Protein AF-W4GPP6-F1 (afdb_monomer_lite)

Secondary structure (DSSP, 8-state):
--HHHHHHHHHHHHH--STTHHHHHHHHHHHHHHT--SHHHHHHHHHHHHHS---SS--HHHHHHHHHHHTS-TT--HHHHHHHHHHHHHHHHHS--HHHHHHHHHTTTT-SSHHHHHHHHHHH----TTS--PPPEEEEESSHHHHHHHHTTSTTSEEEEEE---SEEEEEEEE-----SS-------EEEEEETTSPEEPTTSHHHHHHHHHTGGGB-TT-SEEEEEEEEEEES-TTT--EE-GGGGGSSS--EEEEEEEEEEEETTEE-TTSBHHHHHHHHHHHB-PPP-------TTPPPP-------S-EEEPPEEEEE--S---TT----TTGGGG-HHHHHHHHHHHHHHTT--EEEEEETTPBP-TT-EEEEEEEEEGGGS---GGG--TTS--S-EEEEEEEEEE--GGGTTSEEEEEEEEEETTTTEEEEEEEE--S--HHHHHHHHHHHHTTEESS--TTEE----GGG--SEEE-----EEEE-SEEEEESS--TTHHHHTSPPPPPPPP------------------EEEEES-EEEEE-TT--GGGSPPHHHHHHHHHHHHHHHHHHHHHHHHTT--

Sequence (591 aa):
MTIDVVYDQLREMATQAGTGSTQRKQDIAAALLARASTVDEALFLTRLLAHQNLRIGVGSKSVVMALAHSFADADADKPSLQPWVASVAAAYSQRPIFEDLVETLGHVLALPSLDAKAGYIRANAAPKPGTPVQTMLGYPVSTLHQITQRMRKYAGGVAACEYKYDGARLQIHVSKRTVSHMTPTNEGPDLAVFSRNCERIPADHKYFDTISTHVVPYMNAHVESIIVEGEMVAVADDQTQQLLPFQTLQTNGHTAMCLFAFDCLYLNGTSLVHRPFQDRRAALHAAFTPPSTSTTSTLPGQPPRSPRQQLPQRFQFVQSQDVSFSLHEDPDTDENEDLLSNSPAKLLQNVLQAAVDADCEGLMVKALDEPYKPGCRTHTWLKVKRDYLPATPCMASGMFLPDSLDLVPIAAFRGKGRRAHVFGSFLLACYDPTTQLFHTVGKVGSGFTDVDLAAISKRLEDTVVAVKPLEYDASEVKSIQPDVWFEPTEVWEIRAAQLTKSVKYTAGSTYLNAPSPPPPSTTSNTSCSITSRTDAHKSCGLGLRFPRFLAVRRDKAVVQATSDDQLASLYLDSQTNNLSMTIINDDHKRH

Organism: Aphanomyces astaci (NCBI:txid112090)

Structure (mmCIF, N/CA/C/O backbone):
data_AF-W4GPP6-F1
#
_entry.id   AF-W4GPP6-F1
#
loop_
_atom_site.group_PDB
_atom_site.id
_atom_site.type_symbol
_atom_site.label_atom_id
_atom_site.label_alt_id
_atom_site.label_comp_id
_atom_site.label_asym_id
_atom_site.label_entity_id
_atom_site.label_seq_id
_atom_site.pdbx_PDB_ins_code
_atom_site.Cartn_x
_atom_site.Cartn_y
_atom_site.Cartn_z
_atom_site.occupancy
_atom_site.B_iso_or_equiv
_atom_site.auth_seq_id
_atom_site.auth_comp_id
_atom_site.auth_asym_id
_atom_site.auth_atom_id
_atom_site.pdbx_PDB_model_num
ATOM 1 N N . MET A 1 1 ? -19.174 -30.866 -6.407 1.00 86.69 1 MET A N 1
ATOM 2 C CA . MET A 1 1 ? -18.264 -30.722 -5.242 1.00 86.69 1 MET A CA 1
ATOM 3 C C . MET A 1 1 ? -18.871 -29.696 -4.276 1.00 86.69 1 MET A C 1
ATOM 5 O O . MET A 1 1 ? -19.544 -28.802 -4.767 1.00 86.69 1 MET A O 1
ATOM 9 N N . THR A 1 2 ? -18.748 -29.821 -2.945 1.00 91.25 2 THR A N 1
ATOM 10 C CA . THR A 1 2 ? -19.324 -28.824 -2.003 1.00 91.25 2 THR A CA 1
ATOM 11 C C . THR A 1 2 ? -18.299 -27.758 -1.617 1.00 91.25 2 THR A C 1
ATOM 13 O O . THR A 1 2 ? -17.095 -28.006 -1.699 1.00 91.25 2 THR A O 1
ATOM 16 N N . ILE A 1 3 ? -18.768 -26.579 -1.188 1.00 92.12 3 ILE A N 1
ATOM 17 C CA . ILE A 1 3 ? -17.900 -25.469 -0.757 1.00 92.12 3 ILE A CA 1
ATOM 18 C C . ILE A 1 3 ? -17.047 -25.885 0.445 1.00 92.12 3 ILE A C 1
ATOM 20 O O . ILE A 1 3 ? -15.847 -25.637 0.427 1.00 92.12 3 ILE A O 1
ATOM 24 N N . ASP A 1 4 ? -17.633 -26.577 1.423 1.00 93.81 4 ASP A N 1
ATOM 25 C CA . ASP A 1 4 ? -16.925 -27.014 2.634 1.00 93.81 4 ASP A CA 1
ATOM 26 C C . ASP A 1 4 ? -15.749 -27.934 2.298 1.00 93.81 4 ASP A C 1
ATOM 28 O O . ASP A 1 4 ? -14.629 -27.701 2.736 1.00 93.81 4 ASP A O 1
ATOM 32 N N . VAL A 1 5 ? -15.964 -28.912 1.409 1.00 91.38 5 VAL A N 1
ATOM 33 C CA . VAL A 1 5 ? -14.895 -29.820 0.965 1.00 91.38 5 VAL A CA 1
ATOM 34 C C . VAL A 1 5 ? -13.770 -29.051 0.274 1.00 91.38 5 VAL A C 1
ATOM 36 O O . VAL A 1 5 ? -12.600 -29.338 0.514 1.00 91.38 5 VAL A O 1
ATOM 39 N N . VAL A 1 6 ? -14.097 -28.076 -0.581 1.00 93.31 6 VAL A N 1
ATOM 40 C CA . VAL A 1 6 ? -13.081 -27.240 -1.242 1.00 93.31 6 VAL A CA 1
ATOM 41 C C . VAL A 1 6 ? -12.319 -26.415 -0.213 1.00 93.31 6 VAL A C 1
ATOM 43 O O . VAL A 1 6 ? -11.091 -26.386 -0.244 1.00 93.31 6 VAL A O 1
ATOM 46 N N . TYR A 1 7 ? -13.033 -25.752 0.692 1.00 93.12 7 TYR A N 1
ATOM 47 C CA . TYR A 1 7 ? -12.452 -24.896 1.717 1.00 93.12 7 TYR A CA 1
ATOM 48 C C . TYR A 1 7 ? -11.513 -25.679 2.637 1.00 93.12 7 TYR A C 1
ATOM 50 O O . TYR A 1 7 ? -10.360 -25.282 2.810 1.00 93.12 7 TYR A O 1
ATOM 58 N N . ASP A 1 8 ? -11.963 -26.820 3.153 1.00 94.19 8 ASP A N 1
ATOM 59 C CA . ASP A 1 8 ? -11.187 -27.660 4.061 1.00 94.19 8 ASP A CA 1
ATOM 60 C C . ASP A 1 8 ? -9.926 -28.203 3.388 1.00 94.19 8 ASP A C 1
ATOM 62 O O . ASP A 1 8 ? -8.844 -28.127 3.965 1.00 94.19 8 ASP A O 1
ATOM 66 N N . GLN A 1 9 ? -10.023 -28.669 2.138 1.00 94.00 9 GLN A N 1
ATOM 67 C CA . GLN A 1 9 ? -8.864 -29.149 1.379 1.00 94.00 9 GLN A CA 1
ATOM 68 C C . GLN A 1 9 ? -7.866 -28.025 1.066 1.00 94.00 9 GLN A C 1
ATOM 70 O O . GLN A 1 9 ? -6.654 -28.213 1.185 1.00 94.00 9 GLN A O 1
ATOM 75 N N . LEU A 1 10 ? -8.342 -26.828 0.704 1.00 92.75 10 LEU A N 1
ATOM 76 C CA . LEU A 1 10 ? -7.466 -25.672 0.485 1.00 92.75 10 LEU A CA 1
ATOM 77 C C . LEU A 1 10 ? -6.794 -25.216 1.788 1.00 92.75 10 LEU A C 1
ATOM 79 O O . LEU A 1 10 ? -5.617 -24.847 1.773 1.00 92.75 10 LEU A O 1
ATOM 83 N N . ARG A 1 11 ? -7.508 -25.268 2.917 1.00 92.94 11 ARG A N 1
ATOM 84 C CA . ARG A 1 11 ? -6.970 -24.944 4.242 1.00 92.94 11 ARG A CA 1
ATOM 85 C C . ARG A 1 11 ? -5.940 -25.976 4.688 1.00 92.94 11 ARG A C 1
ATOM 87 O O . ARG A 1 11 ? -4.853 -25.593 5.117 1.00 92.94 11 ARG A O 1
ATOM 94 N N . GLU A 1 12 ? -6.234 -27.261 4.519 1.00 94.25 12 GLU A N 1
ATOM 95 C CA . GLU A 1 12 ? -5.292 -28.354 4.756 1.00 94.25 12 GLU A CA 1
ATOM 96 C C . GLU A 1 12 ? -4.012 -28.128 3.944 1.00 94.25 12 GLU A C 1
ATOM 98 O O . GLU A 1 12 ? -2.921 -28.071 4.515 1.00 94.25 12 GLU A O 1
ATOM 103 N N . MET A 1 13 ? -4.143 -27.877 2.637 1.00 93.38 13 MET A N 1
ATOM 104 C CA . MET A 1 13 ? -3.023 -27.569 1.748 1.00 93.38 13 MET A CA 1
ATOM 105 C C . MET A 1 13 ? -2.210 -26.358 2.237 1.00 93.38 13 MET A C 1
ATOM 107 O O . MET A 1 13 ? -0.979 -26.405 2.220 1.00 93.38 13 MET A O 1
ATOM 111 N N . ALA A 1 14 ? -2.864 -25.286 2.694 1.00 91.25 14 ALA A N 1
ATOM 112 C CA . ALA A 1 14 ? -2.191 -24.091 3.207 1.00 91.25 14 ALA A CA 1
ATOM 113 C C . ALA A 1 14 ? -1.381 -24.369 4.486 1.00 91.25 14 ALA A C 1
ATOM 115 O O . ALA A 1 14 ? -0.309 -23.791 4.664 1.00 91.25 14 ALA A O 1
ATOM 116 N N . THR A 1 15 ? -1.850 -25.285 5.340 1.00 93.38 15 THR A N 1
ATOM 117 C CA . THR A 1 15 ? -1.168 -25.668 6.590 1.00 93.38 15 THR A CA 1
ATOM 118 C C . THR A 1 15 ? -0.009 -26.652 6.405 1.00 93.38 15 THR A C 1
ATOM 120 O O . THR A 1 15 ? 0.798 -26.822 7.318 1.00 93.38 15 THR A O 1
ATOM 123 N N . GLN A 1 16 ? 0.134 -27.280 5.231 1.00 94.81 16 GLN A N 1
ATOM 124 C CA . GLN A 1 16 ? 1.245 -28.199 4.971 1.00 94.81 16 GLN A CA 1
ATOM 125 C C . GLN A 1 16 ? 2.602 -27.468 4.998 1.00 94.81 16 GLN A C 1
ATOM 127 O O . GLN A 1 16 ? 2.863 -26.567 4.192 1.00 94.81 16 GLN A O 1
ATOM 132 N N . ALA A 1 17 ? 3.504 -27.921 5.871 1.00 92.00 17 ALA A N 1
ATOM 133 C CA . ALA A 1 17 ? 4.862 -27.396 6.039 1.00 92.00 17 ALA A CA 1
ATOM 134 C C . ALA A 1 17 ? 5.900 -28.524 6.221 1.00 92.00 17 ALA A C 1
ATOM 136 O O . ALA A 1 17 ? 5.549 -29.699 6.357 1.00 92.00 17 ALA A O 1
ATOM 137 N N . GLY A 1 18 ? 7.188 -28.170 6.186 1.00 93.12 18 GLY A N 1
ATOM 138 C CA . GLY A 1 18 ? 8.308 -29.099 6.381 1.00 93.12 18 GLY A CA 1
ATOM 139 C C . GLY A 1 18 ? 8.653 -29.964 5.162 1.00 93.12 18 GLY A C 1
ATOM 140 O O . GLY A 1 18 ? 8.150 -29.759 4.051 1.00 93.12 18 GLY A O 1
ATOM 141 N N . THR A 1 19 ? 9.537 -30.942 5.367 1.00 94.69 19 THR A N 1
ATOM 142 C CA . THR A 1 19 ? 10.020 -31.845 4.312 1.00 94.69 19 THR A CA 1
ATOM 143 C C . THR A 1 19 ? 8.864 -32.625 3.673 1.00 94.69 19 THR A C 1
ATOM 145 O O . THR A 1 19 ? 7.950 -33.111 4.347 1.00 94.69 19 THR A O 1
ATOM 148 N N . GLY A 1 20 ? 8.867 -32.703 2.340 1.00 94.19 20 GLY A N 1
ATOM 149 C CA . GLY A 1 20 ? 7.809 -33.353 1.558 1.00 94.19 20 GLY A CA 1
ATOM 150 C C . GLY A 1 20 ? 6.493 -32.568 1.459 1.00 94.19 20 GLY A C 1
ATOM 151 O O . GLY A 1 20 ? 5.562 -33.046 0.816 1.00 94.19 20 GLY A O 1
ATOM 152 N N . SER A 1 21 ? 6.392 -31.368 2.048 1.00 94.69 21 SER A N 1
ATOM 153 C CA . SER A 1 21 ? 5.167 -30.554 1.974 1.00 94.69 21 SER A CA 1
ATOM 154 C C . SER A 1 21 ? 4.778 -30.187 0.546 1.00 94.69 21 SER A C 1
ATOM 156 O O . SER A 1 21 ? 3.593 -30.165 0.236 1.00 94.69 21 SER A O 1
ATOM 158 N N . THR A 1 22 ? 5.749 -29.964 -0.342 1.00 93.69 22 THR A N 1
ATOM 159 C CA . THR A 1 22 ? 5.485 -29.700 -1.763 1.00 93.69 22 THR A CA 1
ATOM 160 C C . THR A 1 22 ? 4.713 -30.841 -2.419 1.00 93.69 22 THR A C 1
ATOM 162 O O . THR A 1 22 ? 3.703 -30.575 -3.062 1.00 93.69 22 THR A O 1
ATOM 165 N N . GLN A 1 23 ? 5.140 -32.092 -2.213 1.00 96.25 23 GLN A N 1
ATOM 166 C CA . GLN A 1 23 ? 4.459 -33.256 -2.785 1.00 96.25 23 GLN A CA 1
ATOM 167 C C . GLN A 1 23 ? 3.051 -33.392 -2.206 1.00 96.25 23 GLN A C 1
ATOM 169 O O . GLN A 1 23 ? 2.091 -33.453 -2.960 1.00 96.25 23 GLN A O 1
ATOM 174 N N . ARG A 1 24 ? 2.901 -33.290 -0.877 1.00 96.12 24 ARG A N 1
ATOM 175 C CA . ARG A 1 24 ? 1.576 -33.347 -0.233 1.00 96.12 24 ARG A CA 1
ATOM 176 C C . ARG A 1 24 ? 0.622 -32.271 -0.760 1.00 96.12 24 ARG A C 1
ATOM 178 O O . ARG A 1 24 ? -0.545 -32.551 -1.004 1.00 96.12 24 ARG A O 1
ATOM 185 N N . LYS A 1 25 ? 1.108 -31.043 -0.985 1.00 95.19 25 LYS A N 1
ATOM 186 C CA . LYS A 1 25 ? 0.308 -29.965 -1.594 1.00 95.19 25 LYS A CA 1
ATOM 187 C C . LYS A 1 25 ? -0.098 -30.294 -3.030 1.00 95.19 25 LYS A C 1
ATOM 189 O O . LYS A 1 25 ? -1.231 -30.017 -3.408 1.00 95.19 25 LYS A O 1
ATOM 194 N N . GLN A 1 26 ? 0.808 -30.873 -3.820 1.00 94.31 26 GLN A N 1
ATOM 195 C CA . GLN A 1 26 ? 0.513 -31.315 -5.185 1.00 94.31 26 GLN A CA 1
ATOM 196 C C . GLN A 1 26 ? -0.520 -32.445 -5.203 1.00 94.31 26 GLN A C 1
ATOM 198 O O . GLN A 1 26 ? -1.432 -32.397 -6.023 1.00 94.31 26 GLN A O 1
ATOM 203 N N . ASP A 1 27 ? -0.430 -33.394 -4.272 1.00 95.75 27 ASP A N 1
ATOM 204 C CA . ASP A 1 27 ? -1.372 -34.508 -4.155 1.00 95.75 27 ASP A CA 1
ATOM 205 C C . ASP A 1 27 ? -2.779 -34.006 -3.791 1.00 95.75 27 ASP A C 1
ATOM 207 O O . ASP A 1 27 ? -3.751 -34.376 -4.450 1.00 95.75 27 ASP A O 1
ATOM 211 N N . ILE A 1 28 ? -2.893 -33.091 -2.814 1.00 95.00 28 ILE A N 1
ATOM 212 C CA . ILE A 1 28 ? -4.169 -32.444 -2.452 1.00 95.00 28 ILE A CA 1
ATOM 213 C C . ILE A 1 28 ? -4.740 -31.671 -3.650 1.00 95.00 28 ILE A C 1
ATOM 215 O O . ILE A 1 28 ? -5.918 -31.808 -3.981 1.00 95.00 28 ILE A O 1
ATOM 219 N N . ALA A 1 29 ? -3.911 -30.881 -4.340 1.00 93.50 29 ALA A N 1
ATOM 220 C CA . ALA A 1 29 ? -4.327 -30.120 -5.515 1.00 93.50 29 ALA A CA 1
ATOM 221 C C . ALA A 1 29 ? -4.819 -31.029 -6.657 1.00 93.50 29 ALA A C 1
ATOM 223 O O . ALA A 1 29 ? -5.859 -30.756 -7.257 1.00 93.50 29 ALA A O 1
ATOM 224 N N . ALA A 1 30 ? -4.103 -32.122 -6.938 1.00 94.06 30 ALA A N 1
ATOM 225 C CA . ALA A 1 30 ? -4.477 -33.100 -7.953 1.00 94.06 30 ALA A CA 1
ATOM 226 C C . ALA A 1 30 ? -5.781 -33.821 -7.587 1.00 94.06 30 ALA A C 1
ATOM 228 O O . ALA A 1 30 ? -6.664 -33.950 -8.435 1.00 94.06 30 ALA A O 1
ATOM 229 N N . ALA A 1 31 ? -5.940 -34.222 -6.322 1.00 93.38 31 ALA A N 1
ATOM 230 C CA . ALA A 1 31 ? -7.168 -34.832 -5.825 1.00 93.38 31 ALA A CA 1
ATOM 231 C C . ALA A 1 31 ? -8.365 -33.878 -5.943 1.00 93.38 31 ALA A C 1
ATOM 233 O O . ALA A 1 31 ? -9.447 -34.293 -6.356 1.00 93.38 31 ALA A O 1
ATOM 234 N N . LEU A 1 32 ? -8.178 -32.593 -5.635 1.00 93.06 32 LEU A N 1
ATOM 235 C CA . LEU A 1 32 ? -9.231 -31.587 -5.750 1.00 93.06 32 LEU A CA 1
ATOM 236 C C . LEU A 1 32 ? -9.645 -31.362 -7.213 1.00 93.06 32 LEU A C 1
ATOM 238 O O . LEU A 1 32 ? -10.837 -31.327 -7.513 1.00 93.06 32 LEU A O 1
ATOM 242 N N . LEU A 1 33 ? -8.679 -31.280 -8.134 1.00 93.12 33 LEU A N 1
ATOM 243 C CA . LEU A 1 33 ? -8.944 -31.155 -9.572 1.00 93.12 33 LEU A CA 1
ATOM 244 C C . LEU A 1 33 ? -9.621 -32.403 -10.152 1.00 93.12 33 LEU A C 1
ATOM 246 O O . LEU A 1 33 ? -10.547 -32.269 -10.945 1.00 93.12 33 LEU A O 1
ATOM 250 N N . ALA A 1 34 ? -9.225 -33.604 -9.723 1.00 93.62 34 ALA A N 1
ATOM 251 C CA . ALA A 1 34 ? -9.852 -34.857 -10.151 1.00 93.62 34 ALA A CA 1
ATOM 252 C C . ALA A 1 34 ? -11.323 -34.978 -9.708 1.00 93.62 34 ALA A C 1
ATOM 254 O O . ALA A 1 34 ? -12.089 -35.732 -10.303 1.00 93.62 34 ALA A O 1
ATOM 255 N N . ARG A 1 35 ? -11.727 -34.232 -8.671 1.00 93.81 35 ARG A N 1
ATOM 256 C CA . ARG A 1 35 ? -13.111 -34.168 -8.172 1.00 93.81 35 ARG A CA 1
ATOM 257 C C . ARG A 1 35 ? -13.968 -33.118 -8.879 1.00 93.81 35 ARG A C 1
ATOM 259 O O . ARG A 1 35 ? -15.170 -33.064 -8.607 1.00 93.81 35 ARG A O 1
ATOM 266 N N . ALA A 1 36 ? -13.384 -32.284 -9.740 1.00 94.06 36 ALA A N 1
ATOM 267 C CA . ALA A 1 36 ? -14.144 -31.334 -10.537 1.00 94.06 36 ALA A CA 1
ATOM 268 C C . ALA A 1 36 ? -15.041 -32.092 -11.527 1.00 94.06 36 ALA A C 1
ATOM 270 O O . ALA A 1 36 ? -14.575 -32.897 -12.329 1.00 94.06 36 ALA A O 1
ATOM 271 N N . SER A 1 37 ? -16.340 -31.826 -11.457 1.00 93.38 37 SER A N 1
ATOM 272 C CA . SER A 1 37 ? -17.367 -32.439 -12.304 1.00 93.38 37 SER A CA 1
ATOM 273 C C . SER A 1 37 ? -17.672 -31.620 -13.558 1.00 93.38 37 SER A C 1
ATOM 275 O O . SER A 1 37 ? -18.267 -32.130 -14.505 1.00 93.38 37 SER A O 1
ATOM 277 N N . THR A 1 38 ? -17.249 -30.354 -13.585 1.00 94.06 38 THR A N 1
ATOM 278 C CA . THR A 1 38 ? -17.447 -29.440 -14.713 1.00 94.06 38 THR A CA 1
ATOM 279 C C . THR A 1 38 ? -16.145 -28.757 -15.119 1.00 94.06 38 THR A C 1
ATOM 281 O O . THR A 1 38 ? -15.218 -28.600 -14.318 1.00 94.06 38 THR A O 1
ATOM 284 N N . VAL A 1 39 ? -16.098 -28.298 -16.373 1.00 93.19 39 VAL A N 1
ATOM 285 C CA . VAL A 1 39 ? -14.988 -27.485 -16.891 1.00 93.19 39 VAL A CA 1
ATOM 286 C C . VAL A 1 39 ? -14.826 -26.205 -16.070 1.00 93.19 39 VAL A C 1
ATOM 288 O O . VAL A 1 39 ? -13.699 -25.806 -15.790 1.00 93.19 39 VAL A O 1
ATOM 291 N N . ASP A 1 40 ? -15.929 -25.600 -15.626 1.00 92.00 40 ASP A N 1
ATOM 292 C CA . ASP A 1 40 ? -15.901 -24.377 -14.825 1.00 92.00 40 ASP A CA 1
ATOM 293 C C . ASP A 1 40 ? -15.320 -24.614 -13.426 1.00 92.00 40 ASP A C 1
ATOM 295 O O . ASP A 1 40 ? -14.447 -23.857 -12.997 1.00 92.00 40 ASP A O 1
ATOM 299 N N . GLU A 1 41 ? -15.724 -25.685 -12.730 1.00 93.00 41 GLU A N 1
ATOM 300 C CA . GLU A 1 41 ? -15.118 -26.069 -11.445 1.00 93.00 41 GLU A CA 1
ATOM 301 C C . GLU A 1 41 ? -13.604 -26.263 -11.604 1.00 93.00 41 GLU A C 1
ATOM 303 O O . GLU A 1 41 ? -12.821 -25.663 -10.863 1.00 93.00 41 GLU A O 1
ATOM 308 N N . ALA A 1 42 ? -13.181 -27.037 -12.610 1.00 92.12 42 ALA A N 1
ATOM 309 C CA . ALA A 1 42 ? -11.767 -27.270 -12.883 1.00 92.12 42 ALA A CA 1
ATOM 310 C C . ALA A 1 42 ? -11.030 -25.960 -13.211 1.00 92.12 42 ALA A C 1
ATOM 312 O O . ALA A 1 42 ? -9.928 -25.723 -12.711 1.00 92.12 42 ALA A O 1
ATOM 313 N N . LEU A 1 43 ? -11.640 -25.068 -13.997 1.00 91.31 43 LEU A N 1
ATOM 314 C CA . LEU A 1 43 ? -11.070 -23.777 -14.375 1.00 91.31 43 LEU A CA 1
ATOM 315 C C . LEU A 1 43 ? -10.864 -22.868 -13.157 1.00 91.31 43 LEU A C 1
ATOM 317 O O . LEU A 1 43 ? -9.788 -22.286 -13.005 1.00 91.31 43 LEU A O 1
ATOM 321 N N . PHE A 1 44 ? -11.865 -22.731 -12.285 1.00 91.38 44 PHE A N 1
ATOM 322 C CA . PHE A 1 44 ? -11.767 -21.875 -11.100 1.00 91.38 44 PHE A CA 1
ATOM 323 C C . PHE A 1 44 ? -10.816 -22.443 -10.047 1.00 91.38 44 PHE A C 1
ATOM 325 O O . PHE A 1 44 ? -10.012 -21.684 -9.502 1.00 91.38 44 PHE A O 1
ATOM 332 N N . LEU A 1 45 ? -10.821 -23.761 -9.829 1.00 91.62 45 LEU A N 1
ATOM 333 C CA . LEU A 1 45 ? -9.818 -24.428 -8.999 1.00 91.62 45 LEU A CA 1
ATOM 334 C C . LEU A 1 45 ? -8.404 -24.200 -9.545 1.00 91.62 45 LEU A C 1
ATOM 336 O O . LEU A 1 45 ? -7.519 -23.774 -8.806 1.00 91.62 45 LEU A O 1
ATOM 340 N N . THR A 1 46 ? -8.197 -24.377 -10.852 1.00 89.94 46 THR A N 1
ATOM 341 C CA . THR A 1 46 ? -6.901 -24.100 -11.495 1.00 89.94 46 THR A CA 1
ATOM 342 C C . THR A 1 46 ? -6.473 -22.646 -11.283 1.00 89.94 46 THR A C 1
ATOM 344 O O . THR A 1 46 ? -5.313 -22.376 -10.973 1.00 89.94 46 THR A O 1
ATOM 347 N N . ARG A 1 47 ? -7.397 -21.682 -11.394 1.00 88.81 47 ARG A N 1
ATOM 348 C CA . ARG A 1 47 ? -7.103 -20.259 -11.146 1.00 88.81 47 ARG A CA 1
ATOM 349 C C . ARG A 1 47 ? -6.726 -19.974 -9.690 1.00 88.81 47 ARG A C 1
ATOM 351 O O . ARG A 1 47 ? -5.806 -19.184 -9.467 1.00 88.81 47 ARG A O 1
ATOM 358 N N . LEU A 1 48 ? -7.396 -20.603 -8.722 1.00 87.69 48 LEU A N 1
ATOM 359 C CA . LEU A 1 48 ? -7.050 -20.498 -7.299 1.00 87.69 48 LEU A CA 1
ATOM 360 C C . LEU A 1 48 ? -5.647 -21.047 -7.034 1.00 87.69 48 LEU A C 1
ATOM 362 O O . LEU A 1 48 ? -4.817 -20.349 -6.455 1.00 87.69 48 LEU A O 1
ATOM 366 N N . LEU A 1 49 ? -5.373 -22.260 -7.517 1.00 87.31 49 LEU A N 1
ATOM 367 C CA . LEU A 1 49 ? -4.142 -22.996 -7.236 1.00 87.31 49 LEU A CA 1
ATOM 368 C C . LEU A 1 49 ? -2.920 -22.417 -7.967 1.00 87.31 49 LEU A C 1
ATOM 370 O O . LEU A 1 49 ? -1.869 -22.230 -7.358 1.00 87.31 49 LEU A O 1
ATOM 374 N N . ALA A 1 50 ? -3.041 -22.111 -9.263 1.00 78.50 50 ALA A N 1
ATOM 375 C CA . ALA A 1 50 ? -1.897 -21.768 -10.115 1.00 78.50 50 ALA A CA 1
ATOM 376 C C . ALA A 1 50 ? -1.680 -20.260 -10.313 1.00 78.50 50 ALA A C 1
ATOM 378 O O . ALA A 1 50 ? -0.564 -19.822 -10.598 1.00 78.50 50 ALA A O 1
ATOM 379 N N . HIS A 1 51 ? -2.733 -19.445 -10.217 1.00 67.06 51 HIS A N 1
ATOM 380 C CA . HIS A 1 51 ? -2.648 -18.012 -10.515 1.00 67.06 51 HIS A CA 1
ATOM 381 C C . HIS A 1 51 ? -2.830 -17.111 -9.300 1.00 67.06 51 HIS A C 1
ATOM 383 O O . HIS A 1 51 ? -2.600 -15.908 -9.437 1.00 67.06 51 HIS A O 1
ATOM 389 N N . GLN A 1 52 ? -3.263 -17.664 -8.158 1.00 68.75 52 GLN A N 1
ATOM 390 C CA . GLN A 1 52 ? -3.603 -16.910 -6.944 1.00 68.75 52 GLN A CA 1
ATOM 391 C C . GLN A 1 52 ? -4.574 -15.743 -7.225 1.00 68.75 52 GLN A C 1
ATOM 393 O O . GLN A 1 52 ? -4.609 -14.739 -6.517 1.00 68.75 52 GLN A O 1
ATOM 398 N N . ASN A 1 53 ? -5.344 -15.843 -8.314 1.00 72.19 53 ASN A N 1
ATOM 399 C CA . ASN A 1 53 ? -6.266 -14.815 -8.772 1.00 72.19 53 ASN A CA 1
ATOM 400 C C . ASN A 1 53 ? -7.371 -15.455 -9.616 1.00 72.19 53 ASN A C 1
ATOM 402 O O . ASN A 1 53 ? -7.119 -16.011 -10.687 1.00 72.19 53 ASN A O 1
ATOM 406 N N . LEU A 1 54 ? -8.608 -15.308 -9.149 1.00 83.62 54 LEU A N 1
ATOM 407 C CA . LEU A 1 54 ? -9.814 -15.847 -9.779 1.00 83.62 54 LEU A CA 1
ATOM 408 C C . LEU A 1 54 ? -10.190 -15.160 -11.101 1.00 83.62 54 LEU A C 1
ATOM 410 O O . LEU A 1 54 ? -10.898 -15.746 -11.923 1.00 83.62 54 LEU A O 1
ATOM 414 N N . ARG A 1 55 ? -9.712 -13.928 -11.327 1.00 79.94 55 ARG A N 1
ATOM 415 C CA . ARG A 1 55 ? -9.988 -13.104 -12.520 1.00 79.94 55 ARG A CA 1
ATOM 416 C C . ARG A 1 55 ? -11.481 -12.907 -12.816 1.00 79.94 55 ARG A C 1
ATOM 418 O O . ARG A 1 55 ? -11.869 -12.796 -13.971 1.00 79.94 55 ARG A O 1
ATOM 425 N N . ILE A 1 56 ? -12.304 -12.830 -11.773 1.00 86.25 56 ILE A N 1
ATOM 426 C CA . ILE A 1 56 ? -13.764 -12.649 -11.872 1.00 86.25 56 ILE A CA 1
ATOM 427 C C . ILE A 1 56 ? -14.207 -11.178 -11.862 1.00 86.25 56 ILE A C 1
ATOM 429 O O . ILE A 1 56 ? -15.394 -10.894 -11.908 1.00 86.25 56 ILE A O 1
ATOM 433 N N . GLY A 1 57 ? -13.271 -10.226 -11.769 1.00 82.75 57 GLY A N 1
ATOM 434 C CA . GLY A 1 57 ? -13.593 -8.790 -11.716 1.00 82.75 57 GLY A CA 1
ATOM 435 C C . GLY A 1 57 ? -14.227 -8.321 -10.399 1.00 82.75 57 GLY A C 1
ATOM 436 O O . GLY A 1 57 ? -14.571 -7.151 -10.273 1.00 82.75 57 GLY A O 1
ATOM 437 N N . VAL A 1 58 ? -14.337 -9.211 -9.411 1.00 85.50 58 VAL A N 1
ATOM 438 C CA . VAL A 1 58 ? -14.877 -8.960 -8.070 1.00 85.50 58 VAL A CA 1
ATOM 439 C C . VAL A 1 58 ? -13.716 -8.891 -7.079 1.00 85.50 58 VAL A C 1
ATOM 441 O O . VAL A 1 58 ? -12.811 -9.725 -7.118 1.00 85.50 58 VAL A O 1
ATOM 444 N N . GLY A 1 59 ? -13.732 -7.892 -6.198 1.00 87.31 59 GLY A N 1
ATOM 445 C CA . GLY A 1 59 ? -12.802 -7.778 -5.069 1.00 87.31 59 GLY A CA 1
ATOM 446 C C . GLY A 1 59 ? -13.548 -7.628 -3.746 1.00 87.31 59 GLY A C 1
ATOM 447 O O . GLY A 1 59 ? -14.777 -7.603 -3.731 1.00 87.31 59 GLY A O 1
ATOM 448 N N . SER A 1 60 ? -12.825 -7.457 -2.635 1.00 89.38 60 SER A N 1
ATOM 449 C CA . SER A 1 60 ? -13.436 -7.395 -1.296 1.00 89.38 60 SER A CA 1
ATOM 450 C C . SER A 1 60 ? -14.540 -6.343 -1.187 1.00 89.38 60 SER A C 1
ATOM 452 O O . SER A 1 60 ? -15.587 -6.617 -0.620 1.00 89.38 60 SER A O 1
ATOM 454 N N . LYS A 1 61 ? -14.366 -5.167 -1.810 1.00 89.88 61 LYS A N 1
ATOM 455 C CA . LYS A 1 61 ? -15.406 -4.123 -1.836 1.00 89.88 61 LYS A CA 1
ATOM 456 C C . LYS A 1 61 ? -16.698 -4.609 -2.488 1.00 89.88 61 LYS A C 1
ATOM 458 O O . LYS A 1 61 ? -17.767 -4.363 -1.954 1.00 89.88 61 LYS A O 1
ATOM 463 N N . SER A 1 62 ? -16.609 -5.322 -3.608 1.00 94.00 62 SER A N 1
ATOM 464 C CA . SER A 1 62 ? -17.779 -5.886 -4.287 1.00 94.00 62 SER A CA 1
ATOM 465 C C . SER A 1 62 ? -18.506 -6.904 -3.404 1.00 94.00 62 SER A C 1
ATOM 467 O O . SER A 1 62 ? -19.730 -6.892 -3.360 1.00 94.00 62 SER A O 1
ATOM 469 N N . VAL A 1 63 ? -17.760 -7.734 -2.662 1.00 95.19 63 VAL A N 1
ATOM 470 C CA . VAL A 1 63 ? -18.330 -8.701 -1.707 1.00 95.19 63 VAL A CA 1
ATOM 471 C C . VAL A 1 63 ? -19.033 -7.985 -0.553 1.00 95.19 63 VAL A C 1
ATOM 473 O O . VAL A 1 63 ? -20.167 -8.317 -0.236 1.00 95.19 63 VAL A O 1
ATOM 476 N N . VAL A 1 64 ? -18.409 -6.958 0.029 1.00 96.44 64 VAL A N 1
ATOM 477 C CA . VAL A 1 64 ? -19.009 -6.148 1.105 1.00 96.44 64 VAL A CA 1
ATOM 478 C C . VAL A 1 64 ? -20.295 -5.465 0.640 1.00 96.44 64 VAL A C 1
ATOM 480 O O . VAL A 1 64 ? -21.284 -5.466 1.364 1.00 96.44 64 VAL A O 1
ATOM 483 N N . MET A 1 65 ? -20.310 -4.925 -0.581 1.00 94.56 65 MET A N 1
ATOM 484 C CA . MET A 1 65 ? -21.518 -4.338 -1.167 1.00 94.56 65 MET A CA 1
ATOM 485 C C . MET A 1 65 ? -22.611 -5.394 -1.358 1.00 94.56 65 MET A C 1
ATOM 487 O O . MET A 1 65 ? -23.753 -5.155 -0.983 1.00 94.56 65 MET A O 1
ATOM 491 N N . ALA A 1 66 ? -22.270 -6.569 -1.897 1.00 94.56 66 ALA A N 1
ATOM 492 C CA . ALA A 1 66 ? -23.222 -7.663 -2.075 1.00 94.56 66 ALA A CA 1
ATOM 493 C C . ALA A 1 66 ? -23.818 -8.132 -0.737 1.00 94.56 66 ALA A C 1
ATOM 495 O O . ALA A 1 66 ? -25.030 -8.308 -0.651 1.00 94.56 66 ALA A O 1
ATOM 496 N N . LEU A 1 67 ? -22.994 -8.246 0.311 1.00 95.12 67 LEU A N 1
ATOM 497 C CA . LEU A 1 67 ? -23.454 -8.526 1.673 1.00 95.12 67 LEU A CA 1
ATOM 498 C C . LEU A 1 67 ? -24.367 -7.411 2.193 1.00 95.12 67 LEU A C 1
ATOM 500 O O . LEU A 1 67 ? -25.441 -7.689 2.704 1.00 95.12 67 LEU A O 1
ATOM 504 N N . ALA A 1 68 ? -24.013 -6.137 2.021 1.00 95.00 68 ALA A N 1
ATOM 505 C CA . ALA A 1 68 ? -24.896 -5.047 2.434 1.00 95.00 68 ALA A CA 1
ATOM 506 C C . ALA A 1 68 ? -26.278 -5.151 1.761 1.00 95.00 68 ALA A C 1
ATOM 508 O O . ALA A 1 68 ? -27.303 -5.012 2.426 1.00 95.00 68 ALA A O 1
ATOM 509 N N . HIS A 1 69 ? -26.314 -5.452 0.461 1.00 93.25 69 HIS A N 1
ATOM 510 C CA . HIS A 1 69 ? -27.561 -5.640 -0.278 1.00 93.25 69 HIS A CA 1
ATOM 511 C C . HIS A 1 69 ? -28.348 -6.879 0.167 1.00 93.25 69 HIS A C 1
ATOM 513 O O . HIS A 1 69 ? -29.568 -6.798 0.251 1.00 93.25 69 HIS A O 1
ATOM 519 N N . SER A 1 70 ? -27.695 -7.999 0.497 1.00 93.19 70 SER A N 1
ATOM 520 C CA . SER A 1 70 ? -28.399 -9.223 0.914 1.00 93.19 70 SER A CA 1
ATOM 521 C C . SER A 1 70 ? -29.063 -9.119 2.291 1.00 93.19 70 SER A C 1
ATOM 523 O O . SER A 1 70 ? -29.918 -9.937 2.611 1.00 93.19 70 SER A O 1
ATOM 525 N N . PHE A 1 71 ? -28.669 -8.136 3.108 1.00 92.12 71 PHE A N 1
ATOM 526 C CA . PHE A 1 71 ? -29.255 -7.851 4.427 1.00 92.12 71 PHE A CA 1
ATOM 527 C C . PHE A 1 71 ? -30.188 -6.620 4.422 1.00 92.12 71 PHE A C 1
ATOM 529 O O . PHE A 1 71 ? -30.704 -6.219 5.474 1.00 92.12 71 PHE A O 1
ATOM 536 N N . ALA A 1 72 ? -30.409 -6.017 3.250 1.00 90.19 72 ALA A N 1
ATOM 537 C CA . ALA A 1 72 ? -31.396 -4.965 3.043 1.00 90.19 72 ALA A CA 1
ATOM 538 C C . ALA A 1 72 ? -32.744 -5.548 2.586 1.00 90.19 72 ALA A C 1
ATOM 540 O O . ALA A 1 72 ? -32.803 -6.663 2.069 1.00 90.19 72 ALA A O 1
ATOM 541 N N . ASP A 1 73 ? -33.823 -4.784 2.759 1.00 82.88 73 ASP A N 1
ATOM 542 C CA . ASP A 1 73 ? -35.139 -5.173 2.245 1.00 82.88 73 ASP A CA 1
ATOM 543 C C . ASP A 1 73 ? -35.141 -5.080 0.710 1.00 82.88 73 ASP A C 1
ATOM 545 O O . ASP A 1 73 ? -34.584 -4.135 0.144 1.00 82.88 73 ASP A O 1
ATOM 549 N N . ALA A 1 74 ? -35.756 -6.053 0.028 1.00 79.44 74 ALA A N 1
ATOM 550 C CA . ALA A 1 74 ? -35.704 -6.163 -1.436 1.00 79.44 74 ALA A CA 1
ATOM 551 C C . ALA A 1 74 ? -36.257 -4.919 -2.160 1.00 79.44 74 ALA A C 1
ATOM 553 O O . ALA A 1 74 ? -35.753 -4.553 -3.221 1.00 79.44 74 ALA A O 1
ATOM 554 N N . ASP A 1 75 ? -37.237 -4.251 -1.547 1.00 81.50 75 ASP A N 1
ATOM 555 C CA . ASP A 1 75 ? -37.922 -3.076 -2.095 1.00 81.50 75 ASP A CA 1
ATOM 556 C C . ASP A 1 75 ? -37.352 -1.742 -1.573 1.00 81.50 75 ASP A C 1
ATOM 558 O O . ASP A 1 75 ? -37.937 -0.682 -1.805 1.00 81.50 75 ASP A O 1
ATOM 562 N N . ALA A 1 76 ? -36.221 -1.765 -0.854 1.00 82.81 76 ALA A N 1
ATOM 563 C CA . ALA A 1 76 ? -35.614 -0.551 -0.319 1.00 82.81 76 ALA A CA 1
ATOM 564 C C . ALA A 1 76 ? -35.188 0.411 -1.440 1.00 82.81 76 ALA A C 1
ATOM 566 O O . ALA A 1 76 ? -34.434 0.065 -2.356 1.00 82.81 76 ALA A O 1
ATOM 567 N N . ASP A 1 77 ? -35.628 1.663 -1.339 1.00 86.50 77 ASP A N 1
ATOM 568 C CA . ASP A 1 77 ? -35.268 2.711 -2.281 1.00 86.50 77 ASP A CA 1
ATOM 569 C C . ASP A 1 77 ? -33.801 3.153 -2.118 1.00 86.50 77 ASP A C 1
ATOM 571 O O . ASP A 1 77 ? -33.172 3.034 -1.061 1.00 86.50 77 ASP A O 1
ATOM 575 N N . LYS A 1 78 ? -33.219 3.686 -3.201 1.00 86.56 78 LYS A N 1
ATOM 576 C CA . LYS A 1 78 ? -31.799 4.083 -3.228 1.00 86.56 78 LYS A CA 1
ATOM 577 C C . LYS A 1 78 ? -31.415 5.064 -2.103 1.00 86.56 78 LYS A C 1
ATOM 579 O O . LYS A 1 78 ? -30.354 4.846 -1.516 1.00 86.56 78 LYS A O 1
ATOM 584 N N . PRO A 1 79 ? -32.198 6.118 -1.794 1.00 88.94 79 PRO A N 1
ATOM 585 C CA . PRO A 1 79 ? -31.890 7.035 -0.694 1.00 88.94 79 PRO A CA 1
ATOM 586 C C . PRO A 1 79 ? -31.757 6.350 0.671 1.00 88.94 79 PRO A C 1
ATOM 588 O O . PRO A 1 79 ? -30.779 6.605 1.370 1.00 88.94 79 PRO A O 1
ATOM 591 N N . SER A 1 80 ? -32.675 5.445 1.024 1.00 84.88 80 SER A N 1
ATOM 592 C CA . SER A 1 80 ? -32.653 4.729 2.310 1.00 84.88 80 SER A CA 1
ATOM 593 C C . SER A 1 80 ? -31.541 3.681 2.383 1.00 84.88 80 SER A C 1
ATOM 595 O O . SER A 1 80 ? -31.011 3.387 3.456 1.00 84.88 80 SER A O 1
ATOM 597 N N . LEU A 1 81 ? -31.143 3.136 1.232 1.00 91.31 81 LEU A N 1
ATOM 598 C CA . LEU A 1 81 ? -30.108 2.111 1.128 1.00 91.31 81 LEU A CA 1
ATOM 599 C C . LEU A 1 81 ? -28.684 2.663 1.293 1.00 91.31 81 LEU A C 1
ATOM 601 O O . LEU A 1 81 ? -27.813 1.971 1.819 1.00 91.31 81 LEU A O 1
ATOM 605 N N . GLN A 1 82 ? -28.429 3.902 0.864 1.00 92.56 82 GLN A N 1
ATOM 606 C CA . GLN A 1 82 ? -27.089 4.505 0.896 1.00 92.56 82 GLN A CA 1
ATOM 607 C C . GLN A 1 82 ? -26.480 4.576 2.313 1.00 92.56 82 GLN A C 1
ATOM 609 O O . GLN A 1 82 ? -25.355 4.094 2.481 1.00 92.56 82 GLN A O 1
ATOM 614 N N . PRO A 1 83 ? -27.173 5.091 3.353 1.00 93.75 83 PRO A N 1
ATOM 615 C CA . PRO A 1 83 ? -26.639 5.112 4.718 1.00 93.75 83 PRO A CA 1
ATOM 616 C C . PRO A 1 83 ? -26.345 3.718 5.282 1.00 93.75 83 PRO A C 1
ATOM 618 O O . PRO A 1 83 ? -25.348 3.531 5.987 1.00 93.75 83 PRO A O 1
ATOM 621 N N . TRP A 1 84 ? -27.191 2.735 4.960 1.00 94.81 84 TRP A N 1
ATOM 622 C CA . TRP A 1 84 ? -27.000 1.340 5.355 1.00 94.81 84 TRP A CA 1
ATOM 623 C C . TRP A 1 84 ? -25.732 0.758 4.731 1.00 94.81 84 TRP A C 1
ATOM 625 O O . TRP A 1 84 ? -24.821 0.335 5.443 1.00 94.81 84 TRP A O 1
ATOM 635 N N . VAL A 1 85 ? -25.630 0.826 3.405 1.00 95.62 85 VAL A N 1
ATOM 636 C CA . VAL A 1 85 ? -24.476 0.337 2.644 1.00 95.62 85 VAL A CA 1
ATOM 637 C C . VAL A 1 85 ? -23.180 1.006 3.102 1.00 95.62 85 VAL A C 1
ATOM 639 O O . VAL A 1 85 ? -22.173 0.326 3.304 1.00 95.62 85 VAL A O 1
ATOM 642 N N . ALA A 1 86 ? -23.203 2.321 3.331 1.00 94.88 86 ALA A N 1
ATOM 643 C CA . ALA A 1 86 ? -22.057 3.053 3.857 1.00 94.88 86 ALA A CA 1
ATOM 644 C C . ALA A 1 86 ? -21.648 2.565 5.257 1.00 94.88 86 ALA A C 1
ATOM 646 O O . ALA A 1 86 ? -20.456 2.469 5.542 1.00 94.88 86 ALA A O 1
ATOM 647 N N . SER A 1 87 ? -22.613 2.214 6.113 1.00 95.62 87 SER A N 1
ATOM 648 C CA . SER A 1 87 ? -22.345 1.701 7.462 1.00 95.62 87 SER A CA 1
ATOM 649 C C . SER A 1 87 ? -21.723 0.301 7.426 1.00 95.62 87 SER A C 1
ATOM 651 O O . SER A 1 87 ? -20.750 0.055 8.135 1.00 95.62 87 SER A O 1
ATOM 653 N N . VAL A 1 88 ? -22.202 -0.590 6.550 1.00 97.00 88 VAL A N 1
ATOM 654 C CA . VAL A 1 88 ? -21.606 -1.926 6.339 1.00 97.00 88 VAL A CA 1
ATOM 655 C C . VAL A 1 88 ? -20.192 -1.816 5.759 1.00 97.00 88 VAL A C 1
ATOM 657 O O . VAL A 1 88 ? -19.270 -2.486 6.225 1.00 97.00 88 VAL A O 1
ATOM 660 N N . ALA A 1 89 ? -19.985 -0.928 4.782 1.00 96.56 89 ALA A N 1
ATOM 661 C CA . ALA A 1 89 ? -18.659 -0.663 4.233 1.00 96.56 89 ALA A CA 1
ATOM 662 C C . ALA A 1 89 ? -17.698 -0.110 5.298 1.00 96.56 89 ALA A C 1
ATOM 664 O O . ALA A 1 89 ? -16.561 -0.568 5.396 1.00 96.56 89 ALA A O 1
ATOM 665 N N . ALA A 1 90 ? -18.161 0.828 6.130 1.00 95.69 90 ALA A N 1
ATOM 666 C CA . ALA A 1 90 ? -17.378 1.386 7.227 1.00 95.69 90 ALA A CA 1
ATOM 667 C C . ALA A 1 90 ? -17.043 0.341 8.302 1.00 95.69 90 ALA A C 1
ATOM 669 O O . ALA A 1 90 ? -15.938 0.370 8.840 1.00 95.69 90 ALA A O 1
ATOM 670 N N . ALA A 1 91 ? -17.955 -0.586 8.599 1.00 96.25 91 ALA A N 1
ATOM 671 C CA . ALA A 1 91 ? -17.706 -1.697 9.514 1.00 96.25 91 ALA A CA 1
ATOM 672 C C . ALA A 1 91 ? -16.569 -2.590 9.017 1.00 96.25 91 ALA A C 1
ATOM 674 O O . ALA A 1 91 ? -15.582 -2.779 9.723 1.00 96.25 91 ALA A O 1
ATOM 675 N N . TYR A 1 92 ? -16.646 -3.044 7.762 1.00 97.50 92 TYR A N 1
ATOM 676 C CA . TYR A 1 92 ? -15.579 -3.850 7.172 1.00 97.50 92 TYR A CA 1
ATOM 677 C C . TYR A 1 92 ? -14.253 -3.090 7.092 1.00 97.50 92 TYR A C 1
ATOM 679 O O . TYR A 1 92 ? -13.191 -3.647 7.337 1.00 97.50 92 TYR A O 1
ATOM 687 N N . SER A 1 93 ? -14.269 -1.797 6.766 1.00 96.75 93 SER A N 1
ATOM 688 C CA . SER A 1 93 ? -13.027 -1.025 6.721 1.00 96.75 93 SER A CA 1
ATOM 689 C C . SER A 1 93 ? -12.398 -0.811 8.107 1.00 96.75 93 SER A C 1
ATOM 691 O O . SER A 1 93 ? -11.181 -0.642 8.192 1.00 96.75 93 SER A O 1
ATOM 693 N N . GLN A 1 94 ? -13.187 -0.859 9.185 1.00 96.88 94 GLN A N 1
ATOM 694 C CA . GLN A 1 94 ? -12.703 -0.819 10.571 1.00 96.88 94 GLN A CA 1
ATOM 695 C C . GLN A 1 94 ? -12.265 -2.191 11.098 1.00 96.88 94 GLN A C 1
ATOM 697 O O . GLN A 1 94 ? -11.352 -2.249 11.917 1.00 96.88 94 GLN A O 1
ATOM 702 N N . ARG A 1 95 ? -12.878 -3.277 10.612 1.00 95.75 95 ARG A N 1
ATOM 703 C CA . ARG A 1 95 ? -12.534 -4.671 10.922 1.00 95.75 95 ARG A CA 1
ATOM 704 C C . ARG A 1 95 ? -12.631 -5.519 9.641 1.00 95.75 95 ARG A C 1
ATOM 706 O O . ARG A 1 95 ? -13.689 -6.080 9.359 1.00 95.75 95 ARG A O 1
ATOM 713 N N . PRO A 1 96 ? -11.563 -5.613 8.824 1.00 95.44 96 PRO A N 1
ATOM 714 C CA . PRO A 1 96 ? -11.587 -6.223 7.495 1.00 95.44 96 PRO A CA 1
ATOM 715 C C . PRO A 1 96 ? -11.496 -7.753 7.563 1.00 95.44 96 PRO A C 1
ATOM 717 O O . PRO A 1 96 ? -10.688 -8.372 6.873 1.00 95.44 96 PRO A O 1
ATOM 720 N N . ILE A 1 97 ? -12.340 -8.354 8.399 1.00 93.56 97 ILE A N 1
ATOM 721 C CA . ILE A 1 97 ? -12.511 -9.793 8.589 1.00 93.56 97 ILE A CA 1
ATOM 722 C C . ILE A 1 97 ? -13.947 -10.117 8.168 1.00 93.56 97 ILE A C 1
ATOM 724 O O . ILE A 1 97 ? -14.896 -9.528 8.683 1.00 93.56 97 ILE A O 1
ATOM 728 N N . PHE A 1 98 ? -14.121 -11.007 7.190 1.00 94.94 98 PHE A N 1
ATOM 729 C CA . PHE A 1 98 ? -15.458 -11.313 6.671 1.00 94.94 98 PHE A CA 1
ATOM 730 C C . PHE A 1 98 ? -16.308 -12.060 7.696 1.00 94.94 98 PHE A C 1
ATOM 732 O O . PHE A 1 98 ? -17.503 -11.804 7.780 1.00 94.94 98 PHE A O 1
ATOM 739 N N . GLU A 1 99 ? -15.694 -12.926 8.494 1.00 93.38 99 GLU A N 1
ATOM 740 C CA . GLU A 1 99 ? -16.335 -13.658 9.582 1.00 93.38 99 GLU A CA 1
ATOM 741 C C . GLU A 1 99 ? -16.922 -12.690 10.620 1.00 93.38 99 GLU A C 1
ATOM 743 O O . GLU A 1 99 ? -18.101 -12.796 10.945 1.00 93.38 99 GLU A O 1
ATOM 748 N N . ASP A 1 100 ? -16.147 -11.683 11.042 1.00 93.75 100 ASP A N 1
ATOM 749 C CA . ASP A 1 100 ? -16.605 -10.621 11.952 1.00 93.75 100 ASP A CA 1
ATOM 750 C C . ASP A 1 100 ? -17.760 -9.808 11.348 1.00 93.75 100 ASP A C 1
ATOM 752 O O . ASP A 1 100 ? -18.753 -9.520 12.022 1.00 93.75 100 ASP A O 1
ATOM 756 N N . LEU A 1 101 ? -17.665 -9.464 10.059 1.00 95.44 101 LEU A N 1
ATOM 757 C CA . LEU A 1 101 ? -18.724 -8.732 9.370 1.00 95.44 101 LEU A CA 1
ATOM 758 C C . LEU A 1 101 ? -20.019 -9.551 9.303 1.00 95.44 101 LEU A C 1
ATOM 760 O O . LEU A 1 101 ? -21.087 -9.015 9.585 1.00 95.44 101 LEU A O 1
ATOM 764 N N . VAL A 1 102 ? -19.936 -10.830 8.927 1.00 95.00 102 VAL A N 1
ATOM 765 C CA . VAL A 1 102 ? -21.094 -11.728 8.811 1.00 95.00 102 VAL A CA 1
ATOM 766 C C . VAL A 1 102 ? -21.740 -11.962 10.176 1.00 95.00 102 VAL A C 1
ATOM 768 O O . VAL A 1 102 ? -22.964 -11.887 10.275 1.00 95.00 102 VAL A O 1
ATOM 771 N N . GLU A 1 103 ? -20.944 -12.167 11.228 1.00 93.81 103 GLU A N 1
ATOM 772 C CA . GLU A 1 103 ? -21.438 -12.266 12.605 1.00 93.81 103 GLU A CA 1
ATOM 773 C C . GLU A 1 103 ? -22.183 -10.985 13.009 1.00 93.81 103 GLU A C 1
ATOM 775 O O . GLU A 1 103 ? -23.345 -11.033 13.415 1.00 93.81 103 GLU A O 1
ATOM 780 N N . THR A 1 104 ? -21.570 -9.819 12.782 1.00 93.56 104 THR A N 1
ATOM 781 C CA . THR A 1 104 ? -22.178 -8.516 13.092 1.00 93.56 104 THR A CA 1
ATOM 782 C C . THR A 1 104 ? -23.483 -8.292 12.310 1.00 93.56 104 THR A C 1
ATOM 784 O O . THR A 1 104 ? -24.464 -7.799 12.871 1.00 93.56 104 THR A O 1
ATOM 787 N N . LEU A 1 105 ? -23.525 -8.674 11.027 1.00 94.69 105 LEU A N 1
ATOM 788 C CA . LEU A 1 105 ? -24.716 -8.579 10.177 1.00 94.69 105 LEU A CA 1
ATOM 789 C C . LEU A 1 105 ? -25.838 -9.531 10.622 1.00 94.69 105 LEU A C 1
ATOM 791 O O . LEU A 1 105 ? -27.013 -9.182 10.514 1.00 94.69 105 LEU A O 1
ATOM 795 N N . GLY A 1 106 ? -25.506 -10.700 11.173 1.00 94.19 106 GLY A N 1
ATOM 796 C CA . GLY A 1 106 ? -26.494 -11.639 11.712 1.00 94.19 106 GLY A CA 1
ATOM 797 C C . GLY A 1 106 ? -27.371 -11.016 12.804 1.00 94.19 106 GLY A C 1
ATOM 798 O O . GLY A 1 106 ? -28.577 -11.258 12.847 1.00 94.19 106 GLY A O 1
ATOM 799 N N . HIS A 1 107 ? -26.802 -10.133 13.627 1.00 93.44 107 HIS A N 1
ATOM 800 C CA . HIS A 1 107 ? -27.530 -9.446 14.698 1.00 93.44 107 HIS A CA 1
ATOM 801 C C . HIS A 1 107 ? -28.515 -8.377 14.209 1.00 93.44 107 HIS A C 1
ATOM 803 O O . HIS A 1 107 ? -29.422 -8.001 14.951 1.00 93.44 107 HIS A O 1
ATOM 809 N N . VAL A 1 108 ? -28.376 -7.887 12.971 1.00 93.50 108 VAL A N 1
ATOM 810 C CA . VAL A 1 108 ? -29.253 -6.826 12.452 1.00 93.50 108 VAL A CA 1
ATOM 811 C C . VAL A 1 108 ? -30.531 -7.353 11.798 1.00 93.50 108 VAL A C 1
ATOM 813 O O . VAL A 1 108 ? -31.415 -6.563 11.471 1.00 93.50 108 VAL A O 1
ATOM 816 N N . LEU A 1 109 ? -30.653 -8.673 11.611 1.00 88.94 109 LEU A N 1
ATOM 817 C CA . LEU A 1 109 ? -31.801 -9.302 10.945 1.00 88.94 109 LEU A CA 1
ATOM 818 C C . LEU A 1 109 ? -33.129 -9.031 11.663 1.00 88.94 109 LEU A C 1
ATOM 820 O O . LEU A 1 109 ? -34.155 -8.884 11.009 1.00 88.94 109 LEU A O 1
ATOM 824 N N . ALA A 1 110 ? -33.101 -8.934 12.994 1.00 89.06 110 ALA A N 1
ATOM 825 C CA . ALA A 1 110 ? -34.284 -8.682 13.814 1.00 89.06 110 ALA A CA 1
ATOM 826 C C . ALA A 1 110 ? -34.644 -7.188 13.946 1.00 89.06 110 ALA A C 1
ATOM 828 O O . ALA A 1 110 ? -35.634 -6.854 14.595 1.00 89.06 110 ALA A O 1
ATOM 829 N N . LEU A 1 111 ? -33.839 -6.276 13.385 1.00 92.62 111 LEU A N 1
ATOM 830 C CA . LEU A 1 111 ? -34.051 -4.837 13.539 1.00 92.62 111 LEU A CA 1
ATOM 831 C C . LEU A 1 111 ? -35.060 -4.301 12.508 1.00 92.62 111 LEU A C 1
ATOM 833 O O . LEU A 1 111 ? -35.009 -4.691 11.340 1.00 92.62 111 LEU A O 1
ATOM 837 N N . PRO A 1 112 ? -35.942 -3.366 12.910 1.00 90.06 112 PRO A N 1
ATOM 838 C CA . PRO A 1 112 ? -37.154 -3.030 12.158 1.00 90.06 112 PRO A CA 1
ATOM 839 C C . PRO A 1 112 ? -36.937 -2.122 10.940 1.00 90.06 112 PRO A C 1
ATOM 841 O O . PRO A 1 112 ? -37.856 -1.957 10.144 1.00 90.06 112 PRO A O 1
ATOM 844 N N . SER A 1 113 ? -35.775 -1.478 10.800 1.00 91.94 113 SER A N 1
ATOM 845 C CA . SER A 1 113 ? -35.508 -0.536 9.706 1.00 91.94 113 SER A CA 1
ATOM 846 C C . SER A 1 113 ? -34.027 -0.479 9.344 1.00 91.94 113 SER A C 1
ATOM 848 O O . SER A 1 113 ? -33.166 -0.735 10.187 1.00 91.94 113 SER A O 1
ATOM 850 N N . LEU A 1 114 ? -33.711 -0.077 8.108 1.00 92.81 114 LEU A N 1
ATOM 851 C CA . LEU A 1 114 ? -32.325 0.127 7.663 1.00 92.81 114 LEU A CA 1
ATOM 852 C C . LEU A 1 114 ? -31.555 1.136 8.525 1.00 92.81 114 LEU A C 1
ATOM 854 O O . LEU A 1 114 ? -30.356 0.961 8.729 1.00 92.81 114 LEU A O 1
ATOM 858 N N . ASP A 1 115 ? -32.227 2.156 9.064 1.00 92.75 115 ASP A N 1
ATOM 859 C CA . ASP A 1 115 ? -31.592 3.118 9.968 1.00 92.75 115 ASP A CA 1
ATOM 860 C C . ASP A 1 115 ? -31.232 2.480 11.318 1.00 92.75 115 ASP A C 1
ATOM 862 O O . ASP A 1 115 ? -30.103 2.632 11.789 1.00 92.75 115 ASP A O 1
ATOM 866 N N . ALA A 1 116 ? -32.127 1.662 11.888 1.00 93.94 116 ALA A N 1
ATOM 867 C CA . ALA A 1 116 ? -31.835 0.893 13.096 1.00 93.94 116 ALA A CA 1
ATOM 868 C C . ALA A 1 116 ? -30.679 -0.095 12.864 1.00 93.94 116 ALA A C 1
ATOM 870 O O . ALA A 1 116 ? -29.761 -0.178 13.685 1.00 93.94 116 ALA A O 1
ATOM 871 N N . LYS A 1 117 ? -30.673 -0.789 11.714 1.00 95.00 117 LYS A N 1
ATOM 872 C CA . LYS A 1 117 ? -29.564 -1.665 11.303 1.00 95.00 117 LYS A CA 1
ATOM 873 C C . LYS A 1 117 ? -28.254 -0.879 11.200 1.00 95.00 117 LYS A C 1
ATOM 875 O O . LYS A 1 117 ? -27.247 -1.280 11.780 1.00 95.00 117 LYS A O 1
ATOM 880 N N . ALA A 1 118 ? -28.257 0.268 10.520 1.00 94.50 118 ALA A N 1
ATOM 881 C CA . ALA A 1 118 ? -27.083 1.126 10.371 1.00 94.50 118 ALA A CA 1
ATOM 882 C C . ALA A 1 118 ? -26.565 1.644 11.724 1.00 94.50 118 ALA A C 1
ATOM 884 O O . ALA A 1 118 ? -25.358 1.629 11.968 1.00 94.50 118 ALA A O 1
ATOM 885 N N . GLY A 1 119 ? -27.465 2.061 12.620 1.00 94.44 119 GLY A N 1
ATOM 886 C CA . GLY A 1 119 ? -27.142 2.470 13.985 1.00 94.44 119 GLY A CA 1
ATOM 887 C C . GLY A 1 119 ? -26.458 1.359 14.781 1.00 94.44 119 GLY A C 1
ATOM 888 O O . GLY A 1 119 ? -25.410 1.599 15.380 1.00 94.44 119 GLY A O 1
ATOM 889 N N . TYR A 1 120 ? -26.988 0.133 14.713 1.00 95.31 120 TYR A N 1
ATOM 890 C CA . TYR A 1 120 ? -26.381 -1.032 15.357 1.00 95.31 120 TYR A CA 1
ATOM 891 C C . TYR A 1 120 ? -24.974 -1.316 14.823 1.00 95.31 120 TYR A C 1
ATOM 893 O O . TYR A 1 120 ? -24.044 -1.480 15.613 1.00 95.31 120 TYR A O 1
ATOM 901 N N . ILE A 1 121 ? -24.794 -1.330 13.498 1.00 94.81 121 ILE A N 1
ATOM 902 C CA . ILE A 1 121 ? -23.479 -1.551 12.882 1.00 94.81 121 ILE A CA 1
ATOM 903 C C . ILE A 1 121 ? -22.476 -0.489 13.345 1.00 94.81 121 ILE A C 1
ATOM 905 O O . ILE A 1 121 ? -21.378 -0.832 13.776 1.00 94.81 121 ILE A O 1
ATOM 909 N N . ARG A 1 122 ? -22.855 0.796 13.326 1.00 91.94 122 ARG A N 1
ATOM 910 C CA . ARG A 1 122 ? -21.979 1.889 13.782 1.00 91.94 122 ARG A CA 1
ATOM 911 C C . ARG A 1 122 ? -21.566 1.743 15.248 1.00 91.94 122 ARG A C 1
ATOM 913 O O . ARG A 1 122 ? -20.431 2.068 15.580 1.00 91.94 122 ARG A O 1
ATOM 920 N N . ALA A 1 123 ? -22.455 1.245 16.105 1.00 91.81 123 ALA A N 1
ATOM 921 C CA . ALA A 1 123 ? -22.171 1.049 17.525 1.00 91.81 123 ALA A CA 1
ATOM 922 C C . ALA A 1 123 ? -21.297 -0.186 17.811 1.00 91.81 123 ALA A C 1
ATOM 924 O O . ALA A 1 123 ? -20.541 -0.182 18.778 1.00 91.81 123 ALA A O 1
ATOM 925 N N . ASN A 1 124 ? -21.380 -1.229 16.977 1.00 92.88 124 ASN A N 1
ATOM 926 C CA . ASN A 1 124 ? -20.774 -2.535 17.262 1.00 92.88 124 ASN A CA 1
ATOM 927 C C . ASN A 1 124 ? -19.588 -2.898 16.358 1.00 92.88 124 ASN A C 1
ATOM 929 O O . ASN A 1 124 ? -18.943 -3.914 16.609 1.00 92.88 124 ASN A O 1
ATOM 933 N N . ALA A 1 125 ? -19.273 -2.086 15.342 1.00 92.81 125 ALA A N 1
ATOM 934 C CA . ALA A 1 125 ? -18.182 -2.321 14.389 1.00 92.81 125 ALA A CA 1
ATOM 935 C C . ALA A 1 125 ? -16.971 -1.384 14.548 1.00 92.81 125 ALA A C 1
ATOM 937 O O . ALA A 1 125 ? -16.234 -1.130 13.594 1.00 92.81 125 ALA A O 1
ATOM 938 N N . ALA A 1 126 ? -16.769 -0.851 15.753 1.00 92.94 126 ALA A N 1
ATOM 939 C CA . ALA A 1 126 ? -15.603 -0.037 16.077 1.00 92.94 126 ALA A CA 1
ATOM 940 C C . ALA A 1 126 ? -14.291 -0.860 16.035 1.00 92.94 126 ALA A C 1
ATOM 942 O O . ALA A 1 126 ? -14.328 -2.086 16.205 1.00 92.94 126 ALA A O 1
ATOM 943 N N . PRO A 1 127 ? -13.123 -0.209 15.852 1.00 95.69 127 PRO A N 1
ATOM 944 C CA . PRO A 1 127 ? -11.824 -0.869 15.900 1.00 95.69 127 PRO A CA 1
ATOM 945 C C . PRO A 1 127 ? -11.601 -1.596 17.223 1.00 95.69 127 PRO A C 1
ATOM 947 O O . PRO A 1 127 ? -12.006 -1.119 18.283 1.00 95.69 127 PRO A O 1
ATOM 950 N N . LYS A 1 128 ? -10.893 -2.724 17.157 1.00 92.12 128 LYS A N 1
ATOM 951 C CA . LYS A 1 128 ? -10.559 -3.553 18.316 1.00 92.12 128 LYS A CA 1
ATOM 952 C C . LYS A 1 128 ? -9.091 -3.989 18.238 1.00 92.12 128 LYS A C 1
ATOM 954 O O . LYS A 1 128 ? -8.678 -4.498 17.193 1.00 92.12 128 LYS A O 1
ATOM 959 N N . PRO A 1 129 ? -8.285 -3.825 19.306 1.00 94.38 129 PRO A N 1
ATOM 960 C CA . PRO A 1 129 ? -6.931 -4.373 19.364 1.00 94.38 129 PRO A CA 1
ATOM 961 C C . PRO A 1 129 ? -6.895 -5.854 18.954 1.00 94.38 129 PRO A C 1
ATOM 963 O O . PRO A 1 129 ? -7.777 -6.628 19.319 1.00 94.38 129 PRO A O 1
ATOM 966 N N . GLY A 1 130 ? -5.902 -6.234 18.147 1.00 92.44 130 GLY A N 1
ATOM 967 C CA . GLY A 1 130 ? -5.794 -7.576 17.561 1.00 92.44 130 GLY A CA 1
ATOM 968 C C . GLY A 1 130 ? -6.528 -7.776 16.226 1.00 92.44 130 GLY A C 1
ATOM 969 O O . GLY A 1 130 ? -6.261 -8.765 15.550 1.00 92.44 130 GLY A O 1
ATOM 970 N N . THR A 1 131 ? -7.393 -6.847 15.804 1.00 94.44 131 THR A N 1
ATOM 971 C CA . THR A 1 131 ? -7.995 -6.819 14.457 1.00 94.44 131 THR A CA 1
ATOM 972 C C . THR A 1 131 ? -7.520 -5.572 13.713 1.00 94.44 131 THR A C 1
ATOM 974 O O . THR A 1 131 ? -7.726 -4.477 14.236 1.00 94.44 131 THR A O 1
ATOM 977 N N . PRO A 1 132 ? -6.893 -5.688 12.527 1.00 96.81 132 PRO A N 1
ATOM 978 C CA . PRO A 1 132 ? -6.368 -4.525 11.821 1.00 96.81 132 PRO A CA 1
ATOM 979 C C . PRO A 1 132 ? -7.492 -3.588 11.363 1.00 96.81 132 PRO A C 1
ATOM 981 O O . PRO A 1 132 ? -8.608 -4.017 11.115 1.00 96.81 132 PRO A O 1
ATOM 984 N N . VAL A 1 133 ? -7.180 -2.313 11.179 1.00 98.25 133 VAL A N 1
ATOM 985 C CA . VAL A 1 133 ? -8.019 -1.294 10.538 1.00 98.25 133 VAL A CA 1
ATOM 986 C C . VAL A 1 133 ? -7.448 -1.024 9.149 1.00 98.25 133 VAL A C 1
ATOM 988 O O . VAL A 1 133 ? -6.230 -0.885 8.996 1.00 98.25 133 VAL A O 1
ATOM 991 N N . GLN A 1 134 ? -8.289 -0.914 8.117 1.00 97.62 134 GLN A N 1
ATOM 992 C CA . GLN A 1 134 ? -7.794 -0.597 6.776 1.00 97.62 134 GLN A CA 1
ATOM 993 C C . GLN A 1 134 ? -7.119 0.777 6.749 1.00 97.62 134 GLN A C 1
ATOM 995 O O . GLN A 1 134 ? -7.718 1.790 7.107 1.00 97.62 134 GLN A O 1
ATOM 1000 N N . THR A 1 135 ? -5.892 0.827 6.237 1.00 96.75 135 THR A N 1
ATOM 1001 C CA . THR A 1 135 ? -5.113 2.069 6.191 1.00 96.75 135 THR A CA 1
ATOM 1002 C C . THR A 1 135 ? -5.773 3.163 5.338 1.00 96.75 135 THR A C 1
ATOM 1004 O O . THR A 1 135 ? -6.221 2.928 4.211 1.00 96.75 135 THR A O 1
ATOM 1007 N N . MET A 1 136 ? -5.808 4.391 5.855 1.00 97.00 136 MET A N 1
ATOM 1008 C CA . MET A 1 136 ? -6.197 5.592 5.111 1.00 97.00 136 MET A CA 1
ATOM 1009 C C . MET A 1 136 ? -5.074 6.014 4.156 1.00 97.00 136 MET A C 1
ATOM 1011 O O . MET A 1 136 ? -3.882 5.958 4.484 1.00 97.00 136 MET A O 1
ATOM 1015 N N . LEU A 1 137 ? -5.442 6.433 2.944 1.00 94.25 137 LEU A N 1
ATOM 1016 C CA . LEU A 1 137 ? -4.510 6.724 1.856 1.00 94.25 137 LEU A CA 1
ATOM 1017 C C . LEU A 1 137 ? -4.517 8.210 1.478 1.00 94.25 137 LEU A C 1
ATOM 1019 O O . LEU A 1 137 ? -5.565 8.791 1.203 1.00 94.25 137 LEU A O 1
ATOM 1023 N N . GLY A 1 138 ? -3.323 8.788 1.327 1.00 92.69 138 GLY A N 1
ATOM 1024 C CA . GLY A 1 138 ? -3.167 10.154 0.825 1.00 92.69 138 GLY A CA 1
ATOM 1025 C C . GLY A 1 138 ? -3.372 10.278 -0.691 1.00 92.69 138 GLY A C 1
ATOM 1026 O O . GLY A 1 138 ? -2.883 9.445 -1.473 1.00 92.69 138 GLY A O 1
ATOM 1027 N N . TYR A 1 139 ? -4.068 11.334 -1.117 1.00 91.44 139 TYR A N 1
ATOM 1028 C CA . TYR A 1 139 ? -4.210 11.705 -2.523 1.00 91.44 139 TYR A CA 1
ATOM 1029 C C . TYR A 1 139 ? -2.910 12.356 -3.042 1.00 91.44 139 TYR A C 1
ATOM 1031 O O . TYR A 1 139 ? -2.405 13.283 -2.410 1.00 91.44 139 TYR A O 1
ATOM 1039 N N . PRO A 1 140 ? -2.341 11.900 -4.176 1.00 88.25 140 PRO A N 1
ATOM 1040 C CA . PRO A 1 140 ? -1.130 12.501 -4.739 1.00 88.25 140 PRO A CA 1
ATOM 1041 C C . PRO A 1 140 ? -1.399 13.907 -5.285 1.00 88.25 140 PRO A C 1
ATOM 1043 O O . PRO A 1 140 ? -2.345 14.102 -6.046 1.00 88.25 140 PRO A O 1
ATOM 1046 N N . VAL A 1 141 ? -0.562 14.872 -4.924 1.00 83.50 141 VAL A N 1
ATOM 1047 C CA . VAL A 1 141 ? -0.590 16.233 -5.480 1.00 83.50 141 VAL A CA 1
ATOM 1048 C C . VAL A 1 141 ? 0.713 16.531 -6.188 1.00 83.50 141 VAL A C 1
ATOM 1050 O O . VAL A 1 141 ? 1.770 16.093 -5.739 1.00 83.50 141 VAL A O 1
ATOM 1053 N N . SER A 1 142 ? 0.608 17.256 -7.301 1.00 72.44 142 SER A N 1
ATOM 1054 C CA . SER A 1 142 ? 1.750 17.525 -8.170 1.00 72.44 142 SER A CA 1
ATOM 1055 C C . SER A 1 142 ? 2.292 18.949 -8.066 1.00 72.44 142 SER A C 1
ATOM 1057 O O . SER A 1 142 ? 3.308 19.247 -8.669 1.00 72.44 142 SER A O 1
ATOM 1059 N N . THR A 1 143 ? 1.615 19.847 -7.349 1.00 73.94 143 THR A N 1
ATOM 1060 C CA . THR A 1 143 ? 2.071 21.229 -7.153 1.00 73.94 143 THR A CA 1
ATOM 1061 C C . THR A 1 143 ? 1.703 21.716 -5.757 1.00 73.94 143 THR A C 1
ATOM 1063 O O . THR A 1 143 ? 0.689 21.291 -5.193 1.00 73.94 143 THR A O 1
ATOM 1066 N N . LEU A 1 144 ? 2.492 22.646 -5.210 1.00 79.81 144 LEU A N 1
ATOM 1067 C CA . LEU A 1 144 ? 2.186 23.261 -3.915 1.00 79.81 144 LEU A CA 1
ATOM 1068 C C . LEU A 1 144 ? 0.868 24.043 -3.940 1.00 79.81 144 LEU A C 1
ATOM 1070 O O . LEU A 1 144 ? 0.089 23.979 -2.993 1.00 79.81 144 LEU A O 1
ATOM 1074 N N . HIS A 1 145 ? 0.551 24.686 -5.065 1.00 79.69 145 HIS A N 1
ATOM 1075 C CA . HIS A 1 145 ? -0.706 25.413 -5.246 1.00 79.69 145 HIS A CA 1
ATOM 1076 C C . HIS A 1 145 ? -1.950 24.526 -5.033 1.00 79.69 145 HIS A C 1
ATOM 1078 O O . HIS A 1 145 ? -2.922 24.952 -4.408 1.00 79.69 145 HIS A O 1
ATOM 1084 N N . GLN A 1 146 ? -1.914 23.263 -5.482 1.00 83.00 146 GLN A N 1
ATOM 1085 C CA . GLN A 1 146 ? -3.019 22.319 -5.260 1.00 83.00 146 GLN A CA 1
ATOM 1086 C C . GLN A 1 146 ? -3.249 22.014 -3.774 1.00 83.00 146 GLN A C 1
ATOM 1088 O O . GLN A 1 146 ? -4.373 21.681 -3.395 1.00 83.00 146 GLN A O 1
ATOM 1093 N N . ILE A 1 147 ? -2.209 22.089 -2.940 1.00 87.06 147 ILE A N 1
ATOM 1094 C CA . ILE A 1 147 ? -2.318 21.864 -1.494 1.00 87.06 147 ILE A CA 1
ATOM 1095 C C . ILE A 1 147 ? -3.065 23.032 -0.874 1.00 87.06 147 ILE A C 1
ATOM 1097 O O . ILE A 1 147 ? -4.105 22.811 -0.258 1.00 87.06 147 ILE A O 1
ATOM 1101 N N . THR A 1 148 ? -2.609 24.259 -1.133 1.00 83.94 148 THR A N 1
ATOM 1102 C CA . THR A 1 148 ? -3.251 25.489 -0.657 1.00 83.94 148 THR A CA 1
ATOM 1103 C C . THR A 1 148 ? -4.726 25.540 -1.053 1.00 83.94 148 THR A C 1
ATOM 1105 O O . THR A 1 148 ? -5.595 25.713 -0.200 1.00 83.94 148 THR A O 1
ATOM 1108 N N . GLN A 1 149 ? -5.043 25.292 -2.329 1.00 83.69 149 GLN A N 1
ATOM 1109 C CA . GLN A 1 149 ? -6.423 25.312 -2.829 1.00 83.69 149 GLN A CA 1
ATOM 1110 C C . GLN A 1 149 ? -7.322 24.261 -2.156 1.00 83.69 149 GLN A C 1
ATOM 1112 O O . GLN A 1 149 ? -8.529 24.464 -2.017 1.00 83.69 149 GLN A O 1
ATOM 1117 N N . ARG A 1 150 ? -6.764 23.106 -1.778 1.00 87.81 150 ARG A N 1
ATOM 1118 C CA . ARG A 1 150 ? -7.524 22.033 -1.126 1.00 87.81 150 ARG A CA 1
ATOM 1119 C C . ARG A 1 150 ? -7.681 22.270 0.364 1.00 87.81 150 ARG A C 1
ATOM 1121 O O . ARG A 1 150 ? -8.786 22.096 0.860 1.00 87.81 150 ARG A O 1
ATOM 1128 N N . MET A 1 151 ? -6.614 22.667 1.050 1.00 89.62 151 MET A N 1
ATOM 1129 C CA . MET A 1 151 ? -6.631 22.865 2.499 1.00 89.62 151 MET A CA 1
ATOM 1130 C C . MET A 1 151 ? -7.516 24.047 2.905 1.00 89.62 151 MET A C 1
ATOM 1132 O O . MET A 1 151 ? -8.215 23.951 3.906 1.00 89.62 151 MET A O 1
ATOM 1136 N N . ARG A 1 152 ? -7.629 25.075 2.049 1.00 86.38 152 ARG A N 1
ATOM 1137 C CA . ARG A 1 152 ? -8.600 26.181 2.184 1.00 86.38 152 ARG A CA 1
ATOM 1138 C C . ARG A 1 152 ? -10.068 25.747 2.288 1.00 86.38 152 ARG A C 1
ATOM 1140 O O . ARG A 1 152 ? -10.893 26.537 2.728 1.00 86.38 152 ARG A O 1
ATOM 1147 N N . LYS A 1 153 ? -10.419 24.534 1.845 1.00 85.44 153 LYS A N 1
ATOM 1148 C CA . LYS A 1 153 ? -11.810 24.046 1.834 1.00 85.44 153 LYS A CA 1
ATOM 1149 C C . LYS A 1 153 ? -12.253 23.420 3.157 1.00 85.44 153 LYS A C 1
ATOM 1151 O O . LYS A 1 153 ? -13.449 23.201 3.318 1.00 85.44 153 LYS A O 1
ATOM 1156 N N . TYR A 1 154 ? -11.320 23.090 4.049 1.00 85.38 154 TYR A N 1
ATOM 1157 C CA . TYR A 1 154 ? -11.621 22.451 5.333 1.00 85.38 154 TYR A CA 1
ATOM 1158 C C . TYR A 1 154 ? -11.742 23.491 6.446 1.00 85.38 154 TYR A C 1
ATOM 1160 O O . TYR A 1 154 ? -11.207 24.600 6.334 1.00 85.38 154 TYR A O 1
ATOM 1168 N N . ALA A 1 155 ? -12.482 23.159 7.504 1.00 69.44 155 ALA A N 1
ATOM 1169 C CA . ALA A 1 155 ? -12.765 24.109 8.564 1.00 69.44 155 ALA A CA 1
ATOM 1170 C C . ALA A 1 155 ? -11.467 24.450 9.315 1.00 69.44 155 ALA A C 1
ATOM 1172 O O . ALA A 1 155 ? -10.659 23.595 9.664 1.00 69.44 155 ALA A O 1
ATOM 1173 N N . GLY A 1 156 ? -11.226 25.745 9.511 1.00 68.56 156 GLY A N 1
ATOM 1174 C CA . GLY A 1 156 ? -9.989 26.259 10.104 1.00 68.56 156 GLY A CA 1
ATOM 1175 C C . GLY A 1 156 ? -8.842 26.454 9.112 1.00 68.56 156 GLY A C 1
ATOM 1176 O O . GLY A 1 156 ? -7.938 27.226 9.407 1.00 68.56 156 GLY A O 1
ATOM 1177 N N . GLY A 1 157 ? -8.874 25.831 7.928 1.00 82.81 157 GLY A N 1
ATOM 1178 C CA . GLY A 1 157 ? -7.832 26.005 6.914 1.00 82.81 157 GLY A CA 1
ATOM 1179 C C . GLY A 1 157 ? -6.426 25.656 7.410 1.00 82.81 157 GLY A C 1
ATOM 1180 O O . GLY A 1 157 ? -5.464 26.158 6.847 1.00 82.81 157 GLY A O 1
ATOM 1181 N N . VAL A 1 158 ? -6.288 24.838 8.459 1.00 90.25 158 VAL A N 1
ATOM 1182 C CA . VAL A 1 158 ? -4.994 24.429 9.026 1.00 90.25 158 VAL A CA 1
ATOM 1183 C C . VAL A 1 158 ? -4.737 22.963 8.704 1.00 90.25 158 VAL A C 1
ATOM 1185 O O . VAL A 1 158 ? -5.622 22.115 8.845 1.00 90.25 158 VAL A O 1
ATOM 1188 N N . ALA A 1 159 ? -3.510 22.648 8.295 1.00 94.69 159 ALA A N 1
ATOM 1189 C CA . ALA A 1 159 ? -3.080 21.274 8.086 1.00 94.69 159 ALA A CA 1
ATOM 1190 C C . ALA A 1 159 ? -1.746 20.989 8.776 1.00 94.69 159 ALA A C 1
ATOM 1192 O O . ALA A 1 159 ? -0.835 21.816 8.747 1.00 94.69 159 ALA A O 1
ATOM 1193 N N . ALA A 1 160 ? -1.615 19.784 9.324 1.00 96.19 160 ALA A N 1
ATOM 1194 C CA . ALA A 1 160 ? -0.328 19.245 9.734 1.00 96.19 160 ALA A CA 1
ATOM 1195 C C . ALA A 1 160 ? 0.466 18.841 8.491 1.00 96.19 160 ALA A C 1
ATOM 1197 O O . ALA A 1 160 ? 0.005 18.020 7.693 1.00 96.19 160 ALA A O 1
ATOM 1198 N N . CYS A 1 161 ? 1.651 19.415 8.326 1.00 96.62 161 CYS A N 1
ATOM 1199 C CA . CYS A 1 161 ? 2.622 19.026 7.316 1.00 96.62 161 CYS A CA 1
ATOM 1200 C C . CYS A 1 161 ? 3.668 18.131 7.980 1.00 96.62 161 CYS A C 1
ATOM 1202 O O . CYS A 1 161 ? 4.588 18.615 8.637 1.00 96.62 161 CYS A O 1
ATOM 1204 N N . GLU A 1 162 ? 3.493 16.823 7.831 1.00 97.69 162 GLU A N 1
ATOM 1205 C CA . GLU A 1 162 ? 4.369 15.805 8.402 1.00 97.69 162 GLU A CA 1
ATOM 1206 C C . GLU A 1 162 ? 5.388 15.302 7.390 1.00 97.69 162 GLU A C 1
ATOM 1208 O O . GLU A 1 162 ? 5.090 15.169 6.198 1.00 97.69 162 GLU A O 1
ATOM 1213 N N . TYR A 1 163 ? 6.567 14.936 7.879 1.00 96.94 163 TYR A N 1
ATOM 1214 C CA . TYR A 1 163 ? 7.591 14.303 7.061 1.00 96.94 163 TYR A CA 1
ATOM 1215 C C . TYR A 1 163 ? 7.080 12.967 6.525 1.00 96.94 163 TYR A C 1
ATOM 1217 O O . TYR A 1 163 ? 6.550 12.123 7.252 1.00 96.94 163 TYR A O 1
ATOM 1225 N N . LYS A 1 164 ? 7.235 12.764 5.217 1.00 95.88 164 LYS A N 1
ATOM 1226 C CA . LYS A 1 164 ? 6.873 11.515 4.559 1.00 95.88 164 LYS A CA 1
ATOM 1227 C C . LYS A 1 164 ? 8.086 10.588 4.494 1.00 95.88 164 LYS A C 1
ATOM 1229 O O . LYS A 1 164 ? 8.796 10.563 3.492 1.00 95.88 164 LYS A O 1
ATOM 1234 N N . TYR A 1 165 ? 8.262 9.782 5.527 1.00 95.44 165 TYR A N 1
ATOM 1235 C CA . TYR A 1 165 ? 9.311 8.766 5.606 1.00 95.44 165 TYR A CA 1
ATOM 1236 C C . TYR A 1 165 ? 9.187 7.680 4.501 1.00 95.44 165 TYR A C 1
ATOM 1238 O O . TYR A 1 165 ? 8.072 7.357 4.068 1.00 95.44 165 TYR A O 1
ATOM 1246 N N . ASP A 1 166 ? 10.324 7.136 4.030 1.00 91.56 166 ASP A N 1
ATOM 1247 C CA . ASP A 1 166 ? 10.419 6.000 3.079 1.00 91.56 166 ASP A CA 1
ATOM 1248 C C . ASP A 1 166 ? 10.646 4.690 3.848 1.00 91.56 166 ASP A C 1
ATOM 1250 O O . ASP A 1 166 ? 11.777 4.237 4.031 1.00 91.56 166 ASP A O 1
ATOM 1254 N N . GLY A 1 167 ? 9.569 4.082 4.342 1.00 94.62 167 GLY A N 1
ATOM 1255 C CA . GLY A 1 167 ? 9.661 2.911 5.205 1.00 94.62 167 GLY A CA 1
ATOM 1256 C C . GLY A 1 167 ? 8.582 1.862 4.960 1.00 94.62 167 GLY A C 1
ATOM 1257 O O . GLY A 1 167 ? 7.988 1.745 3.884 1.00 94.62 167 GLY A O 1
ATOM 1258 N N . ALA A 1 168 ? 8.379 1.028 5.976 1.00 96.44 168 ALA A N 1
ATOM 1259 C CA . ALA A 1 168 ? 7.271 0.095 6.050 1.00 96.44 168 ALA A CA 1
ATOM 1260 C C . ALA A 1 168 ? 6.206 0.646 7.004 1.00 96.44 168 ALA A C 1
ATOM 1262 O O . ALA A 1 168 ? 6.422 0.705 8.213 1.00 96.44 168 ALA A O 1
ATOM 1263 N N . ARG A 1 169 ? 5.031 1.000 6.477 1.00 97.94 169 ARG A N 1
ATOM 1264 C CA . ARG A 1 169 ? 3.870 1.345 7.309 1.00 97.94 169 ARG A CA 1
ATOM 1265 C C . ARG A 1 169 ? 3.421 0.146 8.139 1.00 97.94 169 ARG A C 1
ATOM 1267 O O . ARG A 1 169 ? 3.059 -0.895 7.576 1.00 97.94 169 ARG A O 1
ATOM 1274 N N . LEU A 1 170 ? 3.387 0.336 9.453 1.00 98.50 170 LEU A N 1
ATOM 1275 C CA . LEU A 1 170 ? 2.950 -0.641 10.440 1.00 98.50 170 LEU A CA 1
ATOM 1276 C C . LEU A 1 170 ? 1.772 -0.098 11.248 1.00 98.50 170 LEU A C 1
ATOM 1278 O O . LEU A 1 170 ? 1.718 1.084 11.591 1.00 98.50 170 LEU A O 1
ATOM 1282 N N . GLN A 1 171 ? 0.848 -0.990 11.583 1.00 98.44 171 GLN A N 1
ATOM 1283 C CA . GLN A 1 171 ? -0.216 -0.745 12.545 1.00 98.44 171 GLN A CA 1
ATOM 1284 C C . GLN A 1 171 ? 0.031 -1.616 13.775 1.00 98.44 171 GLN A C 1
ATOM 1286 O O . GLN A 1 171 ? 0.150 -2.837 13.665 1.00 98.44 171 GLN A O 1
ATOM 1291 N N . ILE A 1 172 ? 0.168 -0.984 14.935 1.00 98.38 172 ILE A N 1
ATOM 1292 C CA . ILE A 1 172 ? 0.612 -1.607 16.181 1.00 98.38 172 ILE A CA 1
ATOM 1293 C C . ILE A 1 172 ? -0.561 -1.616 17.150 1.00 98.38 172 ILE A C 1
ATOM 1295 O O . ILE A 1 172 ? -1.136 -0.573 17.460 1.00 98.38 172 ILE A O 1
ATOM 1299 N N . HIS A 1 173 ? -0.909 -2.808 17.618 1.00 98.06 173 HIS A N 1
ATOM 1300 C CA . HIS A 1 173 ? -2.002 -3.051 18.543 1.00 98.06 173 HIS A CA 1
ATOM 1301 C C . HIS A 1 173 ? -1.397 -3.568 19.833 1.00 98.06 173 HIS A C 1
ATOM 1303 O O . HIS A 1 173 ? -0.698 -4.581 19.822 1.00 98.06 173 HIS A O 1
ATOM 1309 N N . VAL A 1 174 ? -1.694 -2.890 20.933 1.00 95.94 174 VAL A N 1
ATOM 1310 C CA . VAL A 1 174 ? -1.285 -3.330 22.264 1.00 95.94 174 VAL A CA 1
ATOM 1311 C C . VAL A 1 174 ? -2.534 -3.461 23.116 1.00 95.94 174 VAL A C 1
ATOM 1313 O O . VAL A 1 174 ? -3.384 -2.572 23.101 1.00 95.94 174 VAL A O 1
ATOM 1316 N N . SER A 1 175 ? -2.649 -4.552 23.866 1.00 93.25 175 SER A N 1
ATOM 1317 C CA . SER A 1 175 ? -3.633 -4.692 24.937 1.00 93.25 175 SER A CA 1
ATOM 1318 C C . SER A 1 175 ? -2.970 -5.312 26.158 1.00 93.25 175 SER A C 1
ATOM 1320 O O . SER A 1 175 ? -2.379 -6.388 26.084 1.00 93.25 175 SER A O 1
ATOM 1322 N N . LYS A 1 176 ? -3.085 -4.670 27.318 1.00 85.00 176 LYS A N 1
ATOM 1323 C CA . LYS A 1 176 ? -2.774 -5.313 28.594 1.00 85.00 176 LYS A CA 1
ATOM 1324 C C . LYS A 1 176 ? -3.840 -6.381 28.826 1.00 85.00 176 LYS A C 1
ATOM 1326 O O . LYS A 1 176 ? -5.031 -6.088 28.739 1.00 85.00 176 LYS A O 1
ATOM 1331 N N . ARG A 1 177 ? -3.440 -7.631 29.071 1.00 63.94 177 ARG A N 1
ATOM 1332 C CA . ARG A 1 177 ? -4.394 -8.673 29.465 1.00 63.94 177 ARG A CA 1
ATOM 1333 C C . ARG A 1 177 ? -4.963 -8.299 30.832 1.00 63.94 177 ARG A C 1
ATOM 1335 O O . ARG A 1 177 ? -4.244 -8.317 31.826 1.00 63.94 177 ARG A O 1
ATOM 1342 N N . THR A 1 178 ? -6.246 -7.963 30.895 1.00 45.78 178 THR A N 1
ATOM 1343 C CA . THR A 1 178 ? -6.975 -7.936 32.163 1.00 45.78 178 THR A CA 1
ATOM 1344 C C . THR A 1 178 ? -7.125 -9.383 32.617 1.00 45.78 178 THR A C 1
ATOM 1346 O O . THR A 1 178 ? -7.657 -10.214 31.880 1.00 45.78 178 THR A O 1
ATOM 1349 N N . VAL A 1 179 ? -6.615 -9.699 33.808 1.00 40.12 179 VAL A N 1
ATOM 1350 C CA . VAL A 1 179 ? -6.757 -11.013 34.445 1.00 40.12 179 VAL A CA 1
ATOM 1351 C C . VAL A 1 179 ? -8.250 -11.307 34.610 1.00 40.12 179 VAL A C 1
ATOM 1353 O O . VAL A 1 179 ? -8.873 -10.884 35.576 1.00 40.12 179 VAL A O 1
ATOM 1356 N N . SER A 1 180 ? -8.841 -12.013 33.651 1.00 37.25 180 SER A N 1
ATOM 1357 C CA . SER A 1 180 ? -10.170 -12.603 33.776 1.00 37.25 180 SER A CA 1
ATOM 1358 C C . SER A 1 180 ? -9.988 -14.117 33.781 1.00 37.25 180 SER A C 1
ATOM 1360 O O . SER A 1 180 ? -9.661 -14.727 32.773 1.00 37.25 180 SER A O 1
ATOM 1362 N N . HIS A 1 181 ? -10.076 -14.679 34.989 1.00 34.69 181 HIS A N 1
ATOM 1363 C CA . HIS A 1 181 ? -10.197 -16.102 35.320 1.00 34.69 181 HIS A CA 1
ATOM 1364 C C . HIS A 1 181 ? -9.476 -17.115 34.411 1.00 34.69 181 HIS A C 1
ATOM 1366 O O . HIS A 1 181 ? -10.111 -17.781 33.606 1.00 34.69 181 HIS A O 1
ATOM 1372 N N . MET A 1 182 ? -8.170 -17.302 34.635 1.00 36.03 182 MET A N 1
ATOM 1373 C CA . MET A 1 182 ? -7.492 -18.596 34.866 1.00 36.03 182 MET A CA 1
ATOM 1374 C C . MET A 1 182 ? -5.978 -18.420 34.673 1.00 36.03 182 MET A C 1
ATOM 1376 O O . MET A 1 182 ? -5.516 -18.060 33.599 1.00 36.03 182 MET A O 1
ATOM 1380 N N . THR A 1 183 ? -5.231 -18.708 35.744 1.00 33.06 183 THR A N 1
ATOM 1381 C CA . THR A 1 183 ? -3.758 -18.766 35.872 1.00 33.06 183 THR A CA 1
ATOM 1382 C C . THR A 1 183 ? -2.949 -17.494 35.537 1.00 33.06 183 THR A C 1
ATOM 1384 O O . THR A 1 183 ? -2.990 -17.004 34.413 1.00 33.06 183 THR A O 1
ATOM 1387 N N . PRO A 1 184 ? -2.138 -16.970 36.480 1.00 34.94 184 PRO A N 1
ATOM 1388 C CA . PRO A 1 184 ? -1.168 -15.926 36.178 1.00 34.94 184 PRO A CA 1
ATOM 1389 C C . PRO A 1 184 ? -0.004 -16.538 35.389 1.00 34.94 184 PRO A C 1
ATOM 1391 O O . PRO A 1 184 ? 0.811 -17.273 35.943 1.00 34.94 184 PRO A O 1
ATOM 1394 N N . THR A 1 185 ? 0.085 -16.248 34.095 1.00 38.25 185 THR A N 1
ATOM 1395 C CA . THR A 1 185 ? 1.322 -16.442 33.327 1.00 38.25 185 THR A CA 1
ATOM 1396 C C . THR A 1 185 ? 2.086 -15.120 33.285 1.00 38.25 185 THR A C 1
ATOM 1398 O O . THR A 1 185 ? 1.498 -14.080 32.993 1.00 38.25 185 THR A O 1
ATOM 1401 N N . ASN A 1 186 ? 3.388 -15.169 33.577 1.00 38.97 186 ASN A N 1
ATOM 1402 C CA . ASN A 1 186 ? 4.353 -14.059 33.560 1.00 38.97 186 ASN A CA 1
ATOM 1403 C C . ASN A 1 186 ? 4.615 -13.491 32.146 1.00 38.97 186 ASN A C 1
ATOM 1405 O O . ASN A 1 186 ? 5.764 -13.410 31.720 1.00 38.97 186 ASN A O 1
ATOM 1409 N N . GLU A 1 187 ? 3.588 -13.118 31.389 1.00 48.47 187 GLU A N 1
ATOM 1410 C CA . GLU A 1 187 ? 3.764 -12.639 30.015 1.00 48.47 187 GLU A CA 1
ATOM 1411 C C . GLU A 1 187 ? 3.250 -11.207 29.862 1.00 48.47 187 GLU A C 1
ATOM 1413 O O . GLU A 1 187 ? 2.220 -10.839 30.424 1.00 48.47 187 GLU A O 1
ATOM 1418 N N . GLY A 1 188 ? 4.038 -10.387 29.160 1.00 55.91 188 GLY A N 1
ATOM 1419 C CA . GLY A 1 188 ? 3.824 -8.954 28.959 1.00 55.91 188 GLY A CA 1
ATOM 1420 C C . GLY A 1 188 ? 2.553 -8.599 28.164 1.00 55.91 188 GLY A C 1
ATOM 1421 O O . GLY A 1 188 ? 1.626 -9.400 28.054 1.00 55.91 188 GLY A O 1
ATOM 1422 N N . PRO A 1 189 ? 2.454 -7.368 27.630 1.00 64.88 189 PRO A N 1
ATOM 1423 C CA . PRO A 1 189 ? 1.272 -6.949 26.878 1.00 64.88 189 PRO A CA 1
ATOM 1424 C C . PRO A 1 189 ? 1.054 -7.808 25.620 1.00 64.88 189 PRO A C 1
ATOM 1426 O O . PRO A 1 189 ? 2.015 -8.207 24.964 1.00 64.88 189 PRO A O 1
ATOM 1429 N N . ASP A 1 190 ? -0.211 -8.046 25.259 1.00 87.75 190 ASP A N 1
ATOM 1430 C CA . ASP A 1 190 ? -0.571 -8.698 23.997 1.00 87.75 190 ASP A CA 1
ATOM 1431 C C . ASP A 1 190 ? -0.302 -7.724 22.844 1.00 87.75 190 ASP A C 1
ATOM 1433 O O . ASP A 1 190 ? -0.946 -6.673 22.742 1.00 87.75 190 ASP A O 1
ATOM 1437 N N . LEU A 1 191 ? 0.701 -8.049 22.026 1.00 94.62 191 LEU A N 1
ATOM 1438 C CA . LEU A 1 191 ? 1.186 -7.241 20.912 1.00 94.62 191 LEU A CA 1
ATOM 1439 C C . LEU A 1 191 ? 0.819 -7.912 19.587 1.00 94.62 191 LEU A C 1
ATOM 1441 O O . LEU A 1 191 ? 1.194 -9.053 19.313 1.00 94.62 191 LEU A O 1
ATOM 1445 N N . ALA A 1 192 ? 0.153 -7.164 18.713 1.00 96.50 192 ALA A N 1
ATOM 1446 C CA . ALA A 1 192 ? -0.027 -7.537 17.318 1.00 96.50 192 ALA A CA 1
ATOM 1447 C C . ALA A 1 192 ? 0.436 -6.396 16.411 1.00 96.50 192 ALA A C 1
ATOM 1449 O O . ALA A 1 192 ? 0.096 -5.234 16.624 1.00 96.50 192 ALA A O 1
ATOM 1450 N N . VAL A 1 193 ? 1.209 -6.738 15.384 1.00 98.12 193 VAL A N 1
ATOM 1451 C CA . VAL A 1 193 ? 1.706 -5.786 14.390 1.00 98.12 193 VAL A CA 1
ATOM 1452 C C . VAL A 1 193 ? 1.169 -6.207 13.030 1.00 98.12 193 VAL A C 1
ATOM 1454 O O . VAL A 1 193 ? 1.236 -7.383 12.673 1.00 98.12 193 VAL A O 1
ATOM 1457 N N . PHE A 1 194 ? 0.637 -5.257 12.270 1.00 98.38 194 PHE A N 1
ATOM 1458 C CA . PHE A 1 194 ? 0.099 -5.490 10.935 1.00 98.38 194 PHE A CA 1
ATOM 1459 C C . PHE A 1 194 ? 0.805 -4.617 9.907 1.00 98.38 194 PHE A C 1
ATOM 1461 O O . PHE A 1 194 ? 1.145 -3.465 10.173 1.00 98.38 194 PHE A O 1
ATOM 1468 N N . SER A 1 195 ? 1.012 -5.167 8.714 1.00 97.56 195 SER A N 1
ATOM 1469 C CA . SER A 1 195 ? 1.491 -4.415 7.563 1.00 97.56 195 SER A CA 1
ATOM 1470 C C . SER A 1 195 ? 0.398 -3.491 7.024 1.00 97.56 195 SER A C 1
ATOM 1472 O O . SER A 1 195 ? -0.791 -3.624 7.328 1.00 97.56 195 SER A O 1
ATOM 1474 N N . ARG A 1 196 ? 0.786 -2.600 6.111 1.00 95.88 196 ARG A N 1
ATOM 1475 C CA . ARG A 1 196 ? -0.129 -1.762 5.324 1.00 95.88 196 ARG A CA 1
ATOM 1476 C C . ARG A 1 196 ? -1.328 -2.503 4.712 1.00 95.88 196 ARG A C 1
ATOM 1478 O O . ARG A 1 196 ? -2.387 -1.898 4.544 1.00 95.88 196 ARG A O 1
ATOM 1485 N N . ASN A 1 197 ? -1.148 -3.767 4.330 1.00 93.25 197 ASN A N 1
ATOM 1486 C CA . ASN A 1 197 ? -2.174 -4.576 3.670 1.00 93.25 197 ASN A CA 1
ATOM 1487 C C . ASN A 1 197 ? -2.995 -5.413 4.664 1.00 93.25 197 ASN A C 1
ATOM 1489 O O . ASN A 1 197 ? -3.655 -6.361 4.250 1.00 93.25 197 ASN A O 1
ATOM 1493 N N . CYS A 1 198 ? -2.955 -5.067 5.956 1.00 95.12 198 CYS A N 1
ATOM 1494 C CA . CYS A 1 198 ? -3.613 -5.798 7.041 1.00 95.12 198 CYS A CA 1
ATOM 1495 C C . CYS A 1 198 ? -3.067 -7.226 7.243 1.00 95.12 198 CYS A C 1
ATOM 1497 O O . CYS A 1 198 ? -3.721 -8.053 7.873 1.00 95.12 198 CYS A O 1
ATOM 1499 N N . GLU A 1 199 ? -1.862 -7.522 6.745 1.00 94.12 199 GLU A N 1
ATOM 1500 C CA . GLU A 1 199 ? -1.202 -8.810 6.978 1.00 94.12 199 GLU A CA 1
ATOM 1501 C C . GLU A 1 199 ? -0.530 -8.796 8.349 1.00 94.12 199 GLU A C 1
ATOM 1503 O O . GLU A 1 199 ? 0.191 -7.854 8.680 1.00 94.12 199 GLU A O 1
ATOM 1508 N N . ARG A 1 200 ? -0.749 -9.841 9.149 1.00 95.25 200 ARG A N 1
ATOM 1509 C CA . ARG A 1 200 ? -0.127 -9.955 10.469 1.00 95.25 200 ARG A CA 1
ATOM 1510 C C . ARG A 1 200 ? 1.369 -10.229 10.324 1.00 95.25 200 ARG A C 1
ATOM 1512 O O . ARG A 1 200 ? 1.764 -11.178 9.653 1.00 95.25 200 ARG A O 1
ATOM 1519 N N . ILE A 1 201 ? 2.182 -9.416 10.988 1.00 95.06 201 ILE A N 1
ATOM 1520 C CA . ILE A 1 201 ? 3.626 -9.604 11.093 1.00 95.06 201 ILE A CA 1
ATOM 1521 C C . ILE A 1 201 ? 3.902 -10.679 12.162 1.00 95.06 201 ILE A C 1
ATOM 1523 O O . ILE A 1 201 ? 3.429 -10.527 13.294 1.00 95.06 201 ILE A O 1
ATOM 1527 N N . PRO A 1 202 ? 4.627 -11.764 11.828 1.00 92.88 202 PRO A N 1
ATOM 1528 C CA . PRO A 1 202 ? 4.995 -12.814 12.779 1.00 92.88 202 PRO A CA 1
ATOM 1529 C C . PRO A 1 202 ? 5.859 -12.315 13.946 1.00 92.88 202 PRO A C 1
ATOM 1531 O O . PRO A 1 202 ? 6.588 -11.334 13.806 1.00 92.88 202 PRO A O 1
ATOM 1534 N N . ALA A 1 203 ? 5.805 -13.011 15.086 1.00 90.25 203 ALA A N 1
ATOM 1535 C CA . ALA A 1 203 ? 6.543 -12.631 16.296 1.00 90.25 203 ALA A CA 1
ATOM 1536 C C . ALA A 1 203 ? 8.073 -12.759 16.155 1.00 90.25 203 ALA A C 1
ATOM 1538 O O . ALA A 1 203 ? 8.816 -12.039 16.811 1.00 90.25 203 ALA A O 1
ATOM 1539 N N . ASP A 1 204 ? 8.541 -13.643 15.274 1.00 89.31 204 ASP A N 1
ATOM 1540 C CA . ASP A 1 204 ? 9.951 -13.842 14.918 1.00 89.31 204 ASP A CA 1
ATOM 1541 C C . ASP A 1 204 ? 10.451 -12.849 13.852 1.00 89.31 204 ASP A C 1
ATOM 1543 O O . ASP A 1 204 ? 11.623 -12.860 13.472 1.00 89.31 204 ASP A O 1
ATOM 1547 N N . HIS A 1 205 ? 9.584 -11.963 13.355 1.00 92.50 205 HIS A N 1
ATOM 1548 C CA . HIS A 1 205 ? 9.963 -10.958 12.373 1.00 92.50 205 HIS A CA 1
ATOM 1549 C C . HIS A 1 205 ? 10.685 -9.772 13.035 1.00 92.50 205 HIS A C 1
ATOM 1551 O O . HIS A 1 205 ? 10.220 -9.226 14.033 1.00 92.50 205 HIS A O 1
ATOM 1557 N N . LYS A 1 206 ? 11.753 -9.262 12.404 1.00 92.62 206 LYS A N 1
ATOM 1558 C CA . LYS A 1 206 ? 12.568 -8.137 12.919 1.00 92.62 206 LYS A CA 1
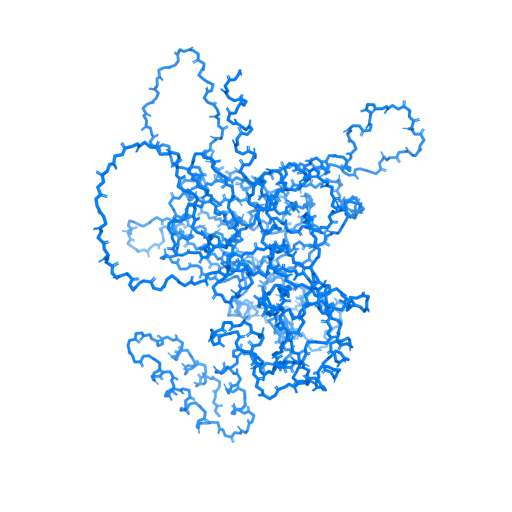ATOM 1559 C C . LYS A 1 206 ? 11.780 -6.872 13.290 1.00 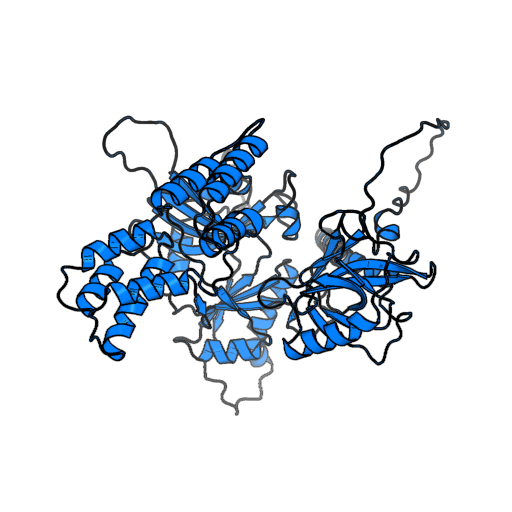92.62 206 LYS A C 1
ATOM 1561 O O . LYS A 1 206 ? 12.161 -6.143 14.201 1.00 92.62 206 LYS A O 1
ATOM 1566 N N . TYR A 1 207 ? 10.679 -6.600 12.584 1.00 94.81 207 TYR A N 1
ATOM 1567 C CA . TYR A 1 207 ? 9.784 -5.489 12.932 1.00 94.81 207 TYR A CA 1
ATOM 1568 C C . TYR A 1 207 ? 9.097 -5.729 14.269 1.00 94.81 207 TYR A C 1
ATOM 1570 O O . TYR A 1 207 ? 9.045 -4.814 15.078 1.00 94.81 207 TYR A O 1
ATOM 1578 N N . PHE A 1 208 ? 8.588 -6.941 14.502 1.00 94.88 208 PHE A N 1
ATOM 1579 C CA . PHE A 1 208 ? 7.926 -7.277 15.754 1.00 94.88 208 PHE A CA 1
ATOM 1580 C C . PHE A 1 208 ? 8.895 -7.120 16.925 1.00 94.88 208 PHE A C 1
ATOM 1582 O O . PHE A 1 208 ? 8.578 -6.390 17.857 1.00 94.88 208 PHE A O 1
ATOM 1589 N N . ASP A 1 209 ? 10.096 -7.695 16.806 1.00 91.88 209 ASP A N 1
ATOM 1590 C CA . ASP A 1 209 ? 11.167 -7.573 17.803 1.00 91.88 209 ASP A CA 1
ATOM 1591 C C . ASP A 1 209 ? 11.525 -6.106 18.105 1.00 91.88 209 ASP A C 1
ATOM 1593 O O . ASP A 1 209 ? 11.583 -5.685 19.261 1.00 91.88 209 ASP A O 1
ATOM 1597 N N . THR A 1 210 ? 11.667 -5.275 17.067 1.00 92.81 210 THR A N 1
ATOM 1598 C CA . THR A 1 210 ? 11.961 -3.844 17.252 1.00 92.81 210 THR A CA 1
ATOM 1599 C C . THR A 1 210 ? 10.835 -3.126 17.995 1.00 92.81 210 THR A C 1
ATOM 1601 O O . THR A 1 210 ? 11.099 -2.332 18.897 1.00 92.81 210 THR A O 1
ATOM 1604 N N . ILE A 1 211 ? 9.573 -3.413 17.658 1.00 95.12 211 ILE A N 1
ATOM 1605 C CA . ILE A 1 211 ? 8.415 -2.822 18.338 1.00 95.12 211 ILE A CA 1
ATOM 1606 C C . ILE A 1 211 ? 8.343 -3.276 19.799 1.00 95.12 211 ILE A C 1
ATOM 1608 O O . ILE A 1 211 ? 8.205 -2.433 20.690 1.00 95.12 211 ILE A O 1
ATOM 1612 N N . SER A 1 212 ? 8.453 -4.580 20.066 1.00 93.62 212 SER A N 1
ATOM 1613 C CA . SER A 1 212 ? 8.371 -5.119 21.426 1.00 93.62 212 SER A CA 1
ATOM 1614 C C . SER A 1 212 ? 9.485 -4.591 22.321 1.00 93.62 212 SER A C 1
ATOM 1616 O O . SER A 1 212 ? 9.235 -4.262 23.479 1.00 93.62 212 SER A O 1
ATOM 1618 N N . THR A 1 213 ? 10.697 -4.471 21.781 1.00 91.44 213 THR A N 1
ATOM 1619 C CA . THR A 1 213 ? 11.899 -4.145 22.555 1.00 91.44 213 THR A CA 1
ATOM 1620 C C . THR A 1 213 ? 12.129 -2.640 22.677 1.00 91.44 213 THR A C 1
ATOM 1622 O O . THR A 1 213 ? 12.642 -2.185 23.698 1.00 91.44 213 THR A O 1
ATOM 1625 N N . HIS A 1 214 ? 11.741 -1.847 21.673 1.00 91.50 214 HIS A N 1
ATOM 1626 C CA . HIS A 1 214 ? 12.110 -0.429 21.606 1.00 91.50 214 HIS A CA 1
ATOM 1627 C C . HIS A 1 214 ? 10.948 0.556 21.464 1.00 91.50 214 HIS A C 1
ATOM 1629 O O . HIS A 1 214 ? 11.190 1.755 21.535 1.00 91.50 214 HIS A O 1
ATOM 1635 N N . VAL A 1 215 ? 9.704 0.104 21.284 1.00 92.81 215 VAL A N 1
ATOM 1636 C CA . VAL A 1 215 ? 8.535 1.003 21.200 1.00 92.81 215 VAL A CA 1
ATOM 1637 C C . VAL A 1 215 ? 7.619 0.813 22.401 1.00 92.81 215 VAL A C 1
ATOM 1639 O O . VAL A 1 215 ? 7.333 1.768 23.122 1.00 92.81 215 VAL A O 1
ATOM 1642 N N . VAL A 1 216 ? 7.201 -0.428 22.663 1.00 93.06 216 VAL A N 1
ATOM 1643 C CA . VAL A 1 216 ? 6.295 -0.767 23.775 1.00 93.06 216 VAL A CA 1
ATOM 1644 C C . VAL A 1 216 ? 6.787 -0.252 25.141 1.00 93.06 216 VAL A C 1
ATOM 1646 O O . VAL A 1 216 ? 5.947 0.242 25.895 1.00 93.06 216 VAL A O 1
ATOM 1649 N N . PRO A 1 217 ? 8.096 -0.264 25.480 1.00 91.81 217 PRO A N 1
ATOM 1650 C CA . PRO A 1 217 ? 8.572 0.263 26.765 1.00 91.81 217 PRO A CA 1
ATOM 1651 C C . PRO A 1 217 ? 8.350 1.767 26.987 1.00 91.81 217 PRO A C 1
ATOM 1653 O O . PRO A 1 217 ? 8.355 2.208 28.134 1.00 91.81 217 PRO A O 1
ATOM 1656 N N . TYR A 1 218 ? 8.151 2.556 25.925 1.00 91.44 218 TYR A N 1
ATOM 1657 C CA . TYR A 1 218 ? 7.870 3.997 26.017 1.00 91.44 218 TYR A CA 1
ATOM 1658 C C . TYR A 1 218 ? 6.377 4.319 26.152 1.00 91.44 218 TYR A C 1
ATOM 1660 O O . TYR A 1 218 ? 5.997 5.488 26.248 1.00 91.44 218 TYR A O 1
ATOM 1668 N N . MET A 1 219 ? 5.517 3.300 26.136 1.00 93.06 219 MET A N 1
ATOM 1669 C CA . MET A 1 219 ? 4.085 3.466 26.340 1.00 93.06 219 MET A CA 1
ATOM 1670 C C . MET A 1 219 ? 3.794 3.824 27.802 1.00 93.06 219 MET A C 1
ATOM 1672 O O . MET A 1 219 ? 4.270 3.176 28.737 1.00 93.06 219 MET A O 1
ATOM 1676 N N . ASN A 1 220 ? 2.977 4.853 28.007 1.00 93.44 220 ASN A N 1
ATOM 1677 C CA . ASN A 1 220 ? 2.668 5.369 29.332 1.00 93.44 220 ASN A CA 1
ATOM 1678 C C . ASN A 1 220 ? 1.806 4.389 30.147 1.00 93.44 220 ASN A C 1
ATOM 1680 O O . ASN A 1 220 ? 0.983 3.638 29.623 1.00 93.44 220 ASN A O 1
ATOM 1684 N N . ALA A 1 221 ? 1.962 4.421 31.474 1.00 91.44 221 ALA A N 1
ATOM 1685 C CA . ALA A 1 221 ? 1.338 3.451 32.378 1.00 91.44 221 ALA A CA 1
ATOM 1686 C C . ALA A 1 221 ? -0.202 3.417 32.305 1.00 91.44 221 ALA A C 1
ATOM 1688 O O . ALA A 1 221 ? -0.784 2.349 32.491 1.00 91.44 221 ALA A O 1
ATOM 1689 N N . HIS A 1 222 ? -0.848 4.546 31.996 1.00 92.94 222 HIS A N 1
ATOM 1690 C CA . HIS A 1 222 ? -2.308 4.663 31.879 1.00 92.94 222 HIS A CA 1
ATOM 1691 C C . HIS A 1 222 ? -2.884 4.023 30.605 1.00 92.94 222 HIS A C 1
ATOM 1693 O O . HIS A 1 222 ? -4.100 3.922 30.468 1.00 92.94 222 HIS A O 1
ATOM 1699 N N . VAL A 1 223 ? -2.043 3.628 29.646 1.00 95.00 223 VAL A N 1
ATOM 1700 C CA . VAL A 1 223 ? -2.501 2.983 28.414 1.00 95.00 223 VAL A CA 1
ATOM 1701 C C . VAL A 1 223 ? -2.773 1.512 28.704 1.00 95.00 223 VAL A C 1
ATOM 1703 O O . VAL A 1 223 ? -1.865 0.756 29.050 1.00 95.00 223 VAL A O 1
ATOM 1706 N N . GLU A 1 224 ? -4.029 1.105 28.595 1.00 94.25 224 GLU A N 1
ATOM 1707 C CA . GLU A 1 224 ? -4.478 -0.279 28.742 1.00 94.25 224 GLU A CA 1
ATOM 1708 C C . GLU A 1 224 ? -4.586 -0.967 27.390 1.00 94.25 224 GLU A C 1
ATOM 1710 O O . GLU A 1 224 ? -4.196 -2.123 27.250 1.00 94.25 224 GLU A O 1
ATOM 1715 N N . SER A 1 225 ? -5.093 -0.258 26.385 1.00 96.31 225 SER A N 1
ATOM 1716 C CA . SER A 1 225 ? -5.215 -0.780 25.031 1.00 96.31 225 SER A CA 1
ATOM 1717 C C . SER A 1 225 ? -5.123 0.331 23.992 1.00 96.31 225 SER A C 1
ATOM 1719 O O . SER A 1 225 ? -5.640 1.424 24.207 1.00 96.31 225 SER A O 1
ATOM 1721 N N . ILE A 1 226 ? -4.459 0.075 22.865 1.00 98.06 226 ILE A N 1
ATOM 1722 C CA . ILE A 1 226 ? -4.209 1.096 21.842 1.00 98.06 226 ILE A CA 1
ATOM 1723 C C . ILE A 1 226 ? -4.070 0.492 20.441 1.00 98.06 226 ILE A C 1
ATOM 1725 O O . ILE A 1 226 ? -3.627 -0.649 20.291 1.00 98.06 226 ILE A O 1
ATOM 1729 N N . ILE A 1 227 ? -4.434 1.273 19.421 1.00 98.62 227 ILE A N 1
ATOM 1730 C CA . ILE A 1 227 ? -4.104 1.021 18.013 1.00 98.62 227 ILE A CA 1
ATOM 1731 C C . ILE A 1 227 ? -3.419 2.270 17.463 1.00 98.62 227 ILE A C 1
ATOM 1733 O O . ILE A 1 227 ? -4.058 3.318 17.347 1.00 98.62 227 ILE A O 1
ATOM 1737 N N . VAL A 1 228 ? -2.143 2.158 17.101 1.00 98.31 228 VAL A N 1
ATOM 1738 C CA . VAL A 1 228 ? -1.364 3.260 16.515 1.00 98.31 228 VAL A CA 1
ATOM 1739 C C . VAL A 1 228 ? -0.821 2.902 15.146 1.00 98.31 228 VAL A C 1
ATOM 1741 O O . VAL A 1 228 ? -0.577 1.736 14.842 1.00 98.31 228 VAL A O 1
ATOM 1744 N N . GLU A 1 229 ? -0.611 3.921 14.323 1.00 98.56 229 GLU A N 1
ATOM 1745 C CA . GLU A 1 229 ? 0.081 3.784 13.048 1.00 98.56 229 GLU A CA 1
ATOM 1746 C C . GLU A 1 229 ? 1.425 4.505 13.071 1.00 98.56 229 GLU A C 1
ATOM 1748 O O . GLU A 1 229 ? 1.560 5.597 13.630 1.00 98.56 229 GLU A O 1
ATOM 1753 N N . GLY A 1 230 ? 2.413 3.895 12.421 1.00 98.31 230 GLY A N 1
ATOM 1754 C CA . GLY A 1 230 ? 3.734 4.476 12.241 1.00 98.31 230 GLY A CA 1
ATOM 1755 C C . GLY A 1 230 ? 4.446 3.941 11.008 1.00 98.31 230 GLY A C 1
ATOM 1756 O O . GLY A 1 230 ? 4.023 2.957 10.397 1.00 98.31 230 GLY A O 1
ATOM 1757 N N . GLU A 1 231 ? 5.534 4.606 10.644 1.00 98.38 231 GLU A N 1
ATOM 1758 C CA . GLU A 1 231 ? 6.432 4.182 9.577 1.00 98.38 231 GLU A CA 1
ATOM 1759 C C . GLU A 1 231 ? 7.711 3.614 10.199 1.00 98.38 231 GLU A C 1
ATOM 1761 O O . GLU A 1 231 ? 8.406 4.304 10.941 1.00 98.38 231 GLU A O 1
ATOM 1766 N N . MET A 1 232 ? 8.014 2.346 9.925 1.00 97.75 232 MET A N 1
ATOM 1767 C CA . MET A 1 232 ? 9.282 1.730 10.310 1.00 97.75 232 MET A CA 1
ATOM 1768 C C . MET A 1 232 ? 10.331 2.047 9.249 1.00 97.75 232 MET A C 1
ATOM 1770 O O . MET A 1 232 ? 10.144 1.682 8.089 1.00 97.75 232 MET A O 1
ATOM 1774 N N . VAL A 1 233 ? 11.427 2.692 9.635 1.00 96.06 233 VAL A N 1
ATOM 1775 C CA . VAL A 1 233 ? 12.470 3.182 8.722 1.00 96.06 233 VAL A CA 1
ATOM 1776 C C . VAL A 1 233 ? 13.814 2.590 9.123 1.00 96.06 233 VAL A C 1
ATOM 1778 O O . VAL A 1 233 ? 14.094 2.430 10.310 1.00 96.06 233 VAL A O 1
ATOM 1781 N N . ALA A 1 234 ? 14.639 2.227 8.141 1.00 93.56 234 ALA A N 1
ATOM 1782 C CA . ALA A 1 234 ? 16.002 1.782 8.408 1.00 93.56 234 ALA A CA 1
ATOM 1783 C C . ALA A 1 234 ? 16.865 2.992 8.776 1.00 93.56 234 ALA A C 1
ATOM 1785 O O . ALA A 1 234 ? 16.738 4.039 8.149 1.00 93.56 234 ALA A O 1
ATOM 1786 N N . VAL A 1 235 ? 17.753 2.838 9.752 1.00 91.56 235 VAL A N 1
ATOM 1787 C CA . VAL A 1 235 ? 18.701 3.881 10.160 1.00 91.56 235 VAL A CA 1
ATOM 1788 C C . VAL A 1 235 ? 20.126 3.337 10.153 1.00 91.56 235 VAL A C 1
ATOM 1790 O O . VAL A 1 235 ? 20.327 2.135 10.342 1.00 91.56 235 VAL A O 1
ATOM 1793 N N . ALA A 1 236 ? 21.104 4.206 9.894 1.00 86.12 236 ALA A N 1
ATOM 1794 C CA . ALA A 1 236 ? 22.517 3.829 9.824 1.00 86.12 236 ALA A CA 1
ATOM 1795 C C . ALA A 1 236 ? 23.021 3.252 11.152 1.00 86.12 236 ALA A C 1
ATOM 1797 O O . ALA A 1 236 ? 23.584 2.158 11.188 1.00 86.12 236 ALA A O 1
ATOM 1798 N N . ASP A 1 237 ? 22.759 3.962 12.245 1.00 81.00 237 ASP A N 1
ATOM 1799 C CA . ASP A 1 237 ? 23.132 3.562 13.593 1.00 81.00 237 ASP A CA 1
ATOM 1800 C C . ASP A 1 237 ? 22.301 4.325 14.640 1.00 81.00 237 ASP A C 1
ATOM 1802 O O . ASP A 1 237 ? 21.536 5.241 14.323 1.00 81.00 237 ASP A O 1
ATOM 1806 N N . ASP A 1 238 ? 22.443 3.927 15.907 1.00 77.19 238 ASP A N 1
ATOM 1807 C CA . ASP A 1 238 ? 21.670 4.500 17.008 1.00 77.19 238 ASP A CA 1
ATOM 1808 C C . ASP A 1 238 ? 22.098 5.940 17.384 1.00 77.19 238 ASP A C 1
ATOM 1810 O O . ASP A 1 238 ? 21.353 6.607 18.101 1.00 77.19 238 ASP A O 1
ATOM 1814 N N . GLN A 1 239 ? 23.254 6.427 16.910 1.00 72.75 239 GLN A N 1
ATOM 1815 C CA . GLN A 1 239 ? 23.823 7.745 17.230 1.00 72.75 239 GLN A CA 1
ATOM 1816 C C . GLN A 1 239 ? 23.494 8.805 16.172 1.00 72.75 239 GLN A C 1
ATOM 1818 O O . GLN A 1 239 ? 23.047 9.897 16.516 1.00 72.75 239 GLN A O 1
ATOM 1823 N N . THR A 1 240 ? 23.731 8.499 14.897 1.00 76.19 240 THR A N 1
ATOM 1824 C CA . THR A 1 240 ? 23.512 9.406 13.765 1.00 76.19 240 THR A CA 1
ATOM 1825 C C . THR A 1 240 ? 22.047 9.442 13.350 1.00 76.19 240 THR A C 1
ATOM 1827 O O . THR A 1 240 ? 21.592 10.473 12.862 1.00 76.19 240 THR A O 1
ATOM 1830 N N . GLN A 1 241 ? 21.311 8.335 13.546 1.00 80.94 241 GLN A N 1
ATOM 1831 C CA . GLN A 1 241 ? 19.915 8.161 13.117 1.00 80.94 241 GLN A CA 1
ATOM 1832 C C . GLN A 1 241 ? 19.679 8.546 11.643 1.00 80.94 241 GLN A C 1
ATOM 1834 O O . GLN A 1 241 ? 18.553 8.863 11.258 1.00 80.94 241 GLN A O 1
ATOM 1839 N N . GLN A 1 242 ? 20.724 8.507 10.804 1.00 86.56 242 GLN A N 1
ATOM 1840 C CA . GLN A 1 242 ? 20.601 8.834 9.387 1.00 86.56 242 GLN A CA 1
ATOM 1841 C C . GLN A 1 242 ? 19.646 7.840 8.725 1.00 86.56 242 GLN A C 1
ATOM 1843 O O . GLN A 1 242 ? 19.835 6.625 8.852 1.00 86.56 242 GLN A O 1
ATOM 1848 N N . LEU A 1 243 ? 18.623 8.351 8.036 1.00 89.88 243 LEU A N 1
ATOM 1849 C CA . LEU A 1 243 ? 17.624 7.515 7.382 1.00 89.88 243 LEU A CA 1
ATOM 1850 C C . LEU A 1 243 ? 18.251 6.782 6.196 1.00 89.88 243 LEU A C 1
ATOM 1852 O O . LEU A 1 243 ? 18.987 7.353 5.396 1.00 89.88 243 LEU A O 1
ATOM 1856 N N . LEU A 1 244 ? 17.942 5.496 6.075 1.00 86.94 244 LEU A N 1
ATOM 1857 C CA . LEU A 1 244 ? 18.382 4.660 4.969 1.00 86.94 244 LEU A CA 1
ATOM 1858 C C . LEU A 1 244 ? 17.204 4.329 4.044 1.00 86.94 244 LEU A C 1
ATOM 1860 O O . LEU A 1 244 ? 16.071 4.194 4.516 1.00 86.94 244 LEU A O 1
ATOM 1864 N N . PRO A 1 245 ? 17.458 4.088 2.743 1.00 84.00 245 PRO A N 1
ATOM 1865 C CA . PRO A 1 245 ? 16.408 3.741 1.793 1.00 84.00 245 PRO A CA 1
ATOM 1866 C C . PRO A 1 245 ? 15.600 2.512 2.218 1.00 84.00 245 PRO A C 1
ATOM 1868 O O . PRO A 1 245 ? 16.148 1.550 2.766 1.00 84.00 245 PRO A O 1
ATOM 1871 N N . PHE A 1 246 ? 14.317 2.473 1.846 1.00 85.94 246 PHE A N 1
ATOM 1872 C CA . PHE A 1 246 ? 13.406 1.361 2.156 1.00 85.94 246 PHE A CA 1
ATOM 1873 C C . PHE A 1 246 ? 13.966 -0.031 1.810 1.00 85.94 246 PHE A C 1
ATOM 1875 O O . PHE A 1 246 ? 13.684 -1.013 2.494 1.00 85.94 246 PHE A O 1
ATOM 1882 N N . GLN A 1 247 ? 14.782 -0.143 0.759 1.00 79.44 247 GLN A N 1
ATOM 1883 C CA . GLN A 1 247 ? 15.387 -1.416 0.351 1.00 79.44 247 GLN A CA 1
ATOM 1884 C C . GLN A 1 247 ? 16.251 -2.051 1.442 1.00 79.44 247 GLN A C 1
ATOM 1886 O O . GLN A 1 247 ? 16.304 -3.277 1.539 1.00 79.44 247 GLN A O 1
ATOM 1891 N N . THR A 1 248 ? 16.866 -1.245 2.306 1.00 86.62 248 THR A N 1
ATOM 1892 C CA . THR A 1 248 ? 17.646 -1.732 3.447 1.00 86.62 248 THR A CA 1
ATOM 1893 C C . THR A 1 248 ? 16.768 -2.563 4.387 1.00 86.62 248 THR A C 1
ATOM 1895 O O . THR A 1 248 ? 17.183 -3.629 4.848 1.00 86.62 248 THR A O 1
ATOM 1898 N N . LEU A 1 249 ? 15.496 -2.176 4.565 1.00 88.62 249 LEU A N 1
ATOM 1899 C CA . LEU A 1 249 ? 14.515 -2.944 5.337 1.00 88.62 249 LEU A CA 1
ATOM 1900 C C . LEU A 1 249 ? 14.161 -4.292 4.701 1.00 88.62 249 LEU A C 1
ATOM 1902 O O . LEU A 1 249 ? 13.644 -5.158 5.401 1.00 88.62 249 LEU A O 1
ATOM 1906 N N . GLN A 1 250 ? 14.433 -4.506 3.414 1.00 83.88 250 GLN A N 1
ATOM 1907 C CA . GLN A 1 250 ? 14.163 -5.776 2.731 1.00 83.88 250 GLN A CA 1
ATOM 1908 C C . GLN A 1 250 ? 15.319 -6.775 2.856 1.00 83.88 250 GLN A C 1
ATOM 1910 O O . GLN A 1 250 ? 15.176 -7.933 2.467 1.00 83.88 250 GLN A O 1
ATOM 1915 N N . THR A 1 251 ? 16.464 -6.347 3.391 1.00 81.75 251 THR A N 1
ATOM 1916 C CA . THR A 1 251 ? 17.613 -7.228 3.610 1.00 81.75 251 THR A CA 1
ATOM 1917 C C . THR A 1 251 ? 17.442 -8.058 4.887 1.00 81.75 251 THR A C 1
ATOM 1919 O O . THR A 1 251 ? 16.803 -7.625 5.849 1.00 81.75 251 THR A O 1
ATOM 1922 N N . ASN A 1 252 ? 18.029 -9.256 4.914 1.00 68.81 252 ASN A N 1
ATOM 1923 C CA . ASN A 1 252 ? 18.022 -10.141 6.089 1.00 68.81 252 ASN A CA 1
ATOM 1924 C C . ASN A 1 252 ? 19.144 -9.814 7.095 1.00 68.81 252 ASN A C 1
ATOM 1926 O O . ASN A 1 252 ? 19.382 -10.590 8.014 1.00 68.81 252 ASN A O 1
ATOM 1930 N N . GLY A 1 253 ? 19.869 -8.707 6.901 1.00 72.38 253 GLY A N 1
ATOM 1931 C CA . GLY A 1 253 ? 20.926 -8.278 7.813 1.00 72.38 253 GLY A CA 1
ATOM 1932 C C . GLY A 1 253 ? 20.379 -7.640 9.090 1.00 72.38 253 GLY A C 1
ATOM 1933 O O . GLY A 1 253 ? 19.208 -7.258 9.167 1.00 72.38 253 GLY A O 1
ATOM 1934 N N . HIS A 1 254 ? 21.256 -7.481 10.083 1.00 73.25 254 HIS A N 1
ATOM 1935 C CA . HIS A 1 254 ? 20.989 -6.637 11.244 1.00 73.25 254 HIS A CA 1
ATOM 1936 C C . HIS A 1 254 ? 20.983 -5.168 10.807 1.00 73.25 254 HIS A C 1
ATOM 1938 O O . HIS A 1 254 ? 22.012 -4.501 10.785 1.00 73.25 254 HIS A O 1
ATOM 1944 N N . THR A 1 255 ? 19.812 -4.682 10.411 1.00 82.75 255 THR A N 1
ATOM 1945 C CA . THR A 1 255 ? 19.561 -3.271 10.111 1.00 82.75 255 THR A CA 1
ATOM 1946 C C . THR A 1 255 ? 18.941 -2.628 11.343 1.00 82.75 255 THR A C 1
ATOM 1948 O O . THR A 1 255 ? 17.907 -3.105 11.814 1.00 82.75 255 THR A O 1
ATOM 1951 N N . ALA A 1 256 ? 19.554 -1.565 11.868 1.00 90.31 256 ALA A N 1
ATOM 1952 C CA . ALA A 1 256 ? 18.916 -0.747 12.893 1.00 90.31 256 ALA A CA 1
ATOM 1953 C C . ALA A 1 256 ? 17.676 -0.069 12.294 1.00 90.31 256 ALA A C 1
ATOM 1955 O O . ALA A 1 256 ? 17.667 0.318 11.125 1.00 90.31 256 ALA A O 1
ATOM 1956 N N . MET A 1 257 ? 16.597 0.021 13.068 1.00 93.38 257 MET A N 1
ATOM 1957 C CA . MET A 1 257 ? 15.333 0.571 12.587 1.00 93.38 257 MET A CA 1
ATOM 1958 C C . MET A 1 257 ? 14.703 1.461 13.650 1.00 93.38 257 MET A C 1
ATOM 1960 O O . MET A 1 257 ? 14.811 1.178 14.843 1.00 93.38 257 MET A O 1
ATOM 1964 N N . CYS A 1 258 ? 14.029 2.512 13.198 1.00 95.25 258 CYS A N 1
ATOM 1965 C CA . CYS A 1 258 ? 13.296 3.447 14.035 1.00 95.25 258 CYS A CA 1
ATOM 1966 C C . CYS A 1 258 ? 11.839 3.519 13.569 1.00 95.25 258 CYS A C 1
ATOM 1968 O O . CYS A 1 258 ? 11.564 3.594 12.368 1.00 95.25 258 CYS A O 1
ATOM 1970 N N . LEU A 1 259 ? 10.901 3.477 14.517 1.00 97.38 259 LEU A N 1
ATOM 1971 C CA . LEU A 1 259 ? 9.490 3.721 14.241 1.00 97.38 259 LEU A CA 1
ATOM 1972 C C . LEU A 1 259 ? 9.172 5.210 14.410 1.00 97.38 259 LEU A C 1
ATOM 1974 O O . LEU A 1 259 ? 9.326 5.750 15.504 1.00 97.38 259 LEU A O 1
ATOM 1978 N N . PHE A 1 260 ? 8.606 5.816 13.368 1.00 97.69 260 PHE A N 1
ATOM 1979 C CA . PHE A 1 260 ? 8.030 7.159 13.401 1.00 97.69 260 PHE A CA 1
ATOM 1980 C C . PHE A 1 260 ? 6.498 7.077 13.450 1.00 97.69 260 PHE A C 1
ATOM 1982 O O . PHE A 1 260 ? 5.848 6.819 12.435 1.00 97.69 260 PHE A O 1
ATOM 1989 N N . ALA A 1 261 ? 5.900 7.248 14.632 1.00 98.19 261 ALA A N 1
ATOM 1990 C CA . ALA A 1 261 ? 4.447 7.161 14.817 1.00 98.19 261 ALA A CA 1
ATOM 1991 C C . ALA A 1 261 ? 3.721 8.452 14.404 1.00 98.19 261 ALA A C 1
ATOM 1993 O O . ALA A 1 261 ? 4.202 9.549 14.687 1.00 98.19 261 ALA A O 1
ATOM 1994 N N . PHE A 1 262 ? 2.554 8.317 13.760 1.00 98.12 262 PHE A N 1
ATOM 1995 C CA . PHE A 1 262 ? 1.840 9.443 13.135 1.00 98.12 262 PHE A CA 1
ATOM 1996 C C . PHE A 1 262 ? 0.315 9.478 13.318 1.00 98.12 262 PHE A C 1
ATOM 1998 O O . PHE A 1 262 ? -0.314 10.451 12.899 1.00 98.12 262 PHE A O 1
ATOM 2005 N N . ASP A 1 263 ? -0.323 8.436 13.858 1.00 98.50 263 ASP A N 1
ATOM 2006 C CA . ASP A 1 263 ? -1.764 8.466 14.161 1.00 98.50 263 ASP A CA 1
ATOM 2007 C C . ASP A 1 263 ? -2.132 7.482 15.288 1.00 98.50 263 ASP A C 1
ATOM 2009 O O . ASP A 1 263 ? -1.432 6.492 15.519 1.00 98.50 263 ASP A O 1
ATOM 2013 N N . CYS A 1 264 ? -3.253 7.737 15.965 1.00 98.56 264 CYS A N 1
ATOM 2014 C CA . CYS A 1 264 ? -3.845 6.868 16.983 1.00 98.56 264 CYS A CA 1
ATOM 2015 C C . CYS A 1 264 ? -5.332 6.658 16.672 1.00 98.56 264 CYS A C 1
ATOM 2017 O O . CYS A 1 264 ? -6.123 7.600 16.639 1.00 98.56 264 CYS A O 1
ATOM 2019 N N . LEU A 1 265 ? -5.722 5.408 16.425 1.00 98.56 265 LEU A N 1
ATOM 2020 C CA . LEU A 1 265 ? -7.059 5.051 15.937 1.00 98.56 265 LEU A CA 1
ATOM 2021 C C . LEU A 1 265 ? -7.993 4.574 17.052 1.00 98.56 265 LEU A C 1
ATOM 2023 O O . LEU A 1 265 ? -9.213 4.570 16.882 1.00 98.56 265 LEU A O 1
ATOM 2027 N N . TYR A 1 266 ? -7.430 4.161 18.183 1.00 98.44 266 TYR A N 1
ATOM 2028 C CA . TYR A 1 266 ? -8.157 3.621 19.323 1.00 98.44 266 TYR A CA 1
ATOM 2029 C C . TYR A 1 266 ? -7.301 3.752 20.579 1.00 98.44 266 TYR A C 1
ATOM 2031 O O . TYR A 1 266 ? -6.106 3.462 20.524 1.00 98.44 266 TYR A O 1
ATOM 2039 N N . LEU A 1 267 ? -7.914 4.129 21.701 1.00 97.81 267 LEU A N 1
ATOM 2040 C CA . LEU A 1 267 ? -7.258 4.230 23.003 1.00 97.81 267 LEU A CA 1
ATOM 2041 C C . LEU A 1 267 ? -8.243 3.865 24.123 1.00 97.81 267 LEU A C 1
ATOM 2043 O O . LEU A 1 267 ? -9.326 4.438 24.201 1.00 97.81 267 LEU A O 1
ATOM 2047 N N . ASN A 1 268 ? -7.857 2.932 24.996 1.00 95.62 268 ASN A N 1
ATOM 2048 C CA . ASN A 1 268 ? -8.549 2.561 26.236 1.00 95.62 268 ASN A CA 1
ATOM 2049 C C . ASN A 1 268 ? -10.072 2.392 26.079 1.00 95.62 268 ASN A C 1
ATOM 2051 O O . ASN A 1 268 ? -10.858 3.105 26.698 1.00 95.62 268 ASN A O 1
ATOM 2055 N N . GLY A 1 269 ? -10.508 1.482 25.206 1.00 93.62 269 GLY A N 1
ATOM 2056 C CA . GLY A 1 269 ? -11.942 1.240 24.977 1.00 93.62 269 GLY A CA 1
ATOM 2057 C C . GLY A 1 269 ? -12.601 2.192 23.977 1.00 93.62 269 GLY A C 1
ATOM 2058 O O . GLY A 1 269 ? -13.708 1.921 23.520 1.00 93.62 269 GLY A O 1
ATOM 2059 N N . THR A 1 270 ? -11.940 3.292 23.609 1.00 95.62 270 THR A N 1
ATOM 2060 C CA . THR A 1 270 ? -12.542 4.360 22.804 1.00 95.62 270 THR A CA 1
ATOM 2061 C C . THR A 1 270 ? -11.995 4.363 21.381 1.00 95.62 270 THR A C 1
ATOM 2063 O O . THR A 1 270 ? -10.796 4.534 21.159 1.00 95.62 270 THR A O 1
ATOM 2066 N N . SER A 1 271 ? -12.890 4.239 20.397 1.00 97.31 271 SER A N 1
ATOM 2067 C CA . SER A 1 271 ? -12.561 4.478 18.988 1.00 97.31 271 SER A CA 1
ATOM 2068 C C . SER A 1 271 ? -12.303 5.961 18.735 1.00 97.31 271 SER A C 1
ATOM 2070 O O . SER A 1 271 ? -13.115 6.818 19.091 1.00 97.31 271 SER A O 1
ATOM 2072 N N . LEU A 1 272 ? -11.190 6.257 18.069 1.00 98.12 272 LEU A N 1
ATOM 2073 C CA . LEU A 1 272 ? -10.807 7.608 17.668 1.00 98.12 272 LEU A CA 1
ATOM 2074 C C . LEU A 1 272 ? -10.982 7.846 16.163 1.00 98.12 272 LEU A C 1
ATOM 2076 O O . LEU A 1 272 ? -10.803 8.968 15.709 1.00 98.12 272 LEU A O 1
ATOM 2080 N N . VAL A 1 273 ? -11.383 6.838 15.380 1.00 96.94 273 VAL A N 1
ATOM 2081 C CA . VAL A 1 273 ? -11.515 6.932 13.909 1.00 96.94 273 VAL A CA 1
ATOM 2082 C C . VAL A 1 273 ? -12.412 8.097 13.472 1.00 96.94 273 VAL A C 1
ATOM 2084 O O . VAL A 1 273 ? -12.098 8.794 12.511 1.00 96.94 273 VAL A O 1
ATOM 2087 N N . HIS A 1 274 ? -13.496 8.356 14.205 1.00 95.44 274 HIS A N 1
ATOM 2088 C CA . HIS A 1 274 ? -14.428 9.450 13.913 1.00 95.44 274 HIS A CA 1
ATOM 2089 C C . HIS A 1 274 ? -14.014 10.804 14.508 1.00 95.44 274 HIS A C 1
ATOM 2091 O O . HIS A 1 274 ? -14.703 11.796 14.283 1.00 95.44 274 HIS A O 1
ATOM 2097 N N . ARG A 1 275 ? -12.917 10.864 15.274 1.00 97.31 275 ARG A N 1
ATOM 2098 C CA . ARG A 1 275 ? -12.405 12.104 15.864 1.00 97.31 275 ARG A CA 1
ATOM 2099 C C . ARG A 1 275 ? -11.522 12.863 14.864 1.00 97.31 275 ARG A C 1
ATOM 2101 O O . ARG A 1 275 ? -10.819 12.212 14.080 1.00 97.31 275 ARG A O 1
ATOM 2108 N N . PRO A 1 276 ? -11.514 14.208 14.908 1.00 97.12 276 PRO A N 1
ATOM 2109 C CA . PRO A 1 276 ? -10.564 15.047 14.177 1.00 97.12 276 PRO A CA 1
ATOM 2110 C C . PRO A 1 276 ? -9.112 14.587 14.328 1.00 97.12 276 PRO A C 1
ATOM 2112 O O . PRO A 1 276 ? -8.724 14.081 15.382 1.00 97.12 276 PRO A O 1
ATOM 2115 N N . PHE A 1 277 ? -8.289 14.775 13.295 1.00 97.69 277 PHE A N 1
ATOM 2116 C CA . PHE A 1 277 ? -6.885 14.355 13.318 1.00 97.69 277 PHE A CA 1
ATOM 2117 C C . PHE A 1 277 ? -6.093 14.959 14.483 1.00 97.69 277 PHE A C 1
ATOM 2119 O O . PHE A 1 277 ? -5.305 14.248 15.103 1.00 97.69 277 PHE A O 1
ATOM 2126 N N . GLN A 1 278 ? -6.346 16.217 14.842 1.00 96.81 278 GLN A N 1
ATOM 2127 C CA . GLN A 1 278 ? -5.698 16.854 15.992 1.00 96.81 278 GLN A CA 1
ATOM 2128 C C . GLN A 1 278 ? -5.938 16.103 17.316 1.00 96.81 278 GLN A C 1
ATOM 2130 O O . GLN A 1 278 ? -5.004 15.947 18.100 1.00 96.81 278 GLN A O 1
ATOM 2135 N N . ASP A 1 279 ? -7.145 15.569 17.534 1.00 98.31 279 ASP A N 1
ATOM 2136 C CA . ASP A 1 279 ? -7.500 14.827 18.749 1.00 98.31 279 ASP A CA 1
ATOM 2137 C C . ASP A 1 279 ? -6.780 13.475 18.769 1.00 98.31 279 ASP A C 1
ATOM 2139 O O . ASP A 1 279 ? -6.267 13.038 19.799 1.00 98.31 279 ASP A O 1
ATOM 2143 N N . ARG A 1 280 ? -6.699 12.818 17.605 1.00 98.56 280 ARG A N 1
ATOM 2144 C CA . ARG A 1 280 ? -5.984 11.545 17.442 1.00 98.56 280 ARG A CA 1
ATOM 2145 C C . ARG A 1 280 ? -4.483 11.713 17.653 1.00 98.56 280 ARG A C 1
ATOM 2147 O O . ARG A 1 280 ? -3.865 10.910 18.349 1.00 98.56 280 ARG A O 1
ATOM 2154 N N . ARG A 1 281 ? -3.904 12.788 17.112 1.00 98.19 281 ARG A N 1
ATOM 2155 C CA . ARG A 1 281 ? -2.504 13.165 17.339 1.00 98.19 281 ARG A CA 1
ATOM 2156 C C . ARG A 1 281 ? -2.259 13.463 18.818 1.00 98.19 281 ARG A C 1
ATOM 2158 O O . ARG A 1 281 ? -1.323 12.922 19.391 1.00 98.19 281 ARG A O 1
ATOM 2165 N N . ALA A 1 282 ? -3.121 14.237 19.474 1.00 98.19 282 ALA A N 1
ATOM 2166 C CA . ALA A 1 282 ? -3.001 14.490 20.910 1.00 98.19 282 ALA A CA 1
ATOM 2167 C C . ALA A 1 282 ? -3.067 13.191 21.735 1.00 98.19 282 ALA A C 1
ATOM 2169 O O . ALA A 1 282 ? -2.256 13.000 22.639 1.00 98.19 282 ALA A O 1
ATOM 2170 N N . ALA A 1 283 ? -3.963 12.262 21.386 1.00 98.44 283 ALA A N 1
ATOM 2171 C CA . ALA A 1 283 ? -4.051 10.951 22.028 1.00 98.44 283 ALA A CA 1
ATOM 2172 C C . ALA A 1 283 ? -2.783 10.104 21.821 1.00 98.44 283 ALA A C 1
ATOM 2174 O O . ALA A 1 283 ? -2.327 9.457 22.763 1.00 98.44 283 ALA A O 1
ATOM 2175 N N . LEU A 1 284 ? -2.181 10.133 20.624 1.00 98.19 284 LEU A N 1
ATOM 2176 C CA . LEU A 1 284 ? -0.893 9.485 20.353 1.00 98.19 284 LEU A CA 1
ATOM 2177 C C . LEU A 1 284 ? 0.211 10.034 21.269 1.00 98.19 284 LEU A C 1
ATOM 2179 O O . LEU A 1 284 ? 0.923 9.262 21.909 1.00 98.19 284 LEU A O 1
ATOM 2183 N N . HIS A 1 285 ? 0.326 11.360 21.356 1.00 96.94 285 HIS A N 1
ATOM 2184 C CA . HIS A 1 285 ? 1.334 12.022 22.185 1.00 96.94 285 HIS A CA 1
ATOM 2185 C C . HIS A 1 285 ? 1.095 11.807 23.685 1.00 96.94 285 HIS A C 1
ATOM 2187 O O . HIS A 1 285 ? 2.046 11.678 24.445 1.00 96.94 285 HIS A O 1
ATOM 2193 N N . ALA A 1 286 ? -0.162 11.724 24.124 1.00 96.81 286 ALA A N 1
ATOM 2194 C CA . ALA A 1 286 ? -0.491 11.400 25.508 1.00 96.81 286 ALA A CA 1
ATOM 2195 C C . ALA A 1 286 ? -0.158 9.939 25.856 1.00 96.81 286 ALA A C 1
ATOM 2197 O O . ALA A 1 286 ? 0.240 9.650 26.984 1.00 96.81 286 ALA A O 1
ATOM 2198 N N . ALA A 1 287 ? -0.285 9.018 24.898 1.00 96.44 287 ALA A N 1
ATOM 2199 C CA . ALA A 1 287 ? -0.066 7.591 25.116 1.00 96.44 287 ALA A CA 1
ATOM 2200 C C . ALA A 1 287 ? 1.413 7.192 25.252 1.00 96.44 287 ALA A C 1
ATOM 2202 O O . ALA A 1 287 ? 1.706 6.137 25.817 1.00 96.44 287 ALA A O 1
ATOM 2203 N N . PHE A 1 288 ? 2.346 8.012 24.768 1.00 94.69 288 PHE A N 1
ATOM 2204 C CA . PHE A 1 288 ? 3.765 7.667 24.708 1.00 94.69 288 PHE A CA 1
ATOM 2205 C C . PHE A 1 288 ? 4.667 8.788 25.216 1.00 94.69 288 PHE A C 1
ATOM 2207 O O . PHE A 1 288 ? 4.439 9.958 24.935 1.00 94.69 288 PHE A O 1
ATOM 2214 N N . THR A 1 289 ? 5.755 8.410 25.886 1.00 90.12 289 THR A N 1
ATOM 2215 C CA . THR A 1 289 ? 6.856 9.320 26.226 1.00 90.12 289 THR A CA 1
ATOM 2216 C C . THR A 1 289 ? 8.129 8.824 25.535 1.00 90.12 289 THR A C 1
ATOM 2218 O O . THR A 1 289 ? 8.899 8.086 26.155 1.00 90.12 289 THR A O 1
ATOM 2221 N N . PRO A 1 290 ? 8.341 9.143 24.242 1.00 82.00 290 PRO A N 1
ATOM 2222 C CA . PRO A 1 290 ? 9.533 8.708 23.519 1.00 82.00 290 PRO A CA 1
ATOM 2223 C C . PRO A 1 290 ? 10.811 9.318 24.126 1.00 82.00 290 PRO A C 1
ATOM 2225 O O . PRO A 1 290 ? 10.747 10.327 24.837 1.00 82.00 290 PRO A O 1
ATOM 2228 N N . PRO A 1 291 ? 11.988 8.725 23.864 1.00 77.62 291 PRO A N 1
ATOM 2229 C CA . PRO A 1 291 ? 13.254 9.255 24.351 1.00 77.62 291 PRO A CA 1
ATOM 2230 C C . PRO A 1 291 ? 13.498 10.653 23.764 1.00 77.62 291 PRO A C 1
ATOM 2232 O O . PRO A 1 291 ? 13.413 10.858 22.556 1.00 77.62 291 PRO A O 1
ATOM 2235 N N . SER A 1 292 ? 13.786 11.633 24.623 1.00 66.06 292 SER A N 1
ATOM 2236 C CA . SER A 1 292 ? 13.992 13.023 24.211 1.00 66.06 292 SER A CA 1
ATOM 2237 C C . SER A 1 292 ? 15.307 13.215 23.451 1.00 66.06 292 SER A C 1
ATOM 2239 O O . SER A 1 292 ? 16.365 12.777 23.906 1.00 66.06 292 SER A O 1
ATOM 2241 N N . THR A 1 293 ? 15.263 13.982 22.360 1.00 50.78 293 THR A N 1
ATOM 2242 C CA . THR A 1 293 ? 16.428 14.525 21.641 1.00 50.78 293 THR A CA 1
ATOM 2243 C C . THR A 1 293 ? 17.021 15.724 22.394 1.00 50.78 293 THR A C 1
ATOM 2245 O O . THR A 1 293 ? 17.119 16.822 21.855 1.00 50.78 293 THR A O 1
ATOM 2248 N N . SER A 1 294 ? 17.347 15.593 23.680 1.00 42.19 294 SER A N 1
ATOM 2249 C CA . SER A 1 294 ? 18.022 16.680 24.396 1.00 42.19 294 SER A CA 1
ATOM 2250 C C . SER A 1 294 ? 19.530 16.519 24.249 1.00 42.19 294 SER A C 1
ATOM 2252 O O . SER A 1 294 ? 20.123 15.633 24.865 1.00 42.19 294 SER A O 1
ATOM 2254 N N . THR A 1 295 ? 20.144 17.413 23.474 1.00 36.12 295 THR A N 1
ATOM 2255 C CA . THR A 1 295 ? 21.519 17.859 23.707 1.00 36.12 295 THR A CA 1
ATOM 2256 C C . THR A 1 295 ? 21.704 18.092 25.202 1.00 36.12 295 THR A C 1
ATOM 2258 O O . THR A 1 295 ? 20.881 18.736 25.855 1.00 36.12 295 THR A O 1
ATOM 2261 N N . THR A 1 296 ? 22.758 17.516 25.765 1.00 33.25 296 THR A N 1
ATOM 2262 C CA . THR A 1 296 ? 23.110 17.633 27.176 1.0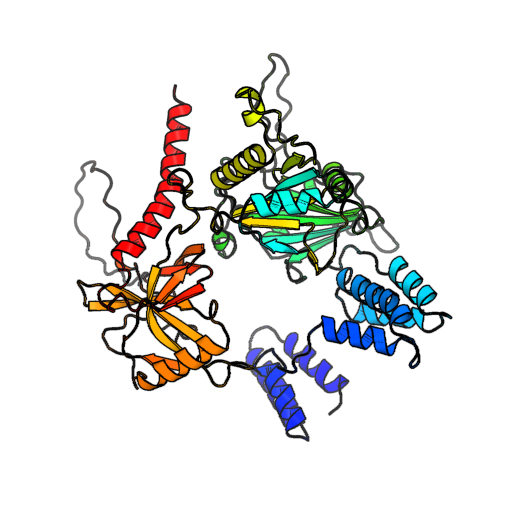0 33.25 296 THR A CA 1
ATOM 2263 C C . THR A 1 296 ? 23.394 19.098 27.523 1.00 33.25 296 THR A C 1
ATOM 2265 O O . THR A 1 296 ? 24.537 19.539 27.509 1.00 33.25 296 THR A O 1
ATOM 2268 N N . SER A 1 297 ? 22.366 19.883 27.843 1.00 34.59 297 SER A N 1
ATOM 2269 C CA . SER A 1 297 ? 22.545 21.112 28.609 1.00 34.59 297 SER A CA 1
ATOM 2270 C C . SER A 1 297 ? 22.742 20.692 30.061 1.00 34.59 297 SER A C 1
ATOM 2272 O O . SER A 1 297 ? 21.794 20.518 30.827 1.00 34.59 297 SER A O 1
ATOM 2274 N N . THR A 1 298 ? 23.994 20.433 30.433 1.00 32.38 298 THR A N 1
ATOM 2275 C CA . THR A 1 298 ? 24.377 20.371 31.841 1.00 32.38 298 THR A CA 1
ATOM 2276 C C . THR A 1 298 ? 24.236 21.772 32.424 1.00 32.38 298 THR A C 1
ATOM 2278 O O . THR A 1 298 ? 25.107 22.620 32.231 1.00 32.38 298 THR A O 1
ATOM 2281 N N . LEU A 1 299 ? 23.159 22.017 33.167 1.00 35.16 299 LEU A N 1
ATOM 2282 C CA . LEU A 1 299 ? 23.185 23.053 34.195 1.00 35.16 299 LEU A CA 1
ATOM 2283 C C . LEU A 1 299 ? 24.295 22.688 35.203 1.00 35.16 299 LEU A C 1
ATOM 2285 O O . LEU A 1 299 ? 24.356 21.528 35.630 1.00 35.16 299 LEU A O 1
ATOM 2289 N N . PRO A 1 300 ? 25.184 23.621 35.592 1.00 38.31 300 PRO A N 1
ATOM 2290 C CA . PRO A 1 300 ? 26.247 23.320 36.541 1.00 38.31 300 PRO A CA 1
ATOM 2291 C C . PRO A 1 300 ? 25.637 22.985 37.908 1.00 38.31 300 PRO A C 1
ATOM 2293 O O . PRO A 1 300 ? 24.917 23.801 38.478 1.00 38.31 300 PRO A O 1
ATOM 2296 N N . GLY A 1 301 ? 25.940 21.801 38.450 1.00 45.31 301 GLY A N 1
ATOM 2297 C CA . GLY A 1 301 ? 25.748 21.519 39.879 1.00 45.31 301 GLY A CA 1
ATOM 2298 C C . GLY A 1 301 ? 24.751 20.428 40.278 1.00 45.31 301 GLY A C 1
ATOM 2299 O O . GLY A 1 301 ? 24.531 20.265 41.476 1.00 45.31 301 GLY A O 1
ATOM 2300 N N . GLN A 1 302 ? 24.173 19.645 39.357 1.00 37.31 302 GLN A N 1
ATOM 2301 C CA . GLN A 1 302 ? 23.456 18.422 39.756 1.00 37.31 302 GLN A CA 1
ATOM 2302 C C . GLN A 1 302 ? 24.362 17.182 39.687 1.00 37.31 302 GLN A C 1
ATOM 2304 O O . GLN A 1 302 ? 25.064 17.001 38.691 1.00 37.31 302 GLN A O 1
ATOM 2309 N N . PRO A 1 303 ? 24.358 16.312 40.718 1.00 37.19 303 PRO A N 1
ATOM 2310 C CA . PRO A 1 303 ? 25.119 15.072 40.683 1.00 37.19 303 PRO A CA 1
ATOM 2311 C C . PRO A 1 303 ? 24.579 14.154 39.573 1.00 37.19 303 PRO A C 1
ATOM 2313 O O . PRO A 1 303 ? 23.364 14.122 39.344 1.00 37.19 303 PRO A O 1
ATOM 2316 N N . PRO A 1 304 ? 25.448 13.389 38.888 1.00 37.97 304 PRO A N 1
ATOM 2317 C CA . PRO A 1 304 ? 25.018 12.464 37.851 1.00 37.97 304 PRO A CA 1
ATOM 2318 C C . PRO A 1 304 ? 24.074 11.425 38.464 1.00 37.97 304 PRO A C 1
ATOM 2320 O O . PRO A 1 304 ? 24.457 10.652 39.345 1.00 37.97 304 PRO A O 1
ATOM 2323 N N . ARG A 1 305 ? 22.814 11.412 38.011 1.00 40.12 305 ARG A N 1
ATOM 2324 C CA . ARG A 1 305 ? 21.912 10.286 38.272 1.00 40.12 305 ARG A CA 1
ATOM 2325 C C . ARG A 1 305 ? 22.549 9.031 37.671 1.00 40.12 305 ARG A C 1
ATOM 2327 O O . ARG A 1 305 ? 23.131 9.088 36.591 1.00 40.12 305 ARG A O 1
ATOM 2334 N N . SER A 1 306 ? 22.453 7.919 38.393 1.00 37.34 306 SER A N 1
ATOM 2335 C CA . SER A 1 306 ? 22.963 6.607 37.989 1.00 37.34 306 SER A CA 1
ATOM 2336 C C . SER A 1 306 ? 22.602 6.272 36.531 1.00 37.34 306 SER A C 1
ATOM 2338 O O . SER A 1 306 ? 21.505 6.627 36.085 1.00 37.34 306 SER A O 1
ATOM 2340 N N . PRO A 1 307 ? 23.487 5.586 35.779 1.00 38.88 307 PRO A N 1
ATOM 2341 C CA . PRO A 1 307 ? 23.267 5.301 34.370 1.00 38.88 307 PRO A CA 1
ATOM 2342 C C . PRO A 1 307 ? 22.153 4.260 34.243 1.00 38.88 307 PRO A C 1
ATOM 2344 O O . PRO A 1 307 ? 22.394 3.056 34.212 1.00 38.88 307 PRO A O 1
ATOM 2347 N N . ARG A 1 308 ? 20.897 4.709 34.173 1.00 43.47 308 ARG A N 1
ATOM 2348 C CA . ARG A 1 308 ? 19.873 3.920 33.490 1.00 43.47 308 ARG A CA 1
ATOM 2349 C C . ARG A 1 308 ? 20.379 3.777 32.061 1.00 43.47 308 ARG A C 1
ATOM 2351 O O . ARG A 1 308 ? 20.583 4.799 31.413 1.00 43.47 308 ARG A O 1
ATOM 2358 N N . GLN A 1 309 ? 20.637 2.546 31.613 1.00 44.12 309 GLN A N 1
ATOM 2359 C CA . GLN A 1 309 ? 20.935 2.257 30.210 1.00 44.12 309 GLN A CA 1
ATOM 2360 C C . GLN A 1 309 ? 19.902 3.003 29.358 1.00 44.12 309 GLN A C 1
ATOM 2362 O O . GLN A 1 309 ? 18.714 2.682 29.406 1.00 44.12 309 GLN A O 1
ATOM 2367 N N . GLN A 1 310 ? 20.329 4.066 28.674 1.00 54.41 310 GLN A N 1
ATOM 2368 C CA . GLN A 1 310 ? 19.459 4.789 27.760 1.00 54.41 310 GLN A CA 1
ATOM 2369 C C . GLN A 1 310 ? 19.149 3.821 26.625 1.00 54.41 310 GLN A C 1
ATOM 2371 O O . GLN A 1 310 ? 20.039 3.425 25.875 1.00 54.41 310 GLN A O 1
ATOM 2376 N N . LEU A 1 311 ? 17.892 3.387 26.557 1.00 57.16 311 LEU A N 1
ATOM 2377 C CA . LEU A 1 311 ? 17.384 2.636 25.419 1.00 57.16 311 LEU A CA 1
ATOM 2378 C C . LEU A 1 311 ? 17.679 3.442 24.136 1.00 57.16 311 LEU A C 1
ATOM 2380 O O . LEU A 1 311 ? 17.498 4.666 24.146 1.00 57.16 311 LEU A O 1
ATOM 2384 N N . PRO A 1 312 ? 18.154 2.790 23.061 1.00 62.00 312 PRO A N 1
ATOM 2385 C CA . PRO A 1 312 ? 18.475 3.478 21.816 1.00 62.00 312 PRO A CA 1
ATOM 2386 C C . PRO A 1 312 ? 17.236 4.172 21.231 1.00 62.00 312 PRO A C 1
ATOM 2388 O O . PRO A 1 312 ? 16.115 3.684 21.395 1.00 62.00 312 PRO A O 1
ATOM 2391 N N . GLN A 1 313 ? 17.433 5.310 20.551 1.00 80.88 313 GLN A N 1
ATOM 2392 C CA . GLN A 1 313 ? 16.363 6.172 20.019 1.00 80.88 313 GLN A CA 1
ATOM 2393 C C . GLN A 1 313 ? 15.659 5.562 18.793 1.00 80.88 313 GLN A C 1
ATOM 2395 O O . GLN A 1 313 ? 15.697 6.103 17.694 1.00 80.88 313 GLN A O 1
ATOM 2400 N N . ARG A 1 314 ? 14.990 4.424 18.980 1.00 89.81 314 ARG A N 1
ATOM 2401 C CA . ARG A 1 314 ? 14.305 3.659 17.921 1.00 89.81 314 ARG A CA 1
ATOM 2402 C C . ARG A 1 314 ? 12.793 3.890 17.880 1.00 89.81 314 ARG A C 1
ATOM 2404 O O . ARG A 1 314 ? 12.059 3.149 17.223 1.00 89.81 314 ARG A O 1
ATOM 2411 N N . PHE A 1 315 ? 12.324 4.914 18.585 1.00 93.62 315 PHE A N 1
ATOM 2412 C CA . PHE A 1 315 ? 10.933 5.328 18.592 1.00 93.62 315 PHE A CA 1
ATOM 2413 C C . PHE A 1 315 ? 10.822 6.846 18.675 1.00 93.62 315 PHE A C 1
ATOM 2415 O O . PHE A 1 315 ? 11.347 7.459 19.604 1.00 93.62 315 PHE A O 1
ATOM 2422 N N . GLN A 1 316 ? 10.129 7.441 17.711 1.00 94.44 316 GLN A N 1
ATOM 2423 C CA . GLN A 1 316 ? 9.909 8.878 17.613 1.00 94.44 316 GLN A CA 1
ATOM 2424 C C . GLN A 1 316 ? 8.482 9.155 17.123 1.00 94.44 316 GLN A C 1
ATOM 2426 O O . GLN A 1 316 ? 7.838 8.309 16.498 1.00 94.44 316 GLN A O 1
ATOM 2431 N N . PHE A 1 317 ? 7.980 10.359 17.382 1.00 96.50 317 PHE A N 1
ATOM 2432 C CA . PHE A 1 317 ? 6.845 10.877 16.619 1.00 96.50 317 PHE A CA 1
ATOM 2433 C C . PHE A 1 317 ? 7.351 11.419 15.284 1.00 96.50 317 PHE A C 1
ATOM 2435 O O . PHE A 1 317 ? 8.498 11.855 15.179 1.00 96.50 317 PHE A O 1
ATOM 2442 N N . VAL A 1 318 ? 6.503 11.393 14.259 1.00 96.44 318 VAL A N 1
ATOM 2443 C CA . VAL A 1 318 ? 6.824 12.059 12.993 1.00 96.44 318 VAL A CA 1
ATOM 2444 C C . VAL A 1 318 ? 7.097 13.545 13.213 1.00 96.44 318 VAL A C 1
ATOM 2446 O O . VAL A 1 318 ? 6.390 14.217 13.966 1.00 96.44 318 VAL A O 1
ATOM 2449 N N . GLN A 1 319 ? 8.107 14.070 12.518 1.00 95.31 319 GLN A N 1
ATOM 2450 C CA . GLN A 1 319 ? 8.333 15.511 12.459 1.00 95.31 319 GLN A CA 1
ATOM 2451 C C . GLN A 1 319 ? 7.150 16.178 11.751 1.00 95.31 319 GLN A C 1
ATOM 2453 O O . GLN A 1 319 ? 6.724 15.726 10.685 1.00 95.31 319 GLN A O 1
ATOM 2458 N N . SER A 1 320 ? 6.597 17.225 12.364 1.00 95.06 320 SER A N 1
ATOM 2459 C CA . SER A 1 320 ? 5.354 17.866 11.932 1.00 95.06 320 SER A CA 1
ATOM 2460 C C . SER A 1 320 ? 5.406 19.369 12.169 1.00 95.06 320 SER A C 1
ATOM 2462 O O . SER A 1 320 ? 5.754 19.809 13.261 1.00 95.06 320 SER A O 1
ATOM 2464 N N . GLN A 1 321 ? 4.951 20.142 11.184 1.00 95.19 321 GLN A N 1
ATOM 2465 C CA . GLN A 1 321 ? 4.694 21.575 11.312 1.00 95.19 321 GLN A CA 1
ATOM 2466 C C . GLN A 1 321 ? 3.261 21.875 10.872 1.00 95.19 321 GLN A C 1
ATOM 2468 O O . GLN A 1 321 ? 2.861 21.519 9.764 1.00 95.19 321 GLN A O 1
ATOM 2473 N N . ASP A 1 322 ? 2.485 22.545 11.721 1.00 94.56 322 ASP A N 1
ATOM 2474 C CA . ASP A 1 322 ? 1.136 22.976 11.355 1.00 94.56 322 ASP A CA 1
ATOM 2475 C C . ASP A 1 322 ? 1.215 24.264 10.521 1.00 94.56 322 ASP A C 1
ATOM 2477 O O . ASP A 1 322 ? 1.949 25.195 10.865 1.00 94.56 322 ASP A O 1
ATOM 2481 N N . VAL A 1 323 ? 0.478 24.297 9.407 1.00 91.62 323 VAL A N 1
ATOM 2482 C CA . VAL A 1 323 ? 0.443 25.404 8.438 1.00 91.62 323 VAL A CA 1
ATOM 2483 C C . VAL A 1 323 ? -0.998 25.872 8.266 1.00 91.62 323 VAL A C 1
ATOM 2485 O O . VAL A 1 323 ? -1.885 25.062 7.993 1.00 91.62 323 VAL A O 1
ATOM 2488 N N . SER A 1 324 ? -1.225 27.180 8.407 1.00 90.12 324 SER A N 1
ATOM 2489 C CA . SER A 1 324 ? -2.520 27.823 8.158 1.00 90.12 324 SER A CA 1
ATOM 2490 C C . SER A 1 324 ? -2.598 28.340 6.722 1.00 90.12 324 SER A C 1
ATOM 2492 O O . SER A 1 324 ? -1.664 28.963 6.232 1.00 90.12 324 SER A O 1
ATOM 2494 N N . PHE A 1 325 ? -3.719 28.092 6.052 1.00 84.12 325 PHE A N 1
ATOM 2495 C CA . PHE A 1 325 ? -3.990 28.422 4.654 1.00 84.12 325 PHE A CA 1
ATOM 2496 C C . PHE A 1 325 ? -5.150 29.426 4.520 1.00 84.12 325 PHE A C 1
ATOM 2498 O O . PHE A 1 325 ? -5.915 29.325 3.567 1.00 84.12 325 PHE A O 1
ATOM 2505 N N . SER A 1 326 ? -5.319 30.356 5.466 1.00 71.06 326 SER A N 1
ATOM 2506 C CA . SER A 1 326 ? -6.461 31.289 5.557 1.00 71.06 326 SER A CA 1
ATOM 2507 C C . SER A 1 326 ? -6.843 32.016 4.246 1.00 71.06 326 SER A C 1
ATOM 2509 O O . SER A 1 326 ? -6.062 32.134 3.300 1.00 71.06 326 SER A O 1
ATOM 2511 N N . LEU A 1 327 ? -8.101 32.480 4.192 1.00 55.56 327 LEU A N 1
ATOM 2512 C CA . LEU A 1 327 ? -8.756 33.089 3.020 1.00 55.56 327 LEU A CA 1
ATOM 2513 C C . LEU A 1 327 ? -8.425 34.578 2.791 1.00 55.56 327 LEU A C 1
ATOM 2515 O O . LEU A 1 327 ? -8.829 35.119 1.767 1.00 55.56 327 LEU A O 1
ATOM 2519 N N . HIS A 1 328 ? -7.722 35.237 3.714 1.00 48.31 328 HIS A N 1
ATOM 2520 C CA . HIS A 1 328 ? -7.399 36.663 3.614 1.00 48.31 328 HIS A CA 1
ATOM 2521 C C . HIS A 1 328 ? -6.016 36.867 2.991 1.00 48.31 328 HIS A C 1
ATOM 2523 O O . HIS A 1 328 ? -5.044 37.139 3.687 1.00 48.31 328 HIS A O 1
ATOM 2529 N N . GLU A 1 329 ? -5.937 36.718 1.674 1.00 46.84 329 GLU A N 1
ATOM 2530 C CA . GLU A 1 329 ? -4.986 37.494 0.877 1.00 46.84 329 GLU A CA 1
ATOM 2531 C C . GLU A 1 329 ? -5.842 38.565 0.193 1.00 46.84 329 GLU A C 1
ATOM 2533 O O . GLU A 1 329 ? -6.498 38.282 -0.809 1.00 46.84 329 GLU A O 1
ATOM 2538 N N . ASP A 1 330 ? -5.944 39.747 0.813 1.00 39.69 330 ASP A N 1
ATOM 2539 C CA . ASP A 1 330 ? -6.511 40.921 0.145 1.00 39.69 330 ASP A CA 1
ATOM 2540 C C . ASP A 1 330 ? -5.575 41.260 -1.027 1.00 39.69 330 ASP A C 1
ATOM 2542 O O . ASP A 1 330 ? -4.378 41.456 -0.798 1.00 39.69 330 ASP A O 1
ATOM 2546 N N . PRO A 1 331 ? -6.062 41.298 -2.279 1.00 45.09 331 PRO A N 1
ATOM 2547 C CA . PRO A 1 331 ? -5.213 41.530 -3.446 1.00 45.09 331 PRO A CA 1
ATOM 2548 C C . PRO A 1 331 ? -4.621 42.952 -3.530 1.00 45.09 331 PRO A C 1
ATOM 2550 O O . PRO A 1 331 ? -3.840 43.202 -4.440 1.00 45.09 331 PRO A O 1
ATOM 2553 N N . ASP A 1 332 ? -4.948 43.851 -2.591 1.00 42.78 332 ASP A N 1
ATOM 2554 C CA . ASP A 1 332 ? -4.546 45.269 -2.594 1.00 42.78 332 ASP A CA 1
ATOM 2555 C C . ASP A 1 332 ? -3.526 45.656 -1.496 1.00 42.78 332 ASP A C 1
ATOM 2557 O O . ASP A 1 332 ? -3.284 46.840 -1.265 1.00 42.78 332 ASP A O 1
ATOM 2561 N N . THR A 1 333 ? -2.886 44.699 -0.814 1.00 44.84 333 THR A N 1
ATOM 2562 C CA . THR A 1 333 ? -1.777 44.988 0.125 1.00 44.84 333 THR A CA 1
ATOM 2563 C C . THR A 1 333 ? -0.439 44.443 -0.373 1.00 44.84 333 THR A C 1
ATOM 2565 O O . THR A 1 333 ? 0.196 43.625 0.288 1.00 44.84 333 THR A O 1
ATOM 2568 N N . ASP A 1 334 ? -0.009 44.912 -1.541 1.00 48.56 334 ASP A N 1
ATOM 2569 C CA . ASP A 1 334 ? 1.379 44.820 -2.003 1.00 48.56 334 ASP A CA 1
ATOM 2570 C C . ASP A 1 334 ? 2.100 46.117 -1.618 1.00 48.56 334 ASP A C 1
ATOM 2572 O O . ASP A 1 334 ? 1.821 47.141 -2.226 1.00 48.56 334 ASP A O 1
ATOM 2576 N N . GLU A 1 335 ? 2.971 46.079 -0.593 1.00 44.12 335 GLU A N 1
ATOM 2577 C CA . GLU A 1 335 ? 4.137 46.988 -0.417 1.00 44.12 335 GLU A CA 1
ATOM 2578 C C . GLU A 1 335 ? 4.944 46.726 0.889 1.00 44.12 335 GLU A C 1
ATOM 2580 O O . GLU A 1 335 ? 5.480 47.642 1.503 1.00 44.12 335 GLU A O 1
ATOM 2585 N N . ASN A 1 336 ? 5.077 45.474 1.355 1.00 46.28 336 ASN A N 1
ATOM 2586 C CA . ASN A 1 336 ? 6.010 45.149 2.451 1.00 46.28 336 ASN A CA 1
ATOM 2587 C C . ASN A 1 336 ? 6.757 43.828 2.190 1.00 46.28 336 ASN A C 1
ATOM 2589 O O . ASN A 1 336 ? 6.185 42.744 2.321 1.00 46.28 336 ASN A O 1
ATOM 2593 N N . GLU A 1 337 ? 8.055 43.915 1.871 1.00 47.50 337 GLU A N 1
ATOM 2594 C CA . GLU A 1 337 ? 8.948 42.761 1.638 1.00 47.50 337 GLU A CA 1
ATOM 2595 C C . GLU A 1 337 ? 9.031 41.800 2.844 1.00 47.50 337 GLU A C 1
ATOM 2597 O O . GLU A 1 337 ? 9.201 40.592 2.662 1.00 47.50 337 GLU A O 1
ATOM 2602 N N . ASP A 1 338 ? 8.807 42.292 4.067 1.00 44.62 338 ASP A N 1
ATOM 2603 C CA . ASP A 1 338 ? 8.839 41.477 5.288 1.00 44.62 338 ASP A CA 1
ATOM 2604 C C . ASP A 1 338 ? 7.604 40.565 5.463 1.00 44.62 338 ASP A C 1
ATOM 2606 O O . ASP A 1 338 ? 7.705 39.513 6.101 1.00 44.62 338 ASP A O 1
ATOM 2610 N N . LEU A 1 339 ? 6.451 40.879 4.850 1.00 46.91 339 LEU A N 1
ATOM 2611 C CA . LEU A 1 339 ? 5.227 40.054 4.931 1.00 46.91 339 LEU A CA 1
ATOM 2612 C C . LEU A 1 339 ? 5.219 38.881 3.931 1.00 46.91 339 LEU A C 1
ATOM 2614 O O . LEU A 1 339 ? 4.608 37.843 4.195 1.00 46.91 339 LEU A O 1
ATOM 2618 N N . LEU A 1 340 ? 5.985 38.975 2.839 1.00 46.53 340 LEU A N 1
ATOM 2619 C CA . LEU A 1 340 ? 6.212 37.881 1.877 1.00 46.53 340 LEU A CA 1
ATOM 2620 C C . LEU A 1 340 ? 7.059 36.733 2.463 1.00 46.53 340 LEU A C 1
ATOM 2622 O O . LEU A 1 340 ? 7.128 35.638 1.892 1.00 46.53 340 LEU A O 1
ATOM 2626 N N . SER A 1 341 ? 7.705 36.950 3.613 1.00 49.50 341 SER A N 1
ATOM 2627 C CA . SER A 1 341 ? 8.515 35.941 4.305 1.00 49.50 341 SER A CA 1
ATOM 2628 C C . SER A 1 341 ? 7.693 34.826 4.972 1.00 49.50 341 SER A C 1
ATOM 2630 O O . SER A 1 341 ? 8.205 33.715 5.111 1.00 49.50 341 SER A O 1
ATOM 2632 N N . ASN A 1 342 ? 6.414 35.080 5.282 1.00 56.19 342 ASN A N 1
ATOM 2633 C CA . ASN A 1 342 ? 5.540 34.191 6.060 1.00 56.19 342 ASN A CA 1
ATOM 2634 C C . ASN A 1 342 ? 4.318 33.662 5.285 1.00 56.19 342 ASN A C 1
ATOM 2636 O O . ASN A 1 342 ? 3.351 33.202 5.895 1.00 56.19 342 ASN A O 1
ATOM 2640 N N . SER A 1 343 ? 4.327 33.699 3.946 1.00 74.31 343 SER A N 1
ATOM 2641 C CA . SER A 1 343 ? 3.203 33.154 3.174 1.00 74.31 343 SER A CA 1
ATOM 2642 C C . SER A 1 343 ? 3.052 31.637 3.400 1.00 74.31 343 SER A C 1
ATOM 2644 O O . SER A 1 343 ? 4.059 30.923 3.501 1.00 74.31 343 SER A O 1
ATOM 2646 N N . PRO A 1 344 ? 1.819 31.089 3.424 1.00 74.44 344 PRO A N 1
ATOM 2647 C CA . PRO A 1 344 ? 1.592 29.648 3.583 1.00 74.44 344 PRO A CA 1
ATOM 2648 C C . PRO A 1 344 ? 2.326 28.809 2.533 1.00 74.44 344 PRO A C 1
ATOM 2650 O O . PRO A 1 344 ? 2.786 27.705 2.816 1.00 74.44 344 PRO A O 1
ATOM 2653 N N . ALA A 1 345 ? 2.470 29.348 1.319 1.00 77.44 345 ALA A N 1
ATOM 2654 C CA . ALA A 1 345 ? 3.213 28.714 0.238 1.00 77.44 345 ALA A CA 1
ATOM 2655 C C . ALA A 1 345 ? 4.719 28.635 0.536 1.00 77.44 345 ALA A C 1
ATOM 2657 O O . ALA A 1 345 ? 5.323 27.585 0.316 1.00 77.44 345 ALA A O 1
ATOM 2658 N N . LYS A 1 346 ? 5.318 29.710 1.068 1.00 80.00 346 LYS A N 1
ATOM 2659 C CA . LYS A 1 346 ? 6.738 29.740 1.438 1.00 80.00 346 LYS A CA 1
ATOM 2660 C C . LYS A 1 346 ? 7.019 28.853 2.646 1.00 80.00 346 LYS A C 1
ATOM 2662 O O . LYS A 1 346 ? 7.974 28.085 2.618 1.00 80.00 346 LYS A O 1
ATOM 2667 N N . LEU A 1 347 ? 6.148 28.869 3.658 1.00 85.12 347 LEU A N 1
ATOM 2668 C CA . LEU A 1 347 ? 6.259 27.960 4.799 1.00 85.12 347 LEU A CA 1
ATOM 2669 C C . LEU A 1 347 ? 6.167 26.495 4.352 1.00 85.12 347 LEU A C 1
ATOM 2671 O O . LEU A 1 347 ? 7.009 25.685 4.726 1.00 85.12 347 LEU A O 1
ATOM 2675 N N . LEU A 1 348 ? 5.202 26.158 3.495 1.00 85.88 348 LEU A N 1
ATOM 2676 C CA . LEU A 1 348 ? 5.068 24.811 2.944 1.00 85.88 348 LEU A CA 1
ATOM 2677 C C . LEU A 1 348 ? 6.299 24.390 2.126 1.00 85.88 348 LEU A C 1
ATOM 2679 O O . LEU A 1 348 ? 6.733 23.244 2.229 1.00 85.88 348 LEU A O 1
ATOM 2683 N N . GLN A 1 349 ? 6.879 25.307 1.348 1.00 84.56 349 GLN A N 1
ATOM 2684 C CA . GLN A 1 349 ? 8.124 25.072 0.615 1.00 84.56 349 GLN A CA 1
ATOM 2685 C C . GLN A 1 349 ? 9.304 24.821 1.565 1.00 84.56 349 GLN A C 1
ATOM 2687 O O . GLN A 1 349 ? 10.079 23.901 1.320 1.00 84.56 349 GLN A O 1
ATOM 2692 N N . ASN A 1 350 ? 9.416 25.585 2.654 1.00 86.44 350 ASN A N 1
ATOM 2693 C CA . ASN A 1 350 ? 10.471 25.422 3.657 1.00 86.44 350 ASN A CA 1
ATOM 2694 C C . ASN A 1 350 ? 10.348 24.082 4.394 1.00 86.44 350 ASN A C 1
ATOM 2696 O O . ASN A 1 350 ? 11.338 23.378 4.555 1.00 86.44 350 ASN A O 1
ATOM 2700 N N . VAL A 1 351 ? 9.134 23.699 4.801 1.00 90.50 351 VAL A N 1
ATOM 2701 C CA . VAL A 1 351 ? 8.886 22.411 5.473 1.00 90.50 351 VAL A CA 1
ATOM 2702 C C . VAL A 1 351 ? 9.154 21.245 4.520 1.00 90.50 351 VAL A C 1
ATOM 2704 O O . VAL A 1 351 ? 9.726 20.235 4.920 1.00 90.50 351 VAL A O 1
ATOM 2707 N N . LEU A 1 352 ? 8.784 21.383 3.243 1.00 88.06 352 LEU A N 1
ATOM 2708 C CA . LEU A 1 352 ? 9.077 20.374 2.228 1.00 88.06 352 LEU A CA 1
ATOM 2709 C C . LEU A 1 352 ? 10.580 20.245 1.987 1.00 88.06 352 LEU A C 1
ATOM 2711 O O . LEU A 1 352 ? 11.072 19.125 1.881 1.00 88.06 352 LEU A O 1
ATOM 2715 N N . GLN A 1 353 ? 11.295 21.370 1.943 1.00 84.62 353 GLN A N 1
ATOM 2716 C CA . GLN A 1 353 ? 12.746 21.378 1.817 1.00 84.62 353 GLN A CA 1
ATOM 2717 C C . GLN A 1 353 ? 13.409 20.685 3.007 1.00 84.62 353 GLN A C 1
ATOM 2719 O O . GLN A 1 353 ? 14.175 19.750 2.812 1.00 84.62 353 GLN A O 1
ATOM 2724 N N . ALA A 1 354 ? 13.028 21.056 4.230 1.00 89.00 354 ALA A N 1
ATOM 2725 C CA . ALA A 1 354 ? 13.563 20.457 5.446 1.00 89.00 354 ALA A CA 1
ATOM 2726 C C . ALA A 1 354 ? 13.284 18.944 5.537 1.00 89.00 354 ALA A C 1
ATOM 2728 O O . ALA A 1 354 ? 14.107 18.196 6.059 1.00 89.00 354 ALA A O 1
ATOM 2729 N N . ALA A 1 355 ? 12.149 18.471 5.008 1.00 90.50 355 ALA A N 1
ATOM 2730 C CA . ALA A 1 355 ? 11.867 17.040 4.904 1.00 90.50 355 ALA A CA 1
ATOM 2731 C C . ALA A 1 355 ? 12.800 16.338 3.906 1.00 90.50 355 ALA A C 1
ATOM 2733 O O . ALA A 1 355 ? 13.287 15.245 4.182 1.00 90.50 355 ALA A O 1
ATOM 2734 N N . VAL A 1 356 ? 13.057 16.955 2.751 1.00 83.56 356 VAL A N 1
ATOM 2735 C CA . VAL A 1 356 ? 13.966 16.412 1.729 1.00 83.56 356 VAL A CA 1
ATOM 2736 C C . VAL A 1 356 ? 15.414 16.385 2.221 1.00 83.56 356 VAL A C 1
ATOM 2738 O O . VAL A 1 356 ? 16.098 15.391 1.985 1.00 83.56 356 VAL A O 1
ATOM 2741 N N . ASP A 1 357 ? 15.855 17.434 2.918 1.00 82.94 357 ASP A N 1
ATOM 2742 C CA . ASP A 1 357 ? 17.193 17.526 3.521 1.00 82.94 357 ASP A CA 1
ATOM 2743 C C . ASP A 1 357 ? 17.388 16.505 4.650 1.00 82.94 357 ASP A C 1
ATOM 2745 O O . ASP A 1 357 ? 18.506 16.089 4.931 1.00 82.94 357 ASP A O 1
ATOM 2749 N N . ALA A 1 358 ? 16.293 16.064 5.271 1.00 85.00 358 ALA A N 1
ATOM 2750 C CA . ALA A 1 358 ? 16.268 14.990 6.256 1.00 85.00 358 ALA A CA 1
ATOM 2751 C C . ALA A 1 358 ? 16.022 13.600 5.632 1.00 85.00 358 ALA A C 1
ATOM 2753 O O . ALA A 1 358 ? 15.492 12.717 6.306 1.00 85.00 358 ALA A O 1
ATOM 2754 N N . ASP A 1 359 ? 16.336 13.413 4.345 1.00 83.38 359 ASP A N 1
ATOM 2755 C CA . ASP A 1 359 ? 16.213 12.141 3.617 1.00 83.38 359 ASP A CA 1
ATOM 2756 C C . ASP A 1 359 ? 14.792 11.528 3.627 1.00 83.38 359 ASP A C 1
ATOM 2758 O O . ASP A 1 359 ? 14.607 10.310 3.593 1.00 83.38 359 ASP A O 1
ATOM 2762 N N . CYS A 1 360 ? 13.740 12.357 3.656 1.00 88.88 360 CYS A N 1
ATOM 2763 C CA . CYS A 1 360 ? 12.352 11.905 3.498 1.00 88.88 360 CYS A CA 1
ATOM 2764 C C . CYS A 1 360 ? 11.869 12.007 2.036 1.00 88.88 360 CYS A C 1
ATOM 2766 O O . CYS A 1 360 ? 12.386 12.773 1.226 1.00 88.88 360 CYS A O 1
ATOM 2768 N N . GLU A 1 361 ? 10.812 11.267 1.668 1.00 86.69 361 GLU A N 1
ATOM 2769 C CA . GLU A 1 361 ? 10.250 11.301 0.303 1.00 86.69 361 GLU A CA 1
ATOM 2770 C C . GLU A 1 361 ? 9.542 12.628 -0.050 1.00 86.69 361 GLU A C 1
ATOM 2772 O O . GLU A 1 361 ? 9.220 12.880 -1.218 1.00 86.69 361 GLU A O 1
ATOM 2777 N N . GLY A 1 362 ? 9.196 13.425 0.961 1.00 91.38 362 GLY A N 1
ATOM 2778 C CA . GLY A 1 362 ? 8.406 14.648 0.844 1.00 91.38 362 GLY A CA 1
ATOM 2779 C C . GLY A 1 362 ? 7.510 14.854 2.064 1.00 91.38 362 GLY A C 1
ATOM 2780 O O . GLY A 1 362 ? 7.935 14.594 3.187 1.00 91.38 362 GLY A O 1
ATOM 2781 N N . LEU A 1 363 ? 6.257 15.273 1.850 1.00 94.38 363 LEU A N 1
ATOM 2782 C CA . LEU A 1 363 ? 5.308 15.585 2.926 1.00 94.38 363 LEU A CA 1
ATOM 2783 C C . LEU A 1 363 ? 3.998 14.799 2.839 1.00 94.38 363 LEU A C 1
ATOM 2785 O O . LEU A 1 363 ? 3.439 14.572 1.759 1.00 94.38 363 LEU A O 1
ATOM 2789 N N . MET A 1 364 ? 3.470 14.455 4.008 1.00 97.00 364 MET A N 1
ATOM 2790 C CA . MET A 1 364 ? 2.068 14.124 4.228 1.00 97.00 364 MET A CA 1
ATOM 2791 C C . MET A 1 364 ? 1.369 15.366 4.786 1.00 97.00 364 MET A C 1
ATOM 2793 O O . MET A 1 364 ? 1.706 15.829 5.866 1.00 97.00 364 MET A O 1
ATOM 2797 N N . VAL A 1 365 ? 0.391 15.909 4.060 1.00 96.12 365 VAL A N 1
ATOM 2798 C CA . VAL A 1 365 ? -0.383 17.082 4.502 1.00 96.12 365 VAL A CA 1
ATOM 2799 C C . VAL A 1 365 ? -1.765 16.625 4.948 1.00 96.12 365 VAL A C 1
ATOM 2801 O O . VAL A 1 365 ? -2.518 16.085 4.134 1.00 96.12 365 VAL A O 1
ATOM 2804 N N . LYS A 1 366 ? -2.099 16.813 6.224 1.00 96.69 366 LYS A N 1
ATOM 2805 C CA . LYS A 1 366 ? -3.317 16.293 6.857 1.00 96.69 366 LYS A CA 1
ATOM 2806 C C . LYS A 1 366 ? -4.172 17.434 7.408 1.00 96.69 366 LYS A C 1
ATOM 2808 O O . LYS A 1 366 ? -3.717 18.158 8.287 1.00 96.69 366 LYS A O 1
ATOM 2813 N N . ALA A 1 367 ? -5.408 17.570 6.932 1.00 95.25 367 ALA A N 1
ATOM 2814 C CA . ALA A 1 367 ? -6.385 18.486 7.527 1.00 95.25 367 ALA A CA 1
ATOM 2815 C C . ALA A 1 367 ? -6.622 18.118 9.006 1.00 95.25 367 ALA A C 1
ATOM 2817 O O . ALA A 1 367 ? -6.854 16.944 9.315 1.00 95.25 367 ALA A O 1
ATOM 2818 N N . LEU A 1 368 ? -6.508 19.096 9.912 1.00 95.06 368 LEU A N 1
ATOM 2819 C CA . LEU A 1 368 ? -6.528 18.858 11.364 1.00 95.06 368 LEU A CA 1
ATOM 2820 C C . LEU A 1 368 ? -7.913 18.474 11.901 1.00 95.06 368 LEU A C 1
ATOM 2822 O O . LEU A 1 368 ? -8.019 17.703 12.857 1.00 95.06 368 LEU A O 1
ATOM 2826 N N . ASP A 1 369 ? -8.960 18.999 11.278 1.00 93.31 369 ASP A N 1
ATOM 2827 C CA . ASP A 1 369 ? -10.366 18.894 11.665 1.00 93.31 369 ASP A CA 1
ATOM 2828 C C . ASP A 1 369 ? -11.064 17.636 11.114 1.00 93.31 369 ASP A C 1
ATOM 2830 O O . ASP A 1 369 ? -12.184 17.313 11.506 1.00 93.31 369 ASP A O 1
ATOM 2834 N N . GLU A 1 370 ? -10.399 16.877 10.238 1.00 95.25 370 GLU A N 1
ATOM 2835 C CA . GLU A 1 370 ? -11.019 15.764 9.517 1.00 95.25 370 GLU A CA 1
ATOM 2836 C C . GLU A 1 370 ? -10.821 14.390 10.198 1.00 95.25 370 GLU A C 1
ATOM 2838 O O . GLU A 1 370 ? -9.739 14.071 10.719 1.00 95.25 370 GLU A O 1
ATOM 2843 N N . PRO A 1 371 ? -11.845 13.512 10.153 1.00 96.38 371 PRO A N 1
ATOM 2844 C CA . PRO A 1 371 ? -11.769 12.170 10.713 1.00 96.38 371 PRO A CA 1
ATOM 2845 C C . PRO A 1 371 ? -10.893 11.235 9.875 1.00 96.38 371 PRO A C 1
ATOM 2847 O O . PRO A 1 371 ? -10.620 11.466 8.690 1.00 96.38 371 PRO A O 1
ATOM 2850 N N . TYR A 1 372 ? -10.497 10.123 10.487 1.00 97.88 372 TYR A N 1
ATOM 2851 C CA . TYR A 1 372 ? -9.842 9.031 9.785 1.00 97.88 372 TYR A CA 1
ATOM 2852 C C . TYR A 1 372 ? -10.878 8.283 8.936 1.00 97.88 372 TYR A C 1
ATOM 2854 O O . TYR A 1 372 ? -11.981 7.985 9.393 1.00 97.88 372 TYR A O 1
ATOM 2862 N N . LYS A 1 373 ? -10.538 7.964 7.684 1.00 96.44 373 LYS A N 1
ATOM 2863 C CA . LYS A 1 373 ? -11.432 7.264 6.745 1.00 96.44 373 LYS A CA 1
ATOM 2864 C C . LYS A 1 373 ? -10.771 5.941 6.333 1.00 96.44 373 LYS A C 1
ATOM 2866 O O . LYS A 1 373 ? -10.028 5.924 5.343 1.00 96.44 373 LYS A O 1
ATOM 2871 N N . PRO A 1 374 ? -10.991 4.848 7.093 1.00 96.62 374 PRO A N 1
ATOM 2872 C CA . PRO A 1 374 ? -10.336 3.569 6.845 1.00 96.62 374 PRO A CA 1
ATOM 2873 C C . PRO A 1 374 ? -10.547 3.071 5.411 1.00 96.62 374 PRO A C 1
ATOM 2875 O O . PRO A 1 374 ? -11.634 3.195 4.847 1.00 96.62 374 PRO A O 1
ATOM 2878 N N . GLY A 1 375 ? -9.489 2.559 4.780 1.00 93.81 375 GLY A N 1
ATOM 2879 C CA . GLY A 1 375 ? -9.534 1.991 3.422 1.00 93.81 375 GLY A CA 1
ATOM 2880 C C . GLY A 1 375 ? -9.848 2.981 2.290 1.00 93.81 375 GLY A C 1
ATOM 2881 O O . GLY A 1 375 ? -9.966 2.584 1.120 1.00 93.81 375 GLY A O 1
ATOM 2882 N N . CYS A 1 376 ? -9.980 4.272 2.605 1.00 93.00 376 CYS A N 1
ATOM 2883 C CA . CYS A 1 376 ? -10.307 5.319 1.649 1.00 93.00 376 CYS A CA 1
ATOM 2884 C C . CYS A 1 376 ? -9.058 6.088 1.220 1.00 93.00 376 CYS A C 1
ATOM 2886 O O . CYS A 1 376 ? -8.151 6.352 2.009 1.00 93.00 376 CYS A O 1
ATOM 2888 N N . ARG A 1 377 ? -9.036 6.497 -0.053 1.00 92.81 377 ARG A N 1
ATOM 2889 C CA . ARG A 1 377 ? -8.139 7.555 -0.518 1.00 92.81 377 ARG A CA 1
ATOM 2890 C C . ARG A 1 377 ? -8.886 8.872 -0.466 1.00 92.81 377 ARG A C 1
ATOM 2892 O O . ARG A 1 377 ? -9.937 8.993 -1.085 1.00 92.81 377 ARG A O 1
ATOM 2899 N N . THR A 1 378 ? -8.342 9.840 0.252 1.00 91.25 378 THR A N 1
ATOM 2900 C CA . THR A 1 378 ? -9.075 11.050 0.635 1.00 91.25 378 THR A CA 1
ATOM 2901 C C . THR A 1 378 ? -8.336 12.308 0.229 1.00 91.25 378 THR A C 1
ATOM 2903 O O . THR A 1 378 ? -7.113 12.306 0.174 1.00 91.25 378 THR A O 1
ATOM 2906 N N . HIS A 1 379 ? -9.065 13.403 0.024 1.00 90.81 379 HIS A N 1
ATOM 2907 C CA . HIS A 1 379 ? -8.476 14.728 -0.191 1.00 90.81 379 HIS A CA 1
ATOM 2908 C C . HIS A 1 379 ? -8.092 15.449 1.111 1.00 90.81 379 HIS A C 1
ATOM 2910 O O . HIS A 1 379 ? -7.579 16.562 1.045 1.00 90.81 379 HIS A O 1
ATOM 2916 N N . THR A 1 380 ? -8.357 14.839 2.268 1.00 93.62 380 THR A N 1
ATOM 2917 C CA . THR A 1 380 ? -8.017 15.358 3.602 1.00 93.62 380 THR A CA 1
ATOM 2918 C C . THR A 1 380 ? -6.583 15.010 3.990 1.00 93.62 380 THR A C 1
ATOM 2920 O O . THR A 1 380 ? -5.965 15.713 4.778 1.00 93.62 380 THR A O 1
ATOM 2923 N N . TRP A 1 381 ? -6.042 13.938 3.404 1.00 95.62 381 TRP A N 1
ATOM 2924 C CA . TRP A 1 381 ? -4.630 13.573 3.436 1.00 95.62 381 TRP A CA 1
ATOM 2925 C C . TRP A 1 381 ? -4.066 13.724 2.032 1.00 95.62 381 TRP A C 1
ATOM 2927 O O . TRP A 1 381 ? -4.501 13.044 1.102 1.00 95.62 381 TRP A O 1
ATOM 2937 N N . LEU A 1 382 ? -3.078 14.584 1.860 1.00 94.25 382 LEU A N 1
ATOM 2938 C CA . LEU A 1 382 ? -2.353 14.747 0.611 1.00 94.25 382 LEU A CA 1
ATOM 2939 C C . LEU A 1 382 ? -0.945 14.197 0.780 1.00 94.25 382 LEU A C 1
ATOM 2941 O O . LEU A 1 382 ? -0.375 14.250 1.865 1.00 94.25 382 LEU A O 1
ATOM 2945 N N . LYS A 1 383 ? -0.388 13.656 -0.299 1.00 92.50 383 LYS A N 1
ATOM 2946 C CA . LYS A 1 383 ? 1.022 13.273 -0.345 1.00 92.50 383 LYS A CA 1
ATOM 2947 C C . LYS A 1 383 ? 1.720 14.067 -1.433 1.00 92.50 383 LYS A C 1
ATOM 2949 O O . LYS A 1 383 ? 1.340 13.987 -2.605 1.00 92.50 383 LYS A O 1
ATOM 2954 N N . VAL A 1 384 ? 2.728 14.806 -1.013 1.00 87.75 384 VAL A N 1
ATOM 2955 C CA . VAL A 1 384 ? 3.643 15.549 -1.868 1.00 87.75 384 VAL A CA 1
ATOM 2956 C C . VAL A 1 384 ? 4.916 14.737 -1.905 1.00 87.75 384 VAL A C 1
ATOM 2958 O O . VAL A 1 384 ? 5.472 14.414 -0.859 1.00 87.75 384 VAL A O 1
ATOM 2961 N N . LYS A 1 385 ? 5.337 14.352 -3.101 1.00 80.56 385 LYS A N 1
ATOM 2962 C CA . LYS A 1 385 ? 6.652 13.752 -3.305 1.00 80.56 385 LYS A CA 1
ATOM 2963 C C . LYS A 1 385 ? 7.542 14.783 -3.962 1.00 80.56 385 LYS A C 1
ATOM 2965 O O . LYS A 1 385 ? 7.048 15.575 -4.768 1.00 80.56 385 LYS A O 1
ATOM 2970 N N . ARG A 1 386 ? 8.833 14.707 -3.665 1.00 69.69 386 ARG A N 1
ATOM 2971 C CA . ARG A 1 386 ? 9.854 15.503 -4.342 1.00 69.69 386 ARG A CA 1
ATOM 2972 C C . ARG A 1 386 ? 9.762 15.397 -5.870 1.00 69.69 386 ARG A C 1
ATOM 2974 O O . ARG A 1 386 ? 9.854 16.422 -6.529 1.00 69.69 386 ARG A O 1
ATOM 2981 N N . ASP A 1 387 ? 9.453 14.210 -6.404 1.00 57.62 387 ASP A N 1
ATOM 2982 C CA . ASP A 1 387 ? 9.294 13.919 -7.846 1.00 57.62 387 ASP A CA 1
ATOM 2983 C C . ASP A 1 387 ? 8.314 14.840 -8.598 1.00 57.62 387 ASP A C 1
ATOM 2985 O O . ASP A 1 387 ? 8.265 14.831 -9.829 1.00 57.62 387 ASP A O 1
ATOM 2989 N N . TYR A 1 388 ? 7.456 15.563 -7.876 1.00 55.50 388 TYR A N 1
ATOM 2990 C CA . TYR A 1 388 ? 6.477 16.463 -8.472 1.00 55.50 388 TYR A CA 1
ATOM 2991 C C . TYR A 1 388 ? 6.896 17.935 -8.470 1.00 55.50 388 TYR A C 1
ATOM 2993 O O . TYR A 1 388 ? 6.209 18.753 -9.078 1.00 55.50 388 TYR A O 1
ATOM 3001 N N . LEU A 1 389 ? 7.988 18.288 -7.792 1.00 54.31 389 LEU A N 1
ATOM 3002 C CA . LEU A 1 389 ? 8.529 19.640 -7.832 1.00 54.31 389 LEU A CA 1
ATOM 3003 C C . LEU A 1 389 ? 9.421 19.799 -9.073 1.00 54.31 389 LEU A C 1
ATOM 3005 O O . LEU A 1 389 ? 10.105 18.847 -9.453 1.00 54.31 389 LEU A O 1
ATOM 3009 N N . PRO A 1 390 ? 9.434 20.979 -9.718 1.00 50.00 390 PRO A N 1
ATOM 3010 C CA . PRO A 1 390 ? 10.404 21.255 -10.769 1.00 50.00 390 PRO A CA 1
ATOM 3011 C C . PRO A 1 390 ? 11.823 21.098 -10.209 1.00 50.00 390 PRO A C 1
ATOM 3013 O O . PRO A 1 390 ? 12.102 21.556 -9.101 1.00 50.00 390 PRO A O 1
ATOM 3016 N N . ALA A 1 391 ? 12.700 20.428 -10.960 1.00 46.59 391 ALA A N 1
ATOM 3017 C CA . ALA A 1 391 ? 14.077 20.179 -10.552 1.00 46.59 391 ALA A CA 1
ATOM 3018 C C . ALA A 1 391 ? 14.800 21.512 -10.301 1.00 46.59 391 ALA A C 1
ATOM 3020 O O . ALA A 1 391 ? 15.076 22.264 -11.235 1.00 46.59 391 ALA A O 1
ATOM 3021 N N . THR A 1 392 ? 15.096 21.818 -9.040 1.00 46.56 392 THR A N 1
ATOM 3022 C CA . THR A 1 392 ? 16.018 22.892 -8.672 1.00 46.56 392 THR A CA 1
ATOM 3023 C C . THR A 1 392 ? 17.385 22.278 -8.344 1.00 46.56 392 THR A C 1
ATOM 3025 O O . THR A 1 392 ? 17.448 21.274 -7.627 1.00 46.56 392 THR A O 1
ATOM 3028 N N . PRO A 1 393 ? 18.498 22.858 -8.835 1.00 42.75 393 PRO A N 1
ATOM 3029 C CA . PRO A 1 393 ? 19.849 22.330 -8.608 1.00 42.75 393 PRO A CA 1
ATOM 3030 C C . PRO A 1 393 ? 20.219 22.176 -7.125 1.00 42.75 393 PRO A C 1
ATOM 3032 O O . PRO A 1 393 ? 21.028 21.328 -6.771 1.00 42.75 393 PRO A O 1
ATOM 3035 N N . CYS A 1 394 ? 19.604 22.977 -6.249 1.00 37.56 394 CYS A N 1
ATOM 3036 C CA . CYS A 1 394 ? 19.849 22.978 -4.807 1.00 37.56 394 CYS A CA 1
ATOM 3037 C C . CYS A 1 394 ? 19.172 21.831 -4.039 1.00 37.56 394 CYS A C 1
ATOM 3039 O O . CYS A 1 394 ? 19.439 21.677 -2.854 1.00 37.56 394 CYS A O 1
ATOM 3041 N N . MET A 1 395 ? 18.309 21.033 -4.676 1.00 42.31 395 MET A N 1
ATOM 3042 C CA . MET A 1 395 ? 17.499 20.015 -3.990 1.00 42.31 395 MET A CA 1
ATOM 3043 C C . MET A 1 395 ? 17.940 18.582 -4.272 1.00 42.31 395 MET A C 1
ATOM 3045 O O . MET A 1 395 ? 17.178 17.657 -4.007 1.00 42.31 395 MET A O 1
ATOM 3049 N N . ALA A 1 396 ? 19.134 18.364 -4.825 1.00 42.31 396 ALA A N 1
ATOM 3050 C CA . ALA A 1 396 ? 19.638 17.044 -5.186 1.00 42.31 396 ALA A CA 1
ATOM 3051 C C . ALA A 1 396 ? 20.025 16.186 -3.960 1.00 42.31 396 ALA A C 1
ATOM 3053 O O . ALA A 1 396 ? 21.167 15.766 -3.856 1.00 42.31 396 ALA A O 1
ATOM 3054 N N . SER A 1 397 ? 19.106 15.871 -3.035 1.00 40.69 397 SER A N 1
ATOM 3055 C CA . SER A 1 397 ? 19.386 14.803 -2.062 1.00 40.69 397 SER A CA 1
ATOM 3056 C C . SER A 1 397 ? 19.565 13.485 -2.816 1.00 40.69 397 SER A C 1
ATOM 3058 O O . SER A 1 397 ? 18.849 13.212 -3.791 1.00 40.69 397 SER A O 1
ATOM 3060 N N . GLY A 1 398 ? 20.542 12.687 -2.401 1.00 40.84 398 GLY A N 1
ATOM 3061 C CA . GLY A 1 398 ? 21.002 11.481 -3.081 1.00 40.84 398 GLY A CA 1
ATOM 3062 C C . GLY A 1 398 ? 19.984 10.333 -3.186 1.00 40.84 398 GLY A C 1
ATOM 3063 O O . GLY A 1 398 ? 20.270 9.225 -3.637 1.00 40.84 398 GLY A O 1
ATOM 3064 N N . MET A 1 399 ? 18.750 10.572 -2.756 1.00 43.38 399 MET A N 1
ATOM 3065 C CA . MET A 1 399 ? 17.723 9.550 -2.643 1.00 43.38 399 MET A CA 1
ATOM 3066 C C . MET A 1 399 ? 16.866 9.374 -3.912 1.00 43.38 399 MET A C 1
ATOM 3068 O O . MET A 1 399 ? 16.171 8.365 -4.026 1.00 43.38 399 MET A O 1
ATOM 3072 N N . PHE A 1 400 ? 16.917 10.299 -4.883 1.00 51.41 400 PHE A N 1
ATOM 3073 C CA . PHE A 1 400 ? 16.000 10.318 -6.038 1.00 51.41 400 PHE A CA 1
ATOM 3074 C C . PHE A 1 400 ? 16.677 10.639 -7.374 1.00 51.41 400 PHE A C 1
ATOM 3076 O O . PHE A 1 400 ? 17.629 11.413 -7.417 1.00 51.41 400 PHE A O 1
ATOM 3083 N N . LEU A 1 401 ? 16.145 10.066 -8.464 1.00 63.38 401 LEU A N 1
ATOM 3084 C CA . LEU A 1 401 ? 16.589 10.314 -9.839 1.00 63.38 401 LEU A CA 1
ATOM 3085 C C . LEU A 1 401 ? 15.818 11.519 -10.427 1.00 63.38 401 LEU A C 1
ATOM 3087 O O . LEU A 1 401 ? 14.623 11.381 -10.693 1.00 63.38 401 LEU A O 1
ATOM 3091 N N . PRO A 1 402 ? 16.451 12.695 -10.608 1.00 58.47 402 PRO A N 1
ATOM 3092 C CA . PRO A 1 402 ? 15.762 13.898 -11.083 1.00 58.47 402 PRO A CA 1
ATOM 3093 C C . PRO A 1 402 ? 15.392 13.828 -12.573 1.00 58.47 402 PRO A C 1
ATOM 3095 O O . PRO A 1 402 ? 14.376 14.397 -12.976 1.00 58.47 402 PRO A O 1
ATOM 3098 N N . ASP A 1 403 ? 16.175 13.094 -13.368 1.00 68.06 403 ASP A N 1
ATOM 3099 C CA . ASP A 1 403 ? 16.043 13.036 -14.822 1.00 68.06 403 ASP A CA 1
ATOM 3100 C C . ASP A 1 403 ? 15.301 11.781 -15.306 1.00 68.06 403 ASP A C 1
ATOM 3102 O O . ASP A 1 403 ? 15.350 10.703 -14.707 1.00 68.06 403 ASP A O 1
ATOM 3106 N N . SER A 1 404 ? 14.602 11.915 -16.434 1.00 86.44 404 SER A N 1
ATOM 3107 C CA . SER A 1 404 ? 14.123 10.769 -17.210 1.00 86.44 404 SER A CA 1
ATOM 3108 C C . SER A 1 404 ? 15.276 10.103 -17.958 1.00 86.44 404 SER A C 1
ATOM 3110 O O . SER A 1 404 ? 16.216 10.762 -18.393 1.00 86.44 404 SER A O 1
ATOM 3112 N N . LEU A 1 405 ? 15.164 8.796 -18.163 1.00 93.19 405 LEU A N 1
ATOM 3113 C CA . LEU A 1 405 ? 16.118 7.992 -18.919 1.00 93.19 405 LEU A CA 1
ATOM 3114 C C . LEU A 1 405 ? 15.532 7.659 -20.287 1.00 93.19 405 LEU A C 1
ATOM 3116 O O . LEU A 1 405 ? 14.346 7.352 -20.390 1.00 93.19 405 LEU A O 1
ATOM 3120 N N . ASP A 1 406 ? 16.367 7.651 -21.316 1.00 96.88 406 ASP A N 1
ATOM 3121 C CA . ASP A 1 406 ? 15.976 7.263 -22.666 1.00 96.88 406 ASP A CA 1
ATOM 3122 C C . ASP A 1 406 ? 16.465 5.835 -22.922 1.00 96.88 406 ASP A C 1
ATOM 3124 O O . ASP A 1 406 ? 17.645 5.608 -23.160 1.00 96.88 406 ASP A O 1
ATOM 3128 N N . LEU A 1 407 ? 15.573 4.852 -22.817 1.00 97.88 407 LEU A N 1
ATOM 3129 C CA . LEU A 1 407 ? 15.919 3.429 -22.759 1.00 97.88 407 LEU A CA 1
ATOM 3130 C C . LEU A 1 407 ? 15.325 2.642 -23.923 1.00 97.88 407 LEU A C 1
ATOM 3132 O O . LEU A 1 407 ? 14.268 2.983 -24.447 1.00 97.88 407 LEU A O 1
ATOM 3136 N N . VAL A 1 408 ? 15.973 1.542 -24.293 1.00 98.06 408 VAL A N 1
ATOM 3137 C CA . VAL A 1 408 ? 15.588 0.724 -25.450 1.00 98.06 408 VAL A CA 1
ATOM 3138 C C . VAL A 1 408 ? 14.742 -0.466 -24.985 1.00 98.06 408 VAL A C 1
ATOM 3140 O O . VAL A 1 408 ? 15.213 -1.245 -24.151 1.00 98.06 408 VAL A O 1
ATOM 3143 N N . PRO A 1 409 ? 13.505 -0.654 -25.478 1.00 97.50 409 PRO A N 1
ATOM 3144 C CA . PRO A 1 409 ? 12.747 -1.878 -25.247 1.00 97.50 409 PRO A CA 1
ATOM 3145 C C . PRO A 1 409 ? 13.320 -3.016 -26.102 1.00 97.50 409 PRO A C 1
ATOM 3147 O O . PRO A 1 409 ? 13.183 -3.016 -27.320 1.00 97.50 409 PRO A O 1
ATOM 3150 N N . ILE A 1 410 ? 13.935 -4.007 -25.460 1.00 97.12 410 ILE A N 1
ATOM 3151 C CA . ILE A 1 410 ? 14.602 -5.126 -26.156 1.00 97.12 410 ILE A CA 1
ATOM 3152 C C . ILE A 1 410 ? 13.871 -6.466 -26.006 1.00 97.12 410 ILE A C 1
ATOM 3154 O O . ILE A 1 410 ? 14.209 -7.446 -26.666 1.00 97.12 410 ILE A O 1
ATOM 3158 N N . ALA A 1 411 ? 12.874 -6.539 -25.120 1.00 97.06 411 ALA A N 1
ATOM 3159 C CA . ALA A 1 411 ? 12.087 -7.751 -24.898 1.00 97.06 411 ALA A CA 1
ATOM 3160 C C . ALA A 1 411 ? 10.724 -7.441 -24.263 1.00 97.06 411 ALA A C 1
ATOM 3162 O O . ALA A 1 411 ? 10.512 -6.351 -23.721 1.00 97.06 411 ALA A O 1
ATOM 3163 N N . ALA A 1 412 ? 9.811 -8.414 -24.245 1.00 96.69 412 ALA A N 1
ATOM 3164 C CA . ALA A 1 412 ? 8.519 -8.282 -23.574 1.00 96.69 412 ALA A CA 1
ATOM 3165 C C . ALA A 1 412 ? 8.055 -9.537 -22.835 1.00 96.69 412 ALA A C 1
ATOM 3167 O O . ALA A 1 412 ? 8.500 -10.659 -23.062 1.00 96.69 412 ALA A O 1
ATOM 3168 N N . PHE A 1 413 ? 7.095 -9.306 -21.943 1.00 95.50 413 PHE A N 1
ATOM 3169 C CA . PHE A 1 413 ? 6.350 -10.321 -21.212 1.00 95.50 413 PHE A CA 1
ATOM 3170 C C . PHE A 1 413 ? 4.895 -10.250 -21.665 1.00 95.50 413 PHE A C 1
ATOM 3172 O O . PHE A 1 413 ? 4.281 -9.176 -21.617 1.00 95.50 413 PHE A O 1
ATOM 3179 N N . ARG A 1 414 ? 4.320 -11.376 -22.082 1.00 94.19 414 ARG A N 1
ATOM 3180 C CA . ARG A 1 414 ? 2.924 -11.460 -22.505 1.00 94.19 414 ARG A CA 1
ATOM 3181 C C . ARG A 1 414 ? 2.017 -11.099 -21.338 1.00 94.19 414 ARG A C 1
ATOM 3183 O O . ARG A 1 414 ? 2.218 -11.496 -20.184 1.00 94.19 414 ARG A O 1
ATOM 3190 N N . GLY A 1 415 ? 1.023 -10.272 -21.633 1.00 89.44 415 GLY A N 1
ATOM 3191 C CA . GLY A 1 415 ? 0.084 -9.832 -20.626 1.00 89.44 415 GLY A CA 1
ATOM 3192 C C . GLY A 1 415 ? -0.764 -10.990 -20.111 1.00 89.44 415 GLY A C 1
ATOM 3193 O O . GLY A 1 415 ? -0.903 -12.049 -20.717 1.00 89.44 415 GLY A O 1
ATOM 3194 N N . LYS A 1 416 ? -1.336 -10.791 -18.927 1.00 84.75 416 LYS A N 1
ATOM 3195 C CA . LYS A 1 416 ? -2.212 -11.761 -18.264 1.00 84.75 416 LYS A CA 1
ATOM 3196 C C . LYS A 1 416 ? -3.547 -11.088 -17.948 1.00 84.75 416 LYS A C 1
ATOM 3198 O O . LYS A 1 416 ? -3.616 -9.870 -17.773 1.00 84.75 416 LYS A O 1
ATOM 3203 N N . GLY A 1 417 ? -4.620 -11.874 -17.853 1.00 83.56 417 GLY A N 1
ATOM 3204 C CA . GLY A 1 417 ? -5.959 -11.354 -17.545 1.00 83.56 417 GLY A CA 1
ATOM 3205 C C . GLY A 1 417 ? -6.450 -10.365 -18.606 1.00 83.56 417 GLY A C 1
ATOM 3206 O O . GLY A 1 417 ? -6.455 -10.696 -19.785 1.00 83.56 417 GLY A O 1
ATOM 3207 N N . ARG A 1 418 ? -6.823 -9.140 -18.204 1.00 82.06 418 ARG A N 1
ATOM 3208 C CA . ARG A 1 418 ? -7.312 -8.097 -19.133 1.00 82.06 418 ARG A CA 1
ATOM 3209 C C . ARG A 1 418 ? -6.313 -7.738 -20.242 1.00 82.06 418 ARG A C 1
ATOM 3211 O O . ARG A 1 418 ? -6.732 -7.319 -21.310 1.00 82.06 418 ARG A O 1
ATOM 3218 N N . ARG A 1 419 ? -5.011 -7.936 -20.003 1.00 87.94 419 ARG A N 1
ATOM 3219 C CA . ARG A 1 419 ? -3.932 -7.675 -20.970 1.00 87.94 419 ARG A CA 1
ATOM 3220 C C . ARG A 1 419 ? -3.498 -8.922 -21.753 1.00 87.94 419 ARG A C 1
ATOM 3222 O O . ARG A 1 419 ? -2.441 -8.900 -22.358 1.00 87.94 419 ARG A O 1
ATOM 3229 N N . ALA A 1 420 ? -4.261 -10.019 -21.736 1.00 87.88 420 ALA A N 1
ATOM 3230 C CA . ALA A 1 420 ? -3.840 -11.288 -22.351 1.00 87.88 420 ALA A CA 1
ATOM 3231 C C . ALA A 1 420 ? -3.554 -11.220 -23.865 1.00 87.88 420 ALA A C 1
ATOM 3233 O O . ALA A 1 420 ? -2.843 -12.072 -24.381 1.00 87.88 420 ALA A O 1
ATOM 3234 N N . HIS A 1 421 ? -4.094 -10.218 -24.560 1.00 90.19 421 HIS A N 1
ATOM 3235 C CA . HIS A 1 421 ? -3.949 -10.019 -26.004 1.00 90.19 421 HIS A CA 1
ATOM 3236 C C . HIS A 1 421 ? -2.832 -9.025 -26.382 1.00 90.19 421 HIS A C 1
ATOM 3238 O O . HIS A 1 421 ? -2.704 -8.678 -27.549 1.00 90.19 421 HIS A O 1
ATOM 3244 N N . VAL A 1 422 ? -2.053 -8.533 -25.411 1.00 95.75 422 VAL A N 1
ATOM 3245 C CA . VAL A 1 422 ? -0.973 -7.550 -25.615 1.00 95.75 422 VAL A CA 1
ATOM 3246 C C . VAL A 1 422 ? 0.284 -7.951 -24.844 1.00 95.75 422 VAL A C 1
ATOM 3248 O O . VAL A 1 422 ? 0.250 -8.835 -23.980 1.00 95.75 422 VAL A O 1
ATOM 3251 N N . PHE A 1 423 ? 1.396 -7.260 -25.084 1.00 96.69 423 PHE A N 1
ATOM 3252 C CA . PHE A 1 423 ? 2.538 -7.303 -24.179 1.00 96.69 423 PHE A CA 1
ATOM 3253 C C . PHE A 1 423 ? 2.200 -6.533 -22.896 1.00 96.69 423 PHE A C 1
ATOM 3255 O O . PHE A 1 423 ? 1.775 -5.381 -22.915 1.00 96.69 423 PHE A O 1
ATOM 3262 N N . GLY A 1 424 ? 2.321 -7.197 -21.746 1.00 93.00 424 GLY A N 1
ATOM 3263 C CA . GLY A 1 424 ? 1.931 -6.639 -20.450 1.00 93.00 424 GLY A CA 1
ATOM 3264 C C . GLY A 1 424 ? 3.004 -5.759 -19.813 1.00 93.00 424 GLY A C 1
ATOM 3265 O O . GLY A 1 424 ? 2.672 -4.862 -19.032 1.00 93.00 424 GLY A O 1
ATOM 3266 N N . SER A 1 425 ? 4.268 -6.035 -20.129 1.00 95.44 425 SER A N 1
ATOM 3267 C CA . SER A 1 425 ? 5.435 -5.270 -19.693 1.00 95.44 425 SER A CA 1
ATOM 3268 C C . SER A 1 425 ? 6.619 -5.508 -20.626 1.00 95.44 425 SER A C 1
ATOM 3270 O O . SER A 1 425 ? 6.683 -6.554 -21.269 1.00 95.44 425 SER A O 1
ATOM 3272 N N . PHE A 1 426 ? 7.573 -4.584 -20.625 1.00 97.12 426 PHE A N 1
ATOM 3273 C CA . PHE A 1 426 ? 8.729 -4.556 -21.518 1.00 97.12 426 PHE A CA 1
ATOM 3274 C C . PHE A 1 426 ? 10.025 -4.547 -20.710 1.00 97.12 426 PHE A C 1
ATOM 3276 O O . PHE A 1 426 ? 10.084 -3.899 -19.663 1.00 97.12 426 PHE A O 1
ATOM 3283 N N . LEU A 1 427 ? 11.034 -5.283 -21.172 1.00 97.12 427 LEU A N 1
ATOM 3284 C CA . LEU A 1 427 ? 12.394 -5.255 -20.644 1.00 97.12 427 LEU A CA 1
ATOM 3285 C C . LEU A 1 427 ? 13.169 -4.143 -21.352 1.00 97.12 427 LEU A C 1
ATOM 3287 O O . LEU A 1 427 ? 13.219 -4.106 -22.580 1.00 97.12 427 LEU A O 1
ATOM 3291 N N . LEU A 1 428 ? 13.746 -3.249 -20.560 1.00 97.56 428 LEU A N 1
ATOM 3292 C CA . LEU A 1 428 ? 14.459 -2.068 -21.017 1.00 97.56 428 LEU A CA 1
ATOM 3293 C C . LEU A 1 428 ? 15.965 -2.247 -20.837 1.00 97.56 428 LEU A C 1
ATOM 3295 O O . LEU A 1 428 ? 16.401 -2.834 -19.837 1.00 97.56 428 LEU A O 1
ATOM 3299 N N . ALA A 1 429 ? 16.732 -1.681 -21.761 1.00 97.06 429 ALA A N 1
ATOM 3300 C CA . ALA A 1 429 ? 18.184 -1.689 -21.739 1.00 97.06 429 ALA A CA 1
ATOM 3301 C C . ALA A 1 429 ? 18.795 -0.306 -21.999 1.00 97.06 429 ALA A C 1
ATOM 3303 O O . ALA A 1 429 ? 18.213 0.529 -22.699 1.00 97.06 429 ALA A O 1
ATOM 3304 N N . CYS A 1 430 ? 19.973 -0.106 -21.416 1.00 95.88 430 CYS A N 1
ATOM 3305 C CA . CYS A 1 430 ? 20.942 0.909 -21.810 1.00 95.88 430 CYS A CA 1
ATOM 3306 C C . CYS A 1 430 ? 21.738 0.411 -23.020 1.00 95.88 430 CYS A C 1
ATOM 3308 O O . CYS A 1 430 ? 21.792 -0.796 -23.265 1.00 95.88 430 CYS A O 1
ATOM 3310 N N . TYR A 1 431 ? 22.341 1.331 -23.770 1.00 95.00 431 TYR A N 1
ATOM 3311 C CA . TYR A 1 431 ? 23.215 0.995 -24.893 1.00 95.00 431 TYR A CA 1
ATOM 3312 C C . TYR A 1 431 ? 24.637 1.475 -24.611 1.00 95.00 431 TYR A C 1
ATOM 3314 O O . TYR A 1 431 ? 24.853 2.666 -24.385 1.00 95.00 431 TYR A O 1
ATOM 3322 N N . ASP A 1 432 ? 25.603 0.561 -24.639 1.00 91.19 432 ASP A N 1
ATOM 3323 C CA . ASP A 1 432 ? 27.019 0.900 -24.529 1.00 91.19 432 ASP A CA 1
ATOM 3324 C C . ASP A 1 432 ? 27.621 1.085 -25.934 1.00 91.19 432 ASP A C 1
ATOM 3326 O O . ASP A 1 432 ? 27.774 0.109 -26.673 1.00 91.19 432 ASP A O 1
ATOM 3330 N N . PRO A 1 433 ? 27.999 2.315 -26.329 1.00 86.88 433 PRO A N 1
ATOM 3331 C CA . PRO A 1 433 ? 28.570 2.568 -27.649 1.00 86.88 433 PRO A CA 1
ATOM 3332 C C . PRO A 1 433 ? 29.960 1.945 -27.846 1.00 86.88 433 PRO A C 1
ATOM 3334 O O . PRO A 1 433 ? 30.384 1.783 -28.991 1.00 86.88 433 PRO A O 1
ATOM 3337 N N . THR A 1 434 ? 30.670 1.599 -26.767 1.00 86.81 434 THR A N 1
ATOM 3338 C CA . THR A 1 434 ? 32.026 1.034 -26.814 1.00 86.81 434 THR A CA 1
ATOM 3339 C C . THR A 1 434 ? 31.987 -0.457 -27.117 1.00 86.81 434 THR A C 1
ATOM 3341 O O . THR A 1 434 ? 32.698 -0.932 -28.001 1.00 86.81 434 THR A O 1
ATOM 3344 N N . THR A 1 435 ? 31.149 -1.199 -26.392 1.00 88.31 435 THR A N 1
ATOM 3345 C CA . THR A 1 435 ? 30.996 -2.652 -26.571 1.00 88.31 435 THR A CA 1
ATOM 3346 C C . THR A 1 435 ? 29.912 -3.017 -27.585 1.00 88.31 435 THR A C 1
ATOM 3348 O O . THR A 1 435 ? 29.877 -4.157 -28.042 1.00 88.31 435 THR A O 1
ATOM 3351 N N . GLN A 1 436 ? 29.063 -2.055 -27.966 1.00 92.06 436 GLN A N 1
ATOM 3352 C CA . GLN A 1 436 ? 27.863 -2.242 -28.792 1.00 92.06 436 GLN A CA 1
ATOM 3353 C C . GLN A 1 436 ? 26.854 -3.220 -28.174 1.00 92.06 436 GLN A C 1
ATOM 3355 O O . GLN A 1 436 ? 26.066 -3.847 -28.883 1.00 92.06 436 GLN A O 1
ATOM 3360 N N . LEU A 1 437 ? 26.875 -3.350 -26.845 1.00 94.19 437 LEU A N 1
ATOM 3361 C CA . LEU A 1 437 ? 25.978 -4.220 -26.097 1.00 94.19 437 LEU A CA 1
ATOM 3362 C C . LEU A 1 437 ? 24.808 -3.442 -25.494 1.00 94.19 437 LEU A C 1
ATOM 3364 O O . LEU A 1 437 ? 24.901 -2.260 -25.155 1.00 94.19 437 LEU A O 1
ATOM 3368 N N . PHE A 1 438 ? 23.697 -4.151 -25.327 1.00 95.88 438 PHE A N 1
ATOM 3369 C CA . PHE A 1 438 ? 22.513 -3.693 -24.618 1.00 95.88 438 PHE A CA 1
ATOM 3370 C C . PHE A 1 438 ? 22.477 -4.309 -23.226 1.00 95.88 438 PHE A C 1
ATOM 3372 O O . PHE A 1 438 ? 22.236 -5.511 -23.083 1.00 95.88 438 PHE A O 1
ATOM 3379 N N . HIS A 1 439 ? 22.651 -3.486 -22.196 1.00 95.06 439 HIS A N 1
ATOM 3380 C CA . HIS A 1 439 ? 22.625 -3.943 -20.812 1.00 95.06 439 HIS A CA 1
ATOM 3381 C C . HIS A 1 439 ? 21.257 -3.687 -20.179 1.00 95.06 439 HIS A C 1
ATOM 3383 O O . HIS A 1 439 ? 20.755 -2.563 -20.126 1.00 95.06 439 HIS A O 1
ATOM 3389 N N . THR A 1 440 ? 20.621 -4.744 -19.679 1.00 95.88 440 THR A N 1
ATOM 3390 C CA . THR A 1 440 ? 19.293 -4.655 -19.053 1.00 95.88 440 THR A CA 1
ATOM 3391 C C . THR A 1 440 ? 19.304 -3.818 -17.775 1.00 95.88 440 THR A C 1
ATOM 3393 O O . THR A 1 440 ? 20.185 -3.990 -16.936 1.00 95.88 440 THR A O 1
ATOM 3396 N N . VAL A 1 441 ? 18.283 -2.970 -17.584 1.00 94.56 441 VAL A N 1
ATOM 3397 C CA . VAL A 1 441 ? 18.173 -2.058 -16.422 1.00 94.56 441 VAL A CA 1
ATOM 3398 C C . VAL A 1 441 ? 16.816 -2.116 -15.706 1.00 94.56 441 VAL A C 1
ATOM 3400 O O . VAL A 1 441 ? 16.671 -1.706 -14.554 1.00 94.56 441 VAL A O 1
ATOM 3403 N N . GLY A 1 442 ? 15.763 -2.632 -16.342 1.00 94.12 442 GLY A N 1
ATOM 3404 C CA . GLY A 1 442 ? 14.458 -2.660 -15.687 1.00 94.12 442 GLY A CA 1
ATOM 3405 C C . GLY A 1 442 ? 13.323 -3.195 -16.536 1.00 94.12 442 GLY A C 1
ATOM 3406 O O . GLY A 1 442 ? 13.436 -3.324 -17.749 1.00 94.12 442 GLY A O 1
ATOM 3407 N N . LYS A 1 443 ? 12.190 -3.470 -15.883 1.00 95.19 443 LYS A N 1
ATOM 3408 C CA . LYS A 1 443 ? 10.926 -3.771 -16.561 1.00 95.19 443 LYS A CA 1
ATOM 3409 C C . LYS A 1 443 ? 9.947 -2.621 -16.390 1.00 95.19 443 LYS A C 1
ATOM 3411 O O . LYS A 1 443 ? 9.745 -2.166 -15.265 1.00 95.19 443 LYS A O 1
ATOM 3416 N N . VAL A 1 444 ? 9.264 -2.227 -17.459 1.00 95.88 444 VAL A N 1
ATOM 3417 C CA . VAL A 1 444 ? 8.185 -1.232 -17.417 1.00 95.88 444 VAL A CA 1
ATOM 3418 C C . VAL A 1 444 ? 6.858 -1.856 -17.842 1.00 95.88 444 VAL A C 1
ATOM 3420 O O . VAL A 1 444 ? 6.763 -2.516 -18.868 1.00 95.88 444 VAL A O 1
ATOM 3423 N N . GLY A 1 445 ? 5.811 -1.669 -17.036 1.00 94.12 445 GLY A N 1
ATOM 3424 C CA . GLY A 1 445 ? 4.445 -2.138 -17.338 1.00 94.12 445 GLY A CA 1
ATOM 3425 C C . GLY A 1 445 ? 3.361 -1.099 -17.035 1.00 94.12 445 GLY A C 1
ATOM 3426 O O . GLY A 1 445 ? 2.166 -1.409 -17.046 1.00 94.12 445 GLY A O 1
ATOM 3427 N N . SER A 1 446 ? 3.769 0.133 -16.721 1.00 91.56 446 SER A N 1
ATOM 3428 C CA . SER A 1 446 ? 2.895 1.239 -16.326 1.00 91.56 446 SER A CA 1
ATOM 3429 C C . SER A 1 446 ? 3.296 2.529 -17.043 1.00 91.56 446 SER A C 1
ATOM 3431 O O . SER A 1 446 ? 4.432 2.640 -17.494 1.00 91.56 446 SER A O 1
ATOM 3433 N N . GLY A 1 447 ? 2.368 3.483 -17.147 1.00 90.25 447 GLY A N 1
ATOM 3434 C CA . GLY A 1 447 ? 2.549 4.713 -17.936 1.00 90.25 447 GLY A CA 1
ATOM 3435 C C . GLY A 1 447 ? 1.843 4.692 -19.296 1.00 90.25 447 GLY A C 1
ATOM 3436 O O . GLY A 1 447 ? 1.701 5.729 -19.921 1.00 90.25 447 GLY A O 1
ATOM 3437 N N . PHE A 1 448 ? 1.321 3.536 -19.711 1.00 92.69 448 PHE A N 1
ATOM 3438 C CA . PHE A 1 448 ? 0.568 3.379 -20.956 1.00 92.69 448 PHE A CA 1
ATOM 3439 C C . PHE A 1 448 ? -0.935 3.577 -20.741 1.00 92.69 448 PHE A C 1
ATOM 3441 O O . PHE A 1 448 ? -1.487 3.068 -19.756 1.00 92.69 448 PHE A O 1
ATOM 3448 N N . THR A 1 449 ? -1.606 4.225 -21.695 1.00 91.19 449 THR A N 1
ATOM 3449 C CA . THR A 1 449 ? -3.050 4.032 -21.874 1.00 91.19 449 THR A CA 1
ATOM 3450 C C . THR A 1 449 ? -3.310 2.651 -22.488 1.00 91.19 449 THR A C 1
ATOM 3452 O O . THR A 1 449 ? -2.414 2.054 -23.087 1.00 91.19 449 THR A O 1
ATOM 3455 N N . ASP A 1 450 ? -4.524 2.110 -22.344 1.00 89.00 450 ASP A N 1
ATOM 3456 C CA . ASP A 1 450 ? -4.851 0.803 -22.936 1.00 89.00 450 ASP A CA 1
ATOM 3457 C C . ASP A 1 450 ? -4.770 0.842 -24.478 1.00 89.00 450 ASP A C 1
ATOM 3459 O O . ASP A 1 450 ? -4.352 -0.135 -25.098 1.00 89.00 450 ASP A O 1
ATOM 3463 N N . VAL A 1 451 ? -5.089 1.993 -25.085 1.00 92.81 451 VAL A N 1
ATOM 3464 C CA . VAL A 1 451 ? -4.972 2.226 -26.534 1.00 92.81 451 VAL A CA 1
ATOM 3465 C C . VAL A 1 451 ? -3.505 2.239 -26.965 1.00 92.81 451 VAL A C 1
ATOM 3467 O O . VAL A 1 451 ? -3.137 1.518 -27.893 1.00 92.81 451 VAL A O 1
ATOM 3470 N N . ASP A 1 452 ? -2.656 2.995 -26.262 1.00 92.00 452 ASP A N 1
ATOM 3471 C CA . ASP A 1 452 ? -1.225 3.070 -26.579 1.00 92.00 452 ASP A CA 1
ATOM 3472 C C . ASP A 1 452 ? -0.552 1.711 -26.412 1.00 92.00 452 ASP A C 1
ATOM 3474 O O . ASP A 1 452 ? 0.242 1.305 -27.255 1.00 92.00 452 ASP A O 1
ATOM 3478 N N . LEU A 1 453 ? -0.896 0.972 -25.353 1.00 95.19 453 LEU A N 1
ATOM 3479 C CA . LEU A 1 453 ? -0.322 -0.343 -25.092 1.00 95.19 453 LEU A CA 1
ATOM 3480 C C . LEU A 1 453 ? -0.660 -1.347 -26.200 1.00 95.19 453 LEU A C 1
ATOM 3482 O O . LEU A 1 453 ? 0.207 -2.124 -26.605 1.00 95.19 453 LEU A O 1
ATOM 3486 N N . ALA A 1 454 ? -1.898 -1.326 -26.702 1.00 95.00 454 ALA A N 1
ATOM 3487 C CA . ALA A 1 454 ? -2.313 -2.163 -27.823 1.00 95.00 454 ALA A CA 1
ATOM 3488 C C . ALA A 1 454 ? -1.578 -1.781 -29.117 1.00 95.00 454 ALA A C 1
ATOM 3490 O O . ALA A 1 454 ? -1.071 -2.658 -29.817 1.00 95.00 454 ALA A O 1
ATOM 3491 N N . ALA A 1 455 ? -1.458 -0.480 -29.404 1.00 95.00 455 ALA A N 1
ATOM 3492 C CA . ALA A 1 455 ? -0.745 0.016 -30.579 1.00 95.00 455 ALA A CA 1
ATOM 3493 C C . ALA A 1 455 ? 0.759 -0.306 -30.535 1.00 95.00 455 ALA A C 1
ATOM 3495 O O . ALA A 1 455 ? 1.324 -0.742 -31.536 1.00 95.00 455 ALA A O 1
ATOM 3496 N N . ILE A 1 456 ? 1.402 -0.125 -29.377 1.00 95.38 456 ILE A N 1
ATOM 3497 C CA . ILE A 1 456 ? 2.805 -0.489 -29.140 1.00 95.38 456 ILE A CA 1
ATOM 3498 C C . ILE A 1 456 ? 2.997 -1.996 -29.290 1.00 95.38 456 ILE A C 1
ATOM 3500 O O . ILE A 1 456 ? 3.919 -2.417 -29.977 1.00 95.38 456 ILE A O 1
ATOM 3504 N N . SER A 1 457 ? 2.118 -2.807 -28.693 1.00 95.69 457 SER A N 1
ATOM 3505 C CA . SER A 1 457 ? 2.256 -4.265 -28.763 1.00 95.69 457 SER A CA 1
ATOM 3506 C C . SER A 1 457 ? 2.156 -4.771 -30.192 1.00 95.69 457 SER A C 1
ATOM 3508 O O . SER A 1 457 ? 3.004 -5.543 -30.613 1.00 95.69 457 SER A O 1
ATOM 3510 N N . LYS A 1 458 ? 1.178 -4.274 -30.959 1.00 95.62 458 LYS A N 1
ATOM 3511 C CA . LYS A 1 458 ? 1.046 -4.613 -32.378 1.00 95.62 458 LYS A CA 1
ATOM 3512 C C . LYS A 1 458 ? 2.302 -4.239 -33.167 1.00 95.62 458 LYS A C 1
ATOM 3514 O O . LYS A 1 458 ? 2.755 -5.025 -33.981 1.00 95.62 458 LYS A O 1
ATOM 3519 N N . ARG A 1 459 ? 2.853 -3.050 -32.916 1.00 94.69 459 ARG A N 1
ATOM 3520 C CA . ARG A 1 459 ? 4.023 -2.536 -33.635 1.00 94.69 459 ARG A CA 1
ATOM 3521 C C . ARG A 1 459 ? 5.313 -3.294 -33.309 1.00 94.69 459 ARG A C 1
ATOM 3523 O O . ARG A 1 459 ? 6.124 -3.487 -34.201 1.00 94.69 459 ARG A O 1
ATOM 3530 N N . LEU A 1 460 ? 5.496 -3.717 -32.058 1.00 95.50 460 LEU A N 1
ATOM 3531 C CA . LEU A 1 460 ? 6.664 -4.499 -31.639 1.00 95.50 460 LEU A CA 1
ATOM 3532 C C . LEU A 1 460 ? 6.524 -6.000 -31.928 1.00 95.50 460 LEU A C 1
ATOM 3534 O O . LEU A 1 460 ? 7.529 -6.696 -31.960 1.00 95.50 460 LEU A O 1
ATOM 3538 N N . GLU A 1 461 ? 5.314 -6.528 -32.147 1.00 95.12 461 GLU A N 1
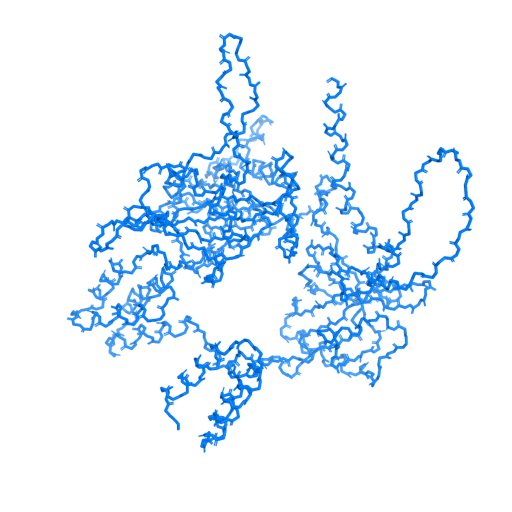ATOM 3539 C CA . GLU A 1 461 ? 5.151 -7.933 -32.563 1.00 95.12 461 GLU A CA 1
ATOM 3540 C C . GLU A 1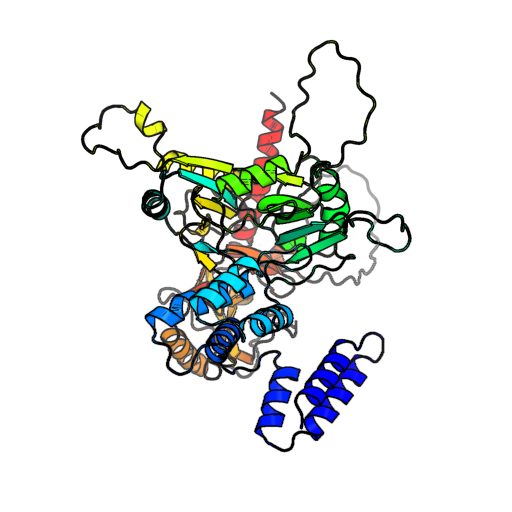 461 ? 5.865 -8.188 -33.907 1.00 95.12 461 GLU A C 1
ATOM 3542 O O . GLU A 1 461 ? 6.470 -9.241 -34.084 1.00 95.12 461 GLU A O 1
ATOM 3547 N N . ASP A 1 462 ? 5.884 -7.192 -34.802 1.00 93.25 462 ASP A N 1
ATOM 3548 C CA . ASP A 1 462 ? 6.571 -7.261 -36.100 1.00 93.25 462 ASP A CA 1
ATOM 3549 C C . ASP A 1 462 ? 8.110 -7.264 -35.980 1.00 93.25 462 ASP A C 1
ATOM 3551 O O . ASP A 1 462 ? 8.796 -7.603 -36.942 1.00 93.25 462 ASP A O 1
ATOM 3555 N N . THR A 1 463 ? 8.667 -6.912 -34.814 1.00 95.19 463 THR A N 1
ATOM 3556 C CA . THR A 1 463 ? 10.120 -6.894 -34.560 1.00 95.19 463 THR A CA 1
ATOM 3557 C C . THR A 1 463 ? 10.585 -8.070 -33.702 1.00 95.19 463 THR A C 1
ATOM 3559 O O . THR A 1 463 ? 11.730 -8.090 -33.249 1.00 95.19 463 THR A O 1
ATOM 3562 N N . VAL A 1 464 ? 9.714 -9.052 -33.438 1.00 96.50 464 VAL A N 1
ATOM 3563 C CA . VAL A 1 464 ? 10.042 -10.208 -32.596 1.00 96.50 464 VAL A CA 1
ATOM 3564 C C . VAL A 1 464 ? 11.099 -11.091 -33.255 1.00 96.50 464 VAL A C 1
ATOM 3566 O O . VAL A 1 464 ? 10.937 -11.551 -34.384 1.00 96.50 464 VAL A O 1
ATOM 3569 N N . VAL A 1 465 ? 12.143 -11.416 -32.493 1.00 95.56 465 VAL A N 1
ATOM 3570 C CA . VAL A 1 465 ? 13.196 -12.356 -32.891 1.00 95.56 465 VAL A CA 1
ATOM 3571 C C . VAL A 1 465 ? 13.060 -13.685 -32.151 1.00 95.56 465 VAL A C 1
ATOM 3573 O O . VAL A 1 465 ? 12.638 -13.748 -30.994 1.00 95.56 465 VAL A O 1
ATOM 3576 N N . ALA A 1 466 ? 13.422 -14.775 -32.832 1.00 90.44 466 ALA A N 1
ATOM 3577 C CA . ALA A 1 466 ? 13.214 -16.137 -32.335 1.00 90.44 466 ALA A CA 1
ATOM 3578 C C . ALA A 1 466 ? 14.112 -16.504 -31.141 1.00 90.44 466 ALA A C 1
ATOM 3580 O O . ALA A 1 466 ? 13.730 -17.319 -30.301 1.00 90.44 466 ALA A O 1
ATOM 3581 N N . VAL A 1 467 ? 15.311 -15.923 -31.072 1.00 92.12 467 VAL A N 1
ATOM 3582 C CA . VAL A 1 467 ? 16.312 -16.190 -30.033 1.00 92.12 467 VAL A CA 1
ATOM 3583 C C . VAL A 1 467 ? 16.897 -14.881 -29.528 1.00 92.12 467 VAL A C 1
ATOM 3585 O O . VAL A 1 467 ? 16.902 -13.891 -30.253 1.00 92.12 467 VAL A O 1
ATOM 3588 N N . LYS A 1 468 ? 17.402 -14.882 -28.289 1.00 94.19 468 LYS A N 1
ATOM 3589 C CA . LYS A 1 468 ? 18.083 -13.722 -27.704 1.00 94.19 468 LYS A CA 1
ATOM 3590 C C . LYS A 1 468 ? 19.299 -13.338 -28.573 1.00 94.19 468 LYS A C 1
ATOM 3592 O O . LYS A 1 468 ? 20.193 -14.178 -28.701 1.00 94.19 468 LYS A O 1
ATOM 3597 N N . PRO A 1 469 ? 19.359 -12.110 -29.117 1.00 94.88 469 PRO A N 1
ATOM 3598 C CA . PRO A 1 469 ? 20.544 -11.592 -29.802 1.00 94.88 469 PRO A CA 1
ATOM 3599 C C . PRO A 1 469 ? 21.801 -11.630 -28.920 1.00 94.88 469 PRO A C 1
ATOM 3601 O O . PRO A 1 469 ? 21.714 -11.548 -27.690 1.00 94.88 469 PRO A O 1
ATOM 3604 N N . LEU A 1 470 ? 22.975 -11.779 -29.542 1.00 92.88 470 LEU A N 1
ATOM 3605 C CA . LEU A 1 470 ? 24.256 -11.870 -28.825 1.00 92.88 470 LEU A CA 1
ATOM 3606 C C . LEU A 1 470 ? 24.639 -10.537 -28.178 1.00 92.88 470 LEU A C 1
ATOM 3608 O O . LEU A 1 470 ? 25.302 -10.522 -27.145 1.00 92.88 470 LEU A O 1
ATOM 3612 N N . GLU A 1 471 ? 24.162 -9.441 -28.758 1.00 94.38 471 GLU A N 1
ATOM 3613 C CA . GLU A 1 471 ? 24.374 -8.072 -28.309 1.00 94.38 471 GLU A CA 1
ATOM 3614 C C . GLU A 1 471 ? 23.611 -7.769 -27.010 1.00 94.38 471 GLU A C 1
ATOM 3616 O O . GLU A 1 471 ? 23.821 -6.729 -26.396 1.00 94.38 471 GLU A O 1
ATOM 3621 N N . TYR A 1 472 ? 22.692 -8.641 -26.579 1.00 94.50 472 TYR A N 1
ATOM 3622 C CA . TYR A 1 472 ? 21.867 -8.410 -25.394 1.00 94.50 472 TYR A CA 1
ATOM 3623 C C . TYR A 1 472 ? 22.471 -9.093 -24.175 1.00 94.50 472 TYR A C 1
ATOM 3625 O O . TYR A 1 472 ? 22.338 -10.312 -23.985 1.00 94.50 472 TYR A O 1
ATOM 3633 N N . ASP A 1 473 ? 23.060 -8.292 -23.295 1.00 92.50 473 ASP A N 1
ATOM 3634 C CA . ASP A 1 473 ? 23.496 -8.749 -21.988 1.00 92.50 473 ASP A CA 1
ATOM 3635 C C . ASP A 1 473 ? 22.331 -8.675 -20.993 1.00 92.50 473 ASP A C 1
ATOM 3637 O O . ASP A 1 473 ? 21.949 -7.620 -20.477 1.00 92.50 473 ASP A O 1
ATOM 3641 N N . ALA A 1 474 ? 21.730 -9.835 -20.742 1.00 89.62 474 ALA A N 1
ATOM 3642 C CA . ALA A 1 474 ? 20.573 -10.009 -19.881 1.00 89.62 474 ALA A CA 1
ATOM 3643 C C . ALA A 1 474 ? 20.795 -11.197 -18.945 1.00 89.62 474 ALA A C 1
ATOM 3645 O O . ALA A 1 474 ? 21.230 -12.266 -19.373 1.00 89.62 474 ALA A O 1
ATOM 3646 N N . SER A 1 475 ? 20.436 -11.029 -17.671 1.00 84.81 475 SER A N 1
ATOM 3647 C CA . SER A 1 475 ? 20.646 -12.057 -16.649 1.00 84.81 475 SER A CA 1
ATOM 3648 C C . SER A 1 475 ? 19.798 -13.317 -16.882 1.00 84.81 475 SER A C 1
ATOM 3650 O O . SER A 1 475 ? 18.604 -13.251 -17.180 1.00 84.81 475 SER A O 1
ATOM 3652 N N . GLU A 1 476 ? 20.389 -14.489 -16.636 1.00 82.12 476 GLU A N 1
ATOM 3653 C CA . GLU A 1 476 ? 19.736 -15.807 -16.733 1.00 82.12 476 GLU A CA 1
ATOM 3654 C C . GLU A 1 476 ? 18.736 -16.104 -15.597 1.00 82.12 476 GLU A C 1
ATOM 3656 O O . GLU A 1 476 ? 18.148 -17.186 -15.512 1.00 82.12 476 GLU A O 1
ATOM 3661 N N . VAL A 1 477 ? 18.501 -15.149 -14.693 1.00 80.94 477 VAL A N 1
ATOM 3662 C CA . VAL A 1 477 ? 17.545 -15.308 -13.594 1.00 80.94 477 VAL A CA 1
ATOM 3663 C C . VAL A 1 477 ? 16.141 -15.595 -14.148 1.00 80.94 477 VAL A C 1
ATOM 3665 O O . VAL A 1 477 ? 15.487 -14.720 -14.709 1.00 80.94 477 VAL A O 1
ATOM 3668 N N . LYS A 1 478 ? 15.614 -16.805 -13.895 1.00 78.12 478 LYS A N 1
ATOM 3669 C CA . LYS A 1 478 ? 14.305 -17.272 -14.411 1.00 78.12 478 LYS A CA 1
ATOM 3670 C C . LYS A 1 478 ? 13.155 -16.271 -14.237 1.00 78.12 478 LYS A C 1
ATOM 3672 O O . LYS A 1 478 ? 12.311 -16.146 -15.112 1.00 78.12 478 LYS A O 1
ATOM 3677 N N . SER A 1 479 ? 13.114 -15.532 -13.124 1.00 74.94 479 SER A N 1
ATOM 3678 C CA . SER A 1 479 ? 12.035 -14.560 -12.846 1.00 74.94 479 SER A CA 1
ATOM 3679 C C . SER A 1 479 ? 12.016 -13.332 -13.773 1.00 74.94 479 SER A C 1
ATOM 3681 O O . SER A 1 479 ? 11.034 -12.578 -13.797 1.00 74.94 479 SER A O 1
ATOM 3683 N N . ILE A 1 480 ? 13.092 -13.097 -14.527 1.00 82.69 480 ILE A N 1
ATOM 3684 C CA . ILE A 1 480 ? 13.204 -11.973 -15.458 1.00 82.69 480 ILE A CA 1
ATOM 3685 C C . ILE A 1 480 ? 13.396 -12.375 -16.916 1.00 82.69 480 ILE A C 1
ATOM 3687 O O . ILE A 1 480 ? 13.516 -11.488 -17.751 1.00 82.69 480 ILE A O 1
ATOM 3691 N N . GLN A 1 481 ? 13.328 -13.670 -17.217 1.00 88.75 481 GLN A N 1
ATOM 3692 C CA . GLN A 1 481 ? 13.370 -14.162 -18.587 1.00 88.75 481 GLN A CA 1
ATOM 3693 C C . GLN A 1 481 ? 12.107 -13.729 -19.347 1.00 88.75 481 GLN A C 1
ATOM 3695 O O . GLN A 1 481 ? 11.003 -14.019 -18.871 1.00 88.75 481 GLN A O 1
ATOM 3700 N N . PRO A 1 482 ? 12.249 -12.979 -20.454 1.00 93.31 482 PRO A N 1
ATOM 3701 C CA . PRO A 1 482 ? 11.120 -12.500 -21.240 1.00 93.31 482 PRO A CA 1
ATOM 3702 C C . PRO A 1 482 ? 10.470 -13.631 -22.040 1.00 93.31 482 PRO 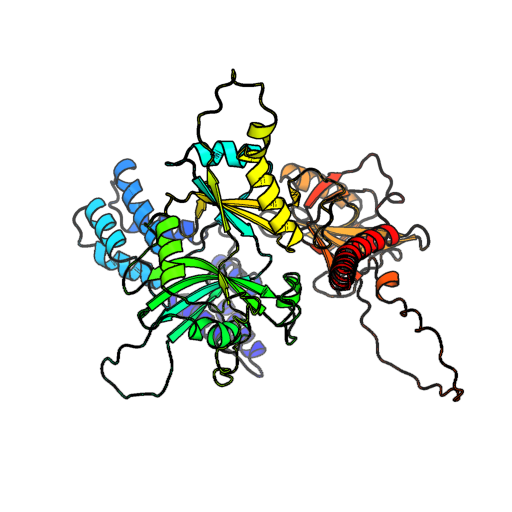A C 1
ATOM 3704 O O . PRO A 1 482 ? 11.078 -14.673 -22.275 1.00 93.31 482 PRO A O 1
ATOM 3707 N N . ASP A 1 483 ? 9.227 -13.407 -22.464 1.00 94.50 483 ASP A N 1
ATOM 3708 C CA . ASP A 1 483 ? 8.499 -14.349 -23.321 1.00 94.50 483 ASP A CA 1
ATOM 3709 C C . ASP A 1 483 ? 8.902 -14.191 -24.796 1.00 94.50 483 ASP A C 1
ATOM 3711 O O . ASP A 1 483 ? 8.850 -15.155 -25.555 1.00 94.50 483 ASP A O 1
ATOM 3715 N N . VAL A 1 484 ? 9.281 -12.973 -25.203 1.00 96.12 484 VAL A N 1
ATOM 3716 C CA . VAL A 1 484 ? 9.750 -12.644 -26.557 1.00 96.12 484 VAL A CA 1
ATOM 3717 C C . VAL A 1 484 ? 10.874 -11.612 -26.504 1.00 96.12 484 VAL A C 1
ATOM 3719 O O . VAL A 1 484 ? 10.901 -10.771 -25.601 1.00 96.12 484 VAL A O 1
ATOM 3722 N N . TRP A 1 485 ? 11.763 -11.654 -27.493 1.00 97.38 485 TRP A N 1
ATOM 3723 C CA . TRP A 1 485 ? 12.828 -10.674 -27.724 1.00 97.38 485 TRP A CA 1
ATOM 3724 C C . TRP A 1 485 ? 12.496 -9.834 -28.957 1.00 97.38 485 TRP A C 1
ATOM 3726 O O . TRP A 1 485 ? 11.813 -10.330 -29.848 1.00 97.38 485 TRP A O 1
ATOM 3736 N N . PHE A 1 486 ? 12.980 -8.596 -29.017 1.00 96.62 486 PHE A N 1
ATOM 3737 C CA . PHE A 1 486 ? 12.765 -7.686 -30.146 1.00 96.62 486 PHE A CA 1
ATOM 3738 C C . PHE A 1 486 ? 14.079 -7.293 -30.805 1.00 96.62 486 PHE A C 1
ATOM 3740 O O . PHE A 1 486 ? 15.102 -7.238 -30.126 1.00 96.62 486 PHE A O 1
ATOM 3747 N N . GLU A 1 487 ? 14.044 -6.924 -32.083 1.00 95.56 487 GLU A N 1
ATOM 3748 C CA . GLU A 1 487 ? 15.067 -6.056 -32.670 1.00 95.56 487 GLU A CA 1
ATOM 3749 C C . GLU A 1 487 ? 14.975 -4.647 -32.056 1.00 95.56 487 GLU A C 1
ATOM 3751 O O . GLU A 1 487 ? 13.865 -4.125 -31.860 1.00 95.56 487 GLU A O 1
ATOM 3756 N N . PRO A 1 488 ? 16.113 -3.998 -31.748 1.00 93.44 488 PRO A N 1
ATOM 3757 C CA . PRO A 1 488 ? 16.104 -2.722 -31.061 1.00 93.44 488 PRO A CA 1
ATOM 3758 C C . PRO A 1 488 ? 15.804 -1.630 -32.093 1.00 93.44 488 PRO A C 1
ATOM 3760 O O . PRO A 1 488 ? 16.656 -1.248 -32.892 1.00 93.44 488 PRO A O 1
ATOM 3763 N N . THR A 1 489 ? 14.563 -1.149 -32.099 1.00 93.94 489 THR A N 1
ATOM 3764 C CA . THR A 1 489 ? 14.046 -0.222 -33.126 1.00 93.94 489 THR A CA 1
ATOM 3765 C C . THR A 1 489 ? 13.573 1.114 -32.561 1.00 93.94 489 THR A C 1
ATOM 3767 O O . THR A 1 489 ? 13.418 2.080 -33.306 1.00 93.94 489 THR A O 1
ATOM 3770 N N . GLU A 1 490 ? 13.361 1.200 -31.247 1.00 95.19 490 GLU A N 1
ATOM 3771 C CA . GLU A 1 490 ? 12.790 2.373 -30.585 1.00 95.19 490 GLU A CA 1
ATOM 3772 C C . GLU A 1 490 ? 13.605 2.795 -29.363 1.00 95.19 490 GLU A C 1
ATOM 3774 O O . GLU A 1 490 ? 14.294 1.990 -28.742 1.00 95.19 490 GLU A O 1
ATOM 3779 N N . VAL A 1 491 ? 13.461 4.062 -28.976 1.00 97.81 491 VAL A N 1
ATOM 3780 C CA . VAL A 1 491 ? 13.935 4.596 -27.696 1.00 97.81 491 VAL A CA 1
ATOM 3781 C C . VAL A 1 491 ? 12.739 5.167 -26.947 1.00 97.81 491 VAL A C 1
ATOM 3783 O O . VAL A 1 491 ? 11.901 5.857 -27.528 1.00 97.81 491 VAL A O 1
ATOM 3786 N N . TRP A 1 492 ? 12.615 4.852 -25.664 1.00 97.88 492 TRP A N 1
ATOM 3787 C CA . TRP A 1 492 ? 11.501 5.256 -24.812 1.00 97.88 492 TRP A CA 1
ATOM 3788 C C . TRP A 1 492 ? 11.984 6.157 -23.685 1.00 97.88 492 TRP A C 1
ATOM 3790 O O . TRP A 1 492 ? 12.951 5.837 -23.003 1.00 97.88 492 TRP A O 1
ATOM 3800 N N . GLU A 1 493 ? 11.254 7.240 -23.443 1.00 96.50 493 GLU A N 1
ATOM 3801 C CA . GLU A 1 493 ? 11.456 8.094 -22.280 1.00 96.50 493 GLU A CA 1
ATOM 3802 C C . GLU A 1 493 ? 10.795 7.448 -21.058 1.00 96.50 493 GLU A C 1
ATOM 3804 O O . GLU A 1 493 ? 9.578 7.216 -21.018 1.00 96.50 493 GLU A O 1
ATOM 3809 N N . ILE A 1 494 ? 11.607 7.143 -20.052 1.00 94.88 494 ILE A N 1
ATOM 3810 C CA . ILE A 1 494 ? 11.226 6.417 -18.847 1.00 94.88 494 ILE A CA 1
ATOM 3811 C C . ILE A 1 494 ? 11.545 7.269 -17.628 1.00 94.88 494 ILE A C 1
ATOM 3813 O O . ILE A 1 494 ? 12.685 7.661 -17.397 1.00 94.88 494 ILE A O 1
ATOM 3817 N N . ARG A 1 495 ? 10.542 7.486 -16.778 1.00 88.19 495 ARG A N 1
ATOM 3818 C CA . ARG A 1 495 ? 10.744 8.083 -15.456 1.00 88.19 495 ARG A CA 1
ATOM 3819 C C . ARG A 1 495 ? 10.808 6.998 -14.398 1.00 88.19 495 ARG A C 1
ATOM 3821 O O . ARG A 1 495 ? 9.935 6.134 -14.354 1.00 88.19 495 ARG A O 1
ATOM 3828 N N . ALA A 1 496 ? 11.798 7.067 -13.522 1.00 85.62 496 ALA A N 1
ATOM 3829 C CA . ALA A 1 496 ? 11.916 6.219 -12.343 1.00 85.62 496 ALA A CA 1
ATOM 3830 C C . ALA A 1 496 ? 12.065 7.102 -11.101 1.00 85.62 496 ALA A C 1
ATOM 3832 O O . ALA A 1 496 ? 12.491 8.243 -11.206 1.00 85.62 496 ALA A O 1
ATOM 3833 N N . ALA A 1 497 ? 11.704 6.579 -9.931 1.00 74.19 497 ALA A N 1
ATOM 3834 C CA . ALA A 1 497 ? 11.910 7.297 -8.676 1.00 74.19 497 ALA A CA 1
ATOM 3835 C C . ALA A 1 497 ? 13.393 7.291 -8.268 1.00 74.19 497 ALA A C 1
ATOM 3837 O O . ALA A 1 497 ? 13.901 8.273 -7.744 1.00 74.19 497 ALA A O 1
ATOM 3838 N N . GLN A 1 498 ? 14.090 6.173 -8.489 1.00 77.12 498 GLN A N 1
ATOM 3839 C CA . GLN A 1 498 ? 15.466 5.978 -8.030 1.00 77.12 498 GLN A CA 1
ATOM 3840 C C . GLN A 1 498 ? 16.167 4.868 -8.828 1.00 77.12 498 GLN A C 1
ATOM 3842 O O . GLN A 1 498 ? 15.506 3.947 -9.327 1.00 77.12 498 GLN A O 1
ATOM 3847 N N . LEU A 1 499 ? 17.500 4.927 -8.880 1.00 85.75 499 LEU A N 1
ATOM 3848 C CA . LEU A 1 499 ? 18.383 3.832 -9.284 1.00 85.75 499 LEU A CA 1
ATOM 3849 C C . LEU A 1 499 ? 18.817 3.002 -8.076 1.00 85.75 499 LEU A C 1
ATOM 3851 O O . LEU A 1 499 ? 19.145 3.531 -7.020 1.00 85.75 499 LEU A O 1
ATOM 3855 N N . THR A 1 500 ? 18.808 1.682 -8.220 1.00 84.44 500 THR A N 1
ATOM 3856 C CA . THR A 1 500 ? 19.031 0.757 -7.102 1.00 84.44 500 THR A CA 1
ATOM 3857 C C . THR A 1 500 ? 19.924 -0.395 -7.524 1.00 84.44 500 THR A C 1
ATOM 3859 O O . THR A 1 500 ? 19.857 -0.831 -8.669 1.00 84.44 500 THR A O 1
ATOM 3862 N N . LYS A 1 501 ? 20.753 -0.920 -6.619 1.00 86.00 501 LYS A N 1
ATOM 3863 C CA . LYS A 1 501 ? 21.571 -2.103 -6.921 1.00 86.00 501 LYS A CA 1
ATOM 3864 C C . LYS A 1 501 ? 20.672 -3.319 -7.162 1.00 86.00 501 LYS A C 1
ATOM 3866 O O . LYS A 1 501 ? 19.732 -3.572 -6.408 1.00 86.00 501 LYS A O 1
ATOM 3871 N N . SER A 1 502 ? 20.960 -4.084 -8.207 1.00 85.88 502 SER A N 1
ATOM 3872 C CA . SER A 1 502 ? 20.152 -5.215 -8.646 1.00 85.88 502 SER A CA 1
ATOM 3873 C C . SER A 1 502 ? 21.020 -6.386 -9.082 1.00 85.88 502 SER A C 1
ATOM 3875 O O . SER A 1 502 ? 21.848 -6.280 -9.975 1.00 85.88 502 SER A O 1
ATOM 3877 N N . VAL A 1 503 ? 20.728 -7.561 -8.530 1.00 86.31 503 VAL A N 1
ATOM 3878 C CA . VAL A 1 503 ? 21.296 -8.841 -8.992 1.00 86.31 503 VAL A CA 1
ATOM 3879 C C . VAL A 1 503 ? 20.579 -9.405 -10.226 1.00 86.31 503 VAL A C 1
ATOM 3881 O O . VAL A 1 503 ? 20.924 -10.479 -10.707 1.00 86.31 503 VAL A O 1
ATOM 3884 N N . LYS A 1 504 ? 19.509 -8.740 -10.684 1.00 88.81 504 LYS A N 1
ATOM 3885 C CA . LYS A 1 504 ? 18.676 -9.186 -11.814 1.00 88.81 504 LYS A CA 1
ATOM 3886 C C . LYS A 1 504 ? 19.030 -8.490 -13.123 1.00 88.81 504 LYS A C 1
ATOM 3888 O O . LYS A 1 504 ? 18.584 -8.942 -14.165 1.00 88.81 504 LYS A O 1
ATOM 3893 N N . TYR A 1 505 ? 19.740 -7.375 -13.055 1.00 92.69 505 TYR A N 1
ATOM 3894 C CA . TYR A 1 505 ? 19.990 -6.484 -14.181 1.00 92.69 505 TYR A CA 1
ATOM 3895 C C . TYR A 1 505 ? 21.493 -6.274 -14.320 1.00 92.69 505 TYR A C 1
ATOM 3897 O O . TYR A 1 505 ? 22.227 -6.439 -13.345 1.00 92.69 505 TYR A O 1
ATOM 3905 N N . THR A 1 506 ? 21.931 -5.973 -15.533 1.00 92.19 506 THR A N 1
ATOM 3906 C CA . THR A 1 506 ? 23.341 -6.007 -15.946 1.00 92.19 506 THR A CA 1
ATOM 3907 C C . THR A 1 506 ? 23.922 -4.614 -16.166 1.00 92.19 506 THR A C 1
ATOM 3909 O O . THR A 1 506 ? 25.131 -4.443 -16.014 1.00 92.19 506 THR A O 1
ATOM 3912 N N . ALA A 1 507 ? 23.076 -3.610 -16.425 1.00 91.69 507 ALA A N 1
ATOM 3913 C CA . ALA A 1 507 ? 23.506 -2.231 -16.650 1.00 91.69 507 ALA A CA 1
ATOM 3914 C C . ALA A 1 507 ? 24.320 -1.683 -15.471 1.00 91.69 507 ALA A C 1
ATOM 3916 O O . ALA A 1 507 ? 23.958 -1.884 -14.310 1.00 91.69 507 ALA A O 1
ATOM 3917 N N . GLY A 1 508 ? 25.422 -0.993 -15.757 1.00 85.44 508 GLY A N 1
ATOM 3918 C CA . GLY A 1 508 ? 26.304 -0.385 -14.756 1.00 85.44 508 GLY A CA 1
ATOM 3919 C C . GLY A 1 508 ? 27.127 -1.382 -13.925 1.00 85.44 508 GLY A C 1
ATOM 3920 O O . GLY A 1 508 ? 27.773 -0.992 -12.951 1.00 85.44 508 GLY A O 1
ATOM 3921 N N . SER A 1 509 ? 27.122 -2.672 -14.275 1.00 81.94 509 SER A N 1
ATOM 3922 C CA . SER A 1 509 ? 27.857 -3.710 -13.540 1.00 81.94 509 SER A CA 1
ATOM 3923 C C . SER A 1 509 ? 29.378 -3.551 -13.609 1.00 81.94 509 SER A C 1
ATOM 3925 O O . SER A 1 509 ? 30.060 -3.790 -12.613 1.00 81.94 509 SER A O 1
ATOM 3927 N N . THR A 1 510 ? 29.924 -3.101 -14.736 1.00 74.56 510 THR A N 1
ATOM 3928 C CA . THR A 1 510 ? 31.354 -2.782 -14.898 1.00 74.56 510 THR A CA 1
ATOM 3929 C C . THR A 1 510 ? 31.824 -1.735 -13.886 1.00 74.56 510 THR A C 1
ATOM 3931 O O . THR A 1 510 ? 32.895 -1.882 -13.301 1.00 74.56 510 THR A O 1
ATOM 3934 N N . TYR A 1 511 ? 30.988 -0.736 -13.599 1.00 73.25 511 TYR A N 1
ATOM 3935 C CA . TYR A 1 511 ? 31.274 0.334 -12.640 1.00 73.25 511 TYR A CA 1
ATOM 3936 C C . TYR A 1 511 ? 31.127 -0.105 -11.183 1.00 73.25 511 TYR A C 1
ATOM 3938 O O . TYR A 1 511 ? 31.930 0.272 -10.333 1.00 73.25 511 TYR A O 1
ATOM 3946 N N . LEU A 1 512 ? 30.118 -0.924 -10.875 1.00 69.19 512 LEU A N 1
ATOM 3947 C CA . LEU A 1 512 ? 29.875 -1.392 -9.506 1.00 69.19 512 LEU A CA 1
ATOM 3948 C C . LEU A 1 512 ? 30.884 -2.443 -9.028 1.00 69.19 512 LEU A C 1
ATOM 3950 O O . LEU A 1 512 ? 31.033 -2.626 -7.820 1.00 69.19 512 LEU A O 1
ATOM 3954 N N . ASN A 1 513 ? 31.541 -3.139 -9.959 1.00 65.25 513 ASN A N 1
ATOM 3955 C CA . ASN A 1 513 ? 32.481 -4.222 -9.668 1.00 65.25 513 ASN A CA 1
ATOM 3956 C C . ASN A 1 513 ? 33.954 -3.831 -9.920 1.00 65.25 513 ASN A C 1
ATOM 3958 O O . ASN A 1 513 ? 34.830 -4.694 -9.841 1.00 65.25 513 ASN A O 1
ATOM 3962 N N . ALA A 1 514 ? 34.247 -2.556 -10.209 1.00 57.00 514 ALA A N 1
ATOM 3963 C CA . ALA A 1 514 ? 35.619 -2.069 -10.330 1.00 57.00 514 ALA A CA 1
ATOM 3964 C C . ALA A 1 514 ? 36.337 -2.111 -8.959 1.00 57.00 514 ALA A C 1
ATOM 3966 O O . ALA A 1 514 ? 35.743 -1.728 -7.947 1.00 57.00 514 ALA A O 1
ATOM 3967 N N . PRO A 1 515 ? 37.601 -2.574 -8.883 1.00 43.00 515 PRO A N 1
ATOM 3968 C CA . PRO A 1 515 ? 38.344 -2.608 -7.627 1.00 43.00 515 PRO A CA 1
ATOM 3969 C C . PRO A 1 515 ? 38.576 -1.185 -7.104 1.00 43.00 515 PRO A C 1
ATOM 3971 O O . PRO A 1 515 ? 39.040 -0.315 -7.840 1.00 43.00 515 PRO A O 1
ATOM 3974 N N . SER A 1 516 ? 38.272 -0.952 -5.824 1.00 37.06 516 SER A N 1
ATOM 3975 C CA . SER A 1 516 ? 38.568 0.313 -5.144 1.00 37.06 516 SER A CA 1
ATOM 3976 C C . SER A 1 516 ? 40.058 0.663 -5.286 1.00 37.06 516 SER A C 1
ATOM 3978 O O . SER A 1 516 ? 40.893 -0.242 -5.176 1.00 37.06 516 SER A O 1
ATOM 3980 N N . PRO A 1 517 ? 40.432 1.942 -5.487 1.00 34.38 517 PRO A N 1
ATOM 3981 C CA . PRO A 1 517 ? 41.839 2.325 -5.506 1.00 34.38 517 PRO A CA 1
ATOM 3982 C C . PRO A 1 517 ? 42.486 1.980 -4.153 1.00 34.38 517 PRO A C 1
ATOM 3984 O O . PRO A 1 517 ? 41.847 2.154 -3.109 1.00 34.38 517 PRO A O 1
ATOM 3987 N N . PRO A 1 518 ? 43.731 1.469 -4.138 1.00 33.28 518 PRO A N 1
ATOM 3988 C CA . PRO A 1 518 ? 44.412 1.172 -2.889 1.00 33.28 518 PRO A CA 1
ATOM 3989 C C . PRO A 1 518 ? 44.631 2.474 -2.101 1.00 33.28 518 PRO A C 1
ATOM 3991 O O . PRO A 1 518 ? 44.891 3.519 -2.708 1.00 33.28 518 PRO A O 1
ATOM 3994 N N . PRO A 1 519 ? 44.553 2.443 -0.758 1.00 37.25 519 PRO A N 1
ATOM 3995 C CA . PRO A 1 519 ? 44.948 3.587 0.051 1.00 37.25 519 PRO A CA 1
ATOM 3996 C C . PRO A 1 519 ? 46.422 3.935 -0.223 1.00 37.25 519 PRO A C 1
ATOM 3998 O O . PRO A 1 519 ? 47.212 3.036 -0.541 1.00 37.25 519 PRO A O 1
ATOM 4001 N N . PRO A 1 520 ? 46.813 5.219 -0.118 1.00 34.22 520 PRO A N 1
ATOM 4002 C CA . PRO A 1 520 ? 48.182 5.640 -0.378 1.00 34.22 520 PRO A CA 1
ATOM 4003 C C . PRO A 1 520 ? 49.150 4.855 0.513 1.00 34.22 520 PRO A C 1
ATOM 4005 O O . PRO A 1 520 ? 48.975 4.740 1.725 1.00 34.22 520 PRO A O 1
ATOM 4008 N N . SER A 1 521 ? 50.136 4.256 -0.146 1.00 36.25 521 SER A N 1
ATOM 4009 C CA . SER A 1 521 ? 51.051 3.247 0.373 1.00 36.25 521 SER A CA 1
ATOM 4010 C C . SER A 1 521 ? 51.836 3.696 1.605 1.00 36.25 521 SER A C 1
ATOM 4012 O O . SER A 1 521 ? 52.578 4.677 1.536 1.00 36.25 521 SER A O 1
ATOM 4014 N N . THR A 1 522 ? 51.826 2.869 2.650 1.00 29.72 522 THR A N 1
ATOM 4015 C CA . THR A 1 522 ? 52.974 2.738 3.554 1.00 29.72 522 THR A CA 1
ATOM 4016 C C . THR A 1 522 ? 53.718 1.463 3.169 1.00 29.72 522 THR A C 1
ATOM 4018 O O . THR A 1 522 ? 53.165 0.366 3.175 1.00 29.72 522 THR A O 1
ATOM 4021 N N . THR A 1 523 ? 54.975 1.630 2.778 1.00 35.16 523 THR A N 1
ATOM 4022 C CA . THR A 1 523 ? 55.948 0.591 2.420 1.00 35.16 523 THR A CA 1
ATOM 4023 C C . THR A 1 523 ? 55.964 -0.601 3.380 1.00 35.16 523 THR A C 1
ATOM 4025 O O . THR A 1 523 ? 56.283 -0.430 4.553 1.00 35.16 523 THR A O 1
ATOM 4028 N N . SER A 1 524 ? 55.768 -1.818 2.867 1.00 30.66 524 SER A N 1
ATOM 4029 C CA . SER A 1 524 ? 56.630 -2.964 3.198 1.00 30.66 524 SER A CA 1
ATOM 4030 C C . SER A 1 524 ? 56.416 -4.135 2.231 1.00 30.66 524 SER A C 1
ATOM 4032 O O . SER A 1 524 ? 55.301 -4.484 1.855 1.00 30.66 524 SER A O 1
ATOM 4034 N N . ASN A 1 525 ? 57.541 -4.705 1.803 1.00 33.09 525 ASN A N 1
ATOM 4035 C CA . ASN A 1 525 ? 57.662 -5.868 0.934 1.00 33.09 525 ASN A CA 1
ATOM 4036 C C . ASN A 1 525 ? 57.121 -7.131 1.612 1.00 33.09 525 ASN A C 1
ATOM 4038 O O . ASN A 1 525 ? 57.626 -7.482 2.674 1.00 33.09 525 ASN A O 1
ATOM 4042 N N . THR A 1 526 ? 56.242 -7.898 0.960 1.00 30.42 526 THR A N 1
ATOM 4043 C CA . THR A 1 526 ? 56.260 -9.373 1.038 1.00 30.42 526 THR A CA 1
ATOM 4044 C C . THR A 1 526 ? 55.619 -9.981 -0.218 1.00 30.42 526 THR A C 1
ATOM 4046 O O . THR A 1 526 ? 54.679 -9.445 -0.793 1.00 30.42 526 THR A O 1
ATOM 4049 N N . SER A 1 527 ? 56.217 -11.081 -0.660 1.00 26.38 527 SER A N 1
ATOM 4050 C CA . SER A 1 527 ? 56.083 -11.817 -1.917 1.00 26.38 527 SER A CA 1
ATOM 4051 C C . SER A 1 527 ? 54.687 -12.306 -2.321 1.00 26.38 527 SER A C 1
ATOM 4053 O O . SER A 1 527 ? 53.879 -12.719 -1.493 1.00 26.38 527 SER A O 1
ATOM 4055 N N . CYS A 1 528 ? 54.508 -12.393 -3.644 1.00 28.73 528 CYS A N 1
ATOM 4056 C CA . CYS A 1 528 ? 53.456 -13.119 -4.354 1.00 28.73 528 CYS A CA 1
ATOM 4057 C C . CYS A 1 528 ? 53.194 -14.525 -3.790 1.00 28.73 528 CYS A C 1
ATOM 4059 O O . CYS A 1 528 ? 54.107 -15.344 -3.701 1.00 28.73 528 CYS A O 1
ATOM 4061 N N . SER A 1 529 ? 51.919 -14.843 -3.557 1.00 23.39 529 SER A N 1
ATOM 4062 C CA . SER A 1 529 ? 51.412 -16.211 -3.665 1.00 23.39 529 SER A CA 1
ATOM 4063 C C . SER A 1 529 ? 50.151 -16.199 -4.528 1.00 23.39 529 SER A C 1
ATOM 4065 O O . SER A 1 529 ? 49.147 -15.562 -4.214 1.00 23.39 529 SER A O 1
ATOM 4067 N N . ILE A 1 530 ? 50.247 -16.867 -5.674 1.00 32.91 530 ILE A N 1
ATOM 4068 C CA . ILE A 1 530 ? 49.126 -17.176 -6.554 1.00 32.91 530 ILE A CA 1
ATOM 4069 C C . ILE A 1 530 ? 48.305 -18.237 -5.822 1.00 32.91 530 ILE A C 1
ATOM 4071 O O . ILE A 1 530 ? 48.726 -19.386 -5.717 1.00 32.91 530 ILE A O 1
ATOM 4075 N N . THR A 1 531 ? 47.150 -17.851 -5.286 1.00 24.03 531 THR A N 1
ATOM 4076 C CA . THR A 1 531 ? 46.114 -18.798 -4.869 1.00 24.03 531 THR A CA 1
ATOM 4077 C C . THR A 1 531 ? 44.850 -18.508 -5.662 1.00 24.03 531 THR A C 1
ATOM 4079 O O . THR A 1 531 ? 44.277 -17.421 -5.619 1.00 24.03 531 THR A O 1
ATOM 4082 N N . SER A 1 532 ? 44.458 -19.505 -6.449 1.00 33.44 532 SER A N 1
ATOM 4083 C CA . SER A 1 532 ? 43.192 -19.607 -7.161 1.00 33.44 532 SER A CA 1
ATOM 4084 C C . SER A 1 532 ? 42.020 -19.347 -6.211 1.00 33.44 532 SER A C 1
ATOM 4086 O O . SER A 1 532 ? 41.747 -20.165 -5.331 1.00 33.44 532 SER A O 1
ATOM 4088 N N . ARG A 1 533 ? 41.316 -18.226 -6.391 1.00 26.62 533 ARG A N 1
ATOM 4089 C CA . ARG A 1 533 ? 40.066 -17.922 -5.684 1.00 26.62 533 ARG A CA 1
ATOM 4090 C C . ARG A 1 533 ? 38.887 -18.040 -6.642 1.00 26.62 533 ARG A C 1
ATOM 4092 O O . ARG A 1 533 ? 38.542 -17.115 -7.367 1.00 26.62 533 ARG A O 1
ATOM 4099 N N . THR A 1 534 ? 38.288 -19.222 -6.628 1.00 27.48 534 THR A N 1
ATOM 4100 C CA . THR A 1 534 ? 36.966 -19.541 -7.170 1.00 27.48 534 THR A CA 1
ATOM 4101 C C . THR A 1 534 ? 35.874 -19.034 -6.225 1.00 27.48 534 THR A C 1
ATOM 4103 O O . THR A 1 534 ? 35.157 -19.835 -5.636 1.00 27.48 534 THR A O 1
ATOM 4106 N N . ASP A 1 535 ? 35.744 -17.717 -6.079 1.00 26.53 535 ASP A N 1
ATOM 4107 C CA . ASP A 1 535 ? 34.557 -17.097 -5.484 1.00 26.53 535 ASP A CA 1
ATOM 4108 C C . ASP A 1 535 ? 33.928 -16.201 -6.550 1.00 26.53 535 ASP A C 1
ATOM 4110 O O . ASP A 1 535 ? 34.347 -15.067 -6.781 1.00 26.53 535 ASP A O 1
ATOM 4114 N N . ALA A 1 536 ? 32.945 -16.751 -7.265 1.00 31.97 536 ALA A N 1
ATOM 4115 C CA . ALA A 1 536 ? 32.133 -16.020 -8.225 1.00 31.97 536 ALA A CA 1
ATOM 4116 C C . ALA A 1 536 ? 31.328 -14.940 -7.483 1.00 31.97 536 ALA A C 1
ATOM 4118 O O . ALA A 1 536 ? 30.207 -15.177 -7.025 1.00 31.97 536 ALA A O 1
ATOM 4119 N N . HIS A 1 537 ? 31.907 -13.747 -7.341 1.00 40.56 537 HIS A N 1
ATOM 4120 C CA . HIS A 1 537 ? 31.163 -12.546 -6.989 1.00 40.56 537 HIS A CA 1
ATOM 4121 C C . HIS A 1 537 ? 30.013 -12.408 -7.991 1.00 40.56 537 HIS A C 1
ATOM 4123 O O . HIS A 1 537 ? 30.239 -12.175 -9.176 1.00 40.56 537 HIS A O 1
ATOM 4129 N N . LYS A 1 538 ? 28.770 -12.601 -7.531 1.00 49.84 538 LYS A N 1
ATOM 4130 C CA . LYS A 1 538 ? 27.573 -12.311 -8.330 1.00 49.84 538 LYS A CA 1
ATOM 4131 C C . LYS A 1 538 ? 27.661 -10.856 -8.786 1.00 49.84 538 LYS A C 1
ATOM 4133 O O . LYS A 1 538 ? 27.489 -9.960 -7.962 1.00 49.84 538 LYS A O 1
ATOM 4138 N N . SER A 1 539 ? 27.931 -10.641 -10.071 1.00 60.84 539 SER A N 1
ATOM 4139 C CA . SER A 1 539 ? 27.977 -9.320 -10.691 1.00 60.84 539 SER A CA 1
ATOM 4140 C C . SER A 1 539 ? 26.653 -8.601 -10.435 1.00 60.84 539 SER A C 1
ATOM 4142 O O . SER A 1 539 ? 25.588 -9.063 -10.850 1.00 60.84 539 SER A O 1
ATOM 4144 N N . CYS A 1 540 ? 26.705 -7.501 -9.690 1.00 75.75 540 CYS A N 1
ATOM 4145 C CA . CYS A 1 540 ? 25.543 -6.668 -9.404 1.00 75.75 540 CYS A CA 1
ATOM 4146 C C . CYS A 1 540 ? 25.497 -5.517 -10.416 1.00 75.75 540 CYS A C 1
ATOM 4148 O O . CYS A 1 540 ? 26.523 -4.870 -10.621 1.00 75.75 540 CYS A O 1
ATOM 4150 N N . GLY A 1 541 ? 24.344 -5.281 -11.042 1.00 88.88 541 GLY A N 1
ATOM 4151 C CA . GLY A 1 541 ? 24.074 -4.114 -11.887 1.00 88.88 541 GLY A CA 1
ATOM 4152 C C . GLY A 1 541 ? 23.111 -3.131 -11.214 1.00 88.88 541 GLY A C 1
ATOM 4153 O O . GLY A 1 541 ? 22.877 -3.185 -10.003 1.00 88.88 541 GLY A O 1
ATOM 4154 N N . LEU A 1 542 ? 22.524 -2.235 -12.001 1.00 90.88 542 LEU A N 1
ATOM 4155 C CA . LEU A 1 542 ? 21.566 -1.214 -11.580 1.00 90.88 542 LEU A CA 1
ATOM 4156 C C . LEU A 1 542 ? 20.144 -1.542 -12.054 1.00 90.88 542 LEU A C 1
ATOM 4158 O O . LEU A 1 542 ? 19.921 -2.182 -13.077 1.00 90.88 542 LEU A O 1
ATOM 4162 N N . GLY A 1 543 ? 19.161 -1.110 -11.269 1.00 91.19 543 GLY A N 1
ATOM 4163 C CA . GLY A 1 543 ? 17.741 -1.363 -11.460 1.00 91.19 543 GLY A CA 1
ATOM 4164 C C . GLY A 1 543 ? 16.879 -0.129 -11.211 1.00 91.19 543 GLY A C 1
ATOM 4165 O O . GLY A 1 543 ? 17.130 0.631 -10.274 1.00 91.19 543 GLY A O 1
ATOM 4166 N N . LEU A 1 544 ? 15.816 0.034 -12.001 1.00 90.75 544 LEU A N 1
ATOM 4167 C CA . LEU A 1 544 ? 14.857 1.140 -11.859 1.00 90.75 544 LEU A CA 1
ATOM 4168 C C . LEU A 1 544 ? 13.804 0.878 -10.765 1.00 90.75 544 LEU A C 1
ATOM 4170 O O . LEU A 1 544 ? 13.088 -0.129 -10.811 1.00 90.75 544 LEU A O 1
ATOM 4174 N N . ARG A 1 545 ? 13.616 1.826 -9.834 1.00 86.38 545 ARG A N 1
ATOM 4175 C CA . ARG A 1 545 ? 12.497 1.829 -8.872 1.00 86.38 545 ARG A CA 1
ATOM 4176 C C . ARG A 1 545 ? 11.302 2.591 -9.452 1.00 86.38 545 ARG A C 1
ATOM 4178 O O . ARG A 1 545 ? 11.406 3.761 -9.799 1.00 86.38 545 ARG A O 1
ATOM 4185 N N . PHE A 1 546 ? 10.146 1.929 -9.520 1.00 85.56 546 PHE A N 1
ATOM 4186 C CA . PHE A 1 546 ? 8.884 2.476 -10.053 1.00 85.56 546 PHE A CA 1
ATOM 4187 C C . PHE A 1 546 ? 8.964 3.082 -11.472 1.00 85.56 546 PHE A C 1
ATOM 4189 O O . PHE A 1 546 ? 8.449 4.183 -11.679 1.00 85.56 546 PHE A O 1
ATOM 4196 N N . PRO A 1 547 ? 9.545 2.375 -12.461 1.00 92.00 547 PRO A N 1
ATOM 4197 C CA . PRO A 1 547 ? 9.625 2.881 -13.824 1.00 92.00 547 PRO A CA 1
ATOM 4198 C C . PRO A 1 547 ? 8.233 3.089 -14.437 1.00 92.00 547 PRO A C 1
ATOM 4200 O O . PRO A 1 547 ? 7.334 2.240 -14.329 1.00 92.00 547 PRO A O 1
ATOM 4203 N N . ARG A 1 548 ? 8.072 4.221 -15.116 1.00 91.31 548 ARG A N 1
ATOM 4204 C CA . ARG A 1 548 ? 6.882 4.617 -15.864 1.00 91.31 548 ARG A CA 1
ATOM 4205 C C . ARG A 1 548 ? 7.279 5.072 -17.254 1.00 91.31 548 ARG A C 1
ATOM 4207 O O . ARG A 1 548 ? 8.156 5.917 -17.396 1.00 91.31 548 ARG A O 1
ATOM 4214 N N . PHE A 1 549 ? 6.591 4.532 -18.250 1.00 94.69 549 PHE A N 1
ATOM 4215 C CA . PHE A 1 549 ? 6.664 5.031 -19.613 1.00 94.69 549 PHE A CA 1
ATOM 4216 C C . PHE A 1 549 ? 6.058 6.433 -19.689 1.00 94.69 549 PHE A C 1
ATOM 4218 O O . PHE A 1 549 ? 4.991 6.666 -19.114 1.00 94.69 549 PHE A O 1
ATOM 4225 N N . LEU A 1 550 ? 6.746 7.341 -20.379 1.00 90.19 550 LEU A N 1
ATOM 4226 C CA . LEU A 1 550 ? 6.250 8.679 -20.683 1.00 90.19 550 LEU A CA 1
ATOM 4227 C C . LEU A 1 550 ? 5.915 8.805 -22.168 1.00 90.19 550 LEU A C 1
ATOM 4229 O O . LEU A 1 550 ? 4.775 9.118 -22.508 1.00 90.19 550 LEU A O 1
ATOM 4233 N N . ALA A 1 551 ? 6.886 8.536 -23.041 1.00 93.75 551 ALA A N 1
ATOM 4234 C CA . ALA A 1 551 ? 6.734 8.704 -24.481 1.00 93.75 551 ALA A CA 1
ATOM 4235 C C . ALA A 1 551 ? 7.727 7.849 -25.281 1.00 93.75 551 ALA A C 1
ATOM 4237 O O . ALA A 1 551 ? 8.764 7.423 -24.775 1.00 93.75 551 ALA A O 1
ATOM 4238 N N . VAL A 1 552 ? 7.425 7.632 -26.565 1.00 96.19 552 VAL A N 1
ATOM 4239 C CA . VAL A 1 552 ? 8.401 7.122 -27.542 1.00 96.19 552 VAL A CA 1
ATOM 4240 C C . VAL A 1 552 ? 9.211 8.303 -28.076 1.00 96.19 552 VAL A C 1
ATOM 4242 O O . VAL A 1 552 ? 8.638 9.248 -28.623 1.00 96.19 552 VAL A O 1
ATOM 4245 N N . ARG A 1 553 ? 10.536 8.234 -27.965 1.00 96.31 553 ARG A N 1
ATOM 4246 C CA . ARG A 1 553 ? 11.489 9.235 -28.459 1.00 96.31 553 ARG A CA 1
ATOM 4247 C C . ARG A 1 553 ? 11.796 9.005 -29.931 1.00 96.31 553 ARG A C 1
ATOM 4249 O O . ARG A 1 553 ? 12.777 8.367 -30.290 1.00 96.31 553 ARG A O 1
ATOM 4256 N N . ARG A 1 554 ? 10.929 9.528 -30.800 1.00 94.44 554 ARG A N 1
ATOM 4257 C CA . ARG A 1 554 ? 11.107 9.455 -32.265 1.00 94.44 554 ARG A CA 1
ATOM 4258 C C . ARG A 1 554 ? 12.270 10.307 -32.775 1.00 94.44 554 ARG A C 1
ATOM 4260 O O . ARG A 1 554 ? 12.699 10.140 -33.908 1.00 94.44 554 ARG A O 1
ATOM 4267 N N . ASP A 1 555 ? 12.738 11.231 -31.947 1.00 94.06 555 ASP A N 1
ATOM 4268 C CA . ASP A 1 555 ? 13.885 12.100 -32.182 1.00 94.06 555 ASP A CA 1
ATOM 4269 C C . ASP A 1 555 ? 15.231 11.428 -31.865 1.00 94.06 555 ASP A C 1
ATOM 4271 O O . ASP A 1 555 ? 16.274 12.026 -32.121 1.00 94.06 555 ASP A O 1
ATOM 4275 N N . LYS A 1 556 ? 15.224 10.203 -31.318 1.00 94.81 556 LYS A N 1
ATOM 4276 C CA . LYS A 1 556 ? 16.433 9.470 -30.936 1.00 94.81 556 LYS A CA 1
ATOM 4277 C C . LYS A 1 556 ? 16.553 8.135 -31.659 1.00 94.81 556 LYS A C 1
ATOM 4279 O O . LYS A 1 556 ? 15.621 7.335 -31.684 1.00 94.81 556 LYS A O 1
ATOM 4284 N N . ALA A 1 557 ? 17.742 7.873 -32.189 1.00 94.75 557 ALA A N 1
ATOM 4285 C CA . ALA A 1 557 ? 18.151 6.541 -32.607 1.00 94.75 557 ALA A CA 1
ATOM 4286 C C . ALA A 1 557 ? 18.576 5.703 -31.392 1.00 94.75 557 ALA A C 1
ATOM 4288 O O . ALA A 1 557 ? 19.006 6.236 -30.372 1.00 94.75 557 ALA A O 1
ATOM 4289 N N . VAL A 1 558 ? 18.525 4.379 -31.529 1.00 94.56 558 VAL A N 1
ATOM 4290 C CA . VAL A 1 558 ? 18.891 3.414 -30.477 1.00 94.56 558 VAL A CA 1
ATOM 4291 C C . VAL A 1 558 ? 20.301 3.638 -29.928 1.00 94.56 558 VAL A C 1
ATOM 4293 O O . VAL A 1 558 ? 20.507 3.584 -28.720 1.00 94.56 558 VAL A O 1
ATOM 4296 N N . VAL A 1 559 ? 21.251 3.997 -30.793 1.00 93.56 559 VAL A N 1
ATOM 4297 C CA . VAL A 1 559 ? 22.636 4.307 -30.398 1.00 93.56 559 VAL A CA 1
ATOM 4298 C C . VAL A 1 559 ? 22.773 5.577 -29.543 1.00 93.56 559 VAL A C 1
ATOM 4300 O O . VAL A 1 559 ? 23.836 5.828 -28.988 1.00 93.56 559 VAL A O 1
ATOM 4303 N N . GLN A 1 560 ? 21.715 6.392 -29.454 1.00 93.50 560 GLN A N 1
ATOM 4304 C CA . GLN A 1 560 ? 21.635 7.615 -28.644 1.00 93.50 560 GLN A CA 1
ATOM 4305 C C . GLN A 1 560 ? 20.849 7.406 -27.338 1.00 93.50 560 GLN A C 1
ATOM 4307 O O . GLN A 1 560 ? 20.519 8.382 -26.652 1.00 93.50 560 GLN A O 1
ATOM 4312 N N . ALA A 1 561 ? 20.489 6.159 -27.022 1.00 95.25 561 ALA A N 1
ATOM 4313 C CA . ALA A 1 561 ? 19.902 5.808 -25.740 1.00 95.25 561 ALA A CA 1
ATOM 4314 C C . ALA A 1 561 ? 20.882 6.094 -24.591 1.00 95.25 561 ALA A C 1
ATOM 4316 O O . ALA A 1 561 ? 22.088 6.238 -24.791 1.00 95.25 561 ALA A O 1
ATOM 4317 N N . THR A 1 562 ? 20.348 6.182 -23.376 1.00 94.75 562 THR A N 1
ATOM 4318 C CA . THR A 1 562 ? 21.141 6.319 -22.159 1.00 94.75 562 THR A CA 1
ATOM 4319 C C . THR A 1 562 ? 22.161 5.186 -22.077 1.00 94.75 562 THR A C 1
ATOM 4321 O O . THR A 1 562 ? 21.801 4.007 -22.142 1.00 94.75 562 THR A O 1
ATOM 4324 N N . SER A 1 563 ? 23.424 5.566 -21.912 1.00 92.56 563 SER A N 1
ATOM 4325 C CA . SER A 1 563 ? 24.547 4.640 -21.761 1.00 92.56 563 SER A CA 1
ATOM 4326 C C . SER A 1 563 ? 24.722 4.166 -20.322 1.00 92.56 563 SER A C 1
ATOM 4328 O O . SER A 1 563 ? 24.229 4.788 -19.376 1.00 92.56 563 SER A O 1
ATOM 4330 N N . ASP A 1 564 ? 25.456 3.068 -20.157 1.00 88.25 564 ASP A N 1
ATOM 4331 C CA . ASP A 1 564 ? 25.850 2.539 -18.852 1.00 88.25 564 ASP A CA 1
ATOM 4332 C C . ASP A 1 564 ? 26.627 3.564 -18.020 1.00 88.25 564 ASP A C 1
ATOM 4334 O O . ASP A 1 564 ? 26.358 3.705 -16.829 1.00 88.25 564 ASP A O 1
ATOM 4338 N N . ASP A 1 565 ? 27.518 4.328 -18.652 1.00 86.31 565 ASP A N 1
ATOM 4339 C CA . ASP A 1 565 ? 28.318 5.379 -18.022 1.00 86.31 565 ASP A CA 1
ATOM 4340 C C . ASP A 1 565 ? 27.426 6.478 -17.450 1.00 86.31 565 ASP A C 1
ATOM 4342 O O . ASP A 1 565 ? 27.544 6.838 -16.282 1.00 86.31 565 ASP A O 1
ATOM 4346 N N . GLN A 1 566 ? 26.473 6.969 -18.250 1.00 88.06 566 GLN A N 1
ATOM 4347 C CA . GLN A 1 566 ? 25.503 7.971 -17.803 1.00 88.06 566 GLN A CA 1
ATOM 4348 C C . GLN A 1 566 ? 24.654 7.440 -16.647 1.00 88.06 566 GLN A C 1
ATOM 4350 O O . GLN A 1 566 ? 24.420 8.150 -15.671 1.00 88.06 566 GLN A O 1
ATOM 4355 N N . LEU A 1 567 ? 24.208 6.185 -16.736 1.00 88.19 567 LEU A N 1
ATOM 4356 C CA . LEU A 1 567 ? 23.427 5.548 -15.682 1.00 88.19 567 LEU A CA 1
ATOM 4357 C C . LEU A 1 567 ? 24.238 5.403 -14.383 1.00 88.19 567 LEU A C 1
ATOM 4359 O O . LEU A 1 567 ? 23.718 5.656 -13.295 1.00 88.19 567 LEU A O 1
ATOM 4363 N N . ALA A 1 568 ? 25.508 5.009 -14.490 1.00 85.06 568 ALA A N 1
ATOM 4364 C CA . ALA A 1 568 ? 26.420 4.873 -13.365 1.00 85.06 568 ALA A CA 1
ATOM 4365 C C . ALA A 1 568 ? 26.744 6.233 -12.735 1.00 85.06 568 ALA A C 1
ATOM 4367 O O . ALA A 1 568 ? 26.706 6.336 -11.512 1.00 85.06 568 ALA A O 1
ATOM 4368 N N . SER A 1 569 ? 26.981 7.277 -13.535 1.00 83.88 569 SER A N 1
ATOM 4369 C CA . SER A 1 569 ? 27.153 8.653 -13.053 1.00 83.88 569 SER A CA 1
ATOM 4370 C C . SER A 1 569 ? 25.925 9.132 -12.289 1.00 83.88 569 SER A C 1
ATOM 4372 O O . SER A 1 569 ? 26.060 9.546 -11.145 1.00 83.88 569 SER A O 1
ATOM 4374 N N . LEU A 1 570 ? 24.719 8.957 -12.841 1.00 83.25 570 LEU A N 1
ATOM 4375 C CA . LEU A 1 570 ? 23.472 9.310 -12.152 1.00 83.25 570 LEU A CA 1
ATOM 4376 C C . LEU A 1 570 ? 23.313 8.564 -10.819 1.00 83.25 570 LEU A C 1
ATOM 4378 O O . LEU A 1 570 ? 22.838 9.127 -9.832 1.00 83.25 570 LEU A O 1
ATOM 4382 N N . TYR A 1 571 ? 23.718 7.292 -10.768 1.00 82.50 571 TYR A N 1
ATOM 4383 C CA . TYR A 1 571 ? 23.735 6.538 -9.520 1.00 82.50 571 TYR A CA 1
ATOM 4384 C C . TYR A 1 571 ? 24.791 7.074 -8.545 1.00 82.50 571 TYR A C 1
ATOM 4386 O O . TYR A 1 571 ? 24.474 7.271 -7.377 1.00 82.50 571 TYR A O 1
ATOM 4394 N N . LEU A 1 572 ? 26.021 7.331 -8.985 1.00 78.75 572 LEU A N 1
ATOM 4395 C CA . LEU A 1 572 ? 27.096 7.837 -8.130 1.00 78.75 572 LEU A CA 1
ATOM 4396 C C . LEU A 1 572 ? 26.798 9.235 -7.598 1.00 78.75 572 LEU A C 1
ATOM 4398 O O . LEU A 1 572 ? 27.007 9.446 -6.412 1.00 78.75 572 LEU A O 1
ATOM 4402 N N . ASP A 1 573 ? 26.233 10.127 -8.407 1.00 71.50 573 ASP A N 1
ATOM 4403 C CA . ASP A 1 573 ? 25.783 11.459 -7.988 1.00 71.50 573 ASP A CA 1
ATOM 4404 C C . ASP A 1 573 ? 24.691 11.360 -6.916 1.00 71.50 573 ASP A C 1
ATOM 4406 O O . ASP A 1 573 ? 24.688 12.091 -5.923 1.00 71.50 573 ASP A O 1
ATOM 4410 N N . SER A 1 574 ? 23.807 10.363 -7.051 1.00 66.31 574 SER A N 1
ATOM 4411 C CA . SER A 1 574 ? 22.849 10.024 -5.999 1.00 66.31 574 SER A CA 1
ATOM 4412 C C . SER A 1 574 ? 23.531 9.479 -4.730 1.00 66.31 574 SER A C 1
ATOM 4414 O O . SER A 1 574 ? 22.994 9.578 -3.641 1.00 66.31 574 SER A O 1
ATOM 4416 N N . GLN A 1 575 ? 24.735 8.912 -4.799 1.00 63.31 575 GLN A N 1
ATOM 4417 C CA . GLN A 1 575 ? 25.449 8.456 -3.598 1.00 63.31 575 GLN A CA 1
ATOM 4418 C C . GLN A 1 575 ? 26.351 9.543 -2.994 1.00 63.31 575 GLN A C 1
ATOM 4420 O O . GLN A 1 575 ? 26.452 9.642 -1.774 1.00 63.31 575 GLN A O 1
ATOM 4425 N N . THR A 1 576 ? 27.010 10.364 -3.811 1.00 54.25 576 THR A N 1
ATOM 4426 C CA . THR A 1 576 ? 27.954 11.396 -3.364 1.00 54.25 576 THR A CA 1
ATOM 4427 C C . THR A 1 576 ? 27.247 12.550 -2.679 1.00 54.25 576 THR A C 1
ATOM 4429 O O . THR A 1 576 ? 27.762 13.005 -1.666 1.00 54.25 576 THR A O 1
ATOM 4432 N N . ASN A 1 577 ? 26.043 12.941 -3.109 1.00 49.19 577 ASN A N 1
ATOM 4433 C CA . ASN A 1 577 ? 25.241 13.926 -2.375 1.00 49.19 577 ASN A CA 1
ATOM 4434 C C . ASN A 1 577 ? 24.828 13.454 -0.969 1.00 49.19 577 ASN A C 1
ATOM 4436 O O . ASN A 1 577 ? 24.547 14.291 -0.116 1.00 49.19 577 ASN A O 1
ATOM 4440 N N . ASN A 1 578 ? 24.865 12.144 -0.686 1.00 42.34 578 ASN A N 1
ATOM 4441 C CA . ASN A 1 578 ? 24.715 11.634 0.682 1.00 42.34 578 ASN A CA 1
ATOM 4442 C C . ASN A 1 578 ? 26.020 11.730 1.501 1.00 42.34 578 ASN A C 1
ATOM 4444 O O . ASN A 1 578 ? 25.951 11.806 2.722 1.00 42.34 578 ASN A O 1
ATOM 4448 N N . LEU A 1 579 ? 27.195 11.729 0.852 1.00 34.06 579 LEU A N 1
ATOM 4449 C CA . LEU A 1 579 ? 28.531 11.746 1.478 1.00 34.06 579 LEU A CA 1
ATOM 4450 C C . LEU A 1 579 ? 29.103 13.163 1.665 1.00 34.06 579 LEU A C 1
ATOM 4452 O O . LEU A 1 579 ? 29.730 13.444 2.686 1.00 34.06 579 LEU A O 1
ATOM 4456 N N . SER A 1 580 ? 28.894 14.079 0.714 1.00 32.75 580 SER A N 1
ATOM 4457 C CA . SER A 1 580 ? 29.364 15.470 0.811 1.00 32.75 580 SER A CA 1
ATOM 4458 C C . SER A 1 580 ? 28.622 16.260 1.896 1.00 32.75 580 SER A C 1
ATOM 4460 O O . SER A 1 580 ? 29.237 17.099 2.551 1.00 32.75 580 SER A O 1
ATOM 4462 N N . MET A 1 581 ? 27.361 15.927 2.198 1.00 35.28 581 MET A N 1
ATOM 4463 C CA . MET A 1 581 ? 26.668 16.451 3.387 1.00 35.28 581 MET A CA 1
ATOM 4464 C C . MET A 1 581 ? 27.245 15.922 4.712 1.00 35.28 581 MET A C 1
ATOM 4466 O O . MET A 1 581 ? 27.189 16.619 5.725 1.00 35.28 581 MET A O 1
ATOM 4470 N N . THR A 1 582 ? 27.836 14.721 4.734 1.00 32.28 582 THR A N 1
ATOM 4471 C CA . THR A 1 582 ? 28.485 14.177 5.941 1.00 32.28 582 THR A CA 1
ATOM 4472 C C . THR A 1 582 ? 29.778 14.928 6.266 1.00 32.28 582 THR A C 1
ATOM 4474 O O . THR A 1 582 ? 30.039 15.216 7.429 1.00 32.28 582 THR A O 1
ATOM 4477 N N . ILE A 1 583 ? 30.558 15.297 5.243 1.00 32.72 583 ILE A N 1
ATOM 4478 C CA . ILE A 1 583 ? 31.850 15.983 5.411 1.00 32.72 583 ILE A CA 1
ATOM 4479 C C . ILE A 1 583 ? 31.656 17.458 5.805 1.00 32.72 583 ILE A C 1
ATOM 4481 O O . ILE A 1 583 ? 32.357 17.951 6.685 1.00 32.72 583 ILE A O 1
ATOM 4485 N N . ILE A 1 584 ? 30.657 18.148 5.241 1.00 34.56 584 ILE A N 1
ATOM 4486 C CA . ILE A 1 584 ? 30.361 19.551 5.596 1.00 34.56 584 ILE A CA 1
ATOM 4487 C C . ILE A 1 584 ? 29.881 19.676 7.059 1.00 34.56 584 ILE A C 1
ATOM 4489 O O . ILE A 1 584 ? 30.205 20.652 7.739 1.00 34.56 584 ILE A O 1
ATOM 4493 N N . ASN A 1 585 ? 29.180 18.666 7.589 1.00 35.41 585 ASN A N 1
ATOM 4494 C CA . ASN A 1 585 ? 28.763 18.635 8.997 1.00 35.41 585 ASN A CA 1
ATOM 4495 C C . ASN A 1 585 ? 29.907 18.331 9.985 1.00 35.41 585 ASN A C 1
ATOM 4497 O O . ASN A 1 585 ? 29.773 18.647 11.171 1.00 35.41 585 ASN A O 1
ATOM 4501 N N . ASP A 1 586 ? 31.018 17.747 9.525 1.00 32.81 586 ASP A N 1
ATOM 4502 C CA . ASP A 1 586 ? 32.203 17.496 10.356 1.00 32.81 586 ASP A CA 1
ATOM 4503 C C . ASP A 1 586 ? 33.135 18.720 10.421 1.00 32.81 586 ASP A C 1
ATOM 4505 O O . ASP A 1 586 ? 33.695 19.009 11.483 1.00 32.81 586 ASP A O 1
ATOM 4509 N N . ASP A 1 587 ? 33.231 19.508 9.343 1.00 31.86 587 ASP A N 1
ATOM 4510 C CA . ASP A 1 587 ? 34.012 20.755 9.341 1.00 31.86 587 ASP A CA 1
ATOM 4511 C C . ASP A 1 587 ? 33.346 21.870 10.167 1.00 31.86 587 ASP A C 1
ATOM 4513 O O . ASP A 1 587 ? 34.035 22.627 10.853 1.00 31.86 587 ASP A O 1
ATOM 4517 N N . HIS A 1 588 ? 32.009 21.914 10.239 1.00 36.41 588 HIS A N 1
ATOM 4518 C CA . HIS A 1 588 ? 31.302 22.844 11.132 1.00 36.41 588 HIS A CA 1
ATOM 4519 C C . HIS A 1 588 ? 31.361 22.475 12.625 1.00 36.41 588 HIS A C 1
ATOM 4521 O O . HIS A 1 588 ? 30.969 23.284 13.463 1.00 36.41 588 HIS A O 1
ATOM 4527 N N . LYS A 1 589 ? 31.880 21.293 12.989 1.00 37.00 589 LYS A N 1
ATOM 4528 C CA . LYS A 1 589 ? 32.175 20.927 14.388 1.00 37.00 589 LYS A CA 1
ATOM 4529 C C . LYS A 1 589 ? 33.629 21.189 14.793 1.00 37.00 589 LYS A C 1
ATOM 4531 O O . LYS A 1 589 ? 33.972 20.971 15.955 1.00 37.00 589 LYS A O 1
ATOM 4536 N N . ARG A 1 590 ? 34.486 21.642 13.868 1.00 35.91 590 ARG A N 1
ATOM 4537 C CA . ARG A 1 590 ? 35.907 21.948 14.126 1.00 35.91 590 ARG A CA 1
ATOM 4538 C C . ARG A 1 590 ? 36.265 23.438 14.067 1.00 35.91 590 ARG A C 1
ATOM 4540 O O . ARG A 1 590 ? 37.452 23.760 14.160 1.00 35.91 590 ARG A O 1
ATOM 4547 N N . HIS A 1 591 ? 35.279 24.332 14.003 1.00 31.34 591 HIS A N 1
ATOM 4548 C CA . HIS A 1 591 ? 35.481 25.776 14.154 1.00 31.34 591 HIS A CA 1
ATOM 4549 C C . HIS A 1 591 ? 34.641 26.377 15.272 1.00 31.34 591 HIS A C 1
ATOM 4551 O O . HIS A 1 591 ? 33.429 26.078 15.329 1.00 31.34 591 HIS A O 1
#

InterPro domains:
  IPR000977 DNA ligase, ATP-dependent [TIGR00574] (2-571)
  IPR012308 DNA ligase, ATP-dependent, N-terminal [PF04675] (1-68)
  IPR012309 DNA ligase, ATP-dependent, C-terminal [PF04679] (420-556)
  IPR012310 DNA ligase, ATP-dependent, central [PF01068] (144-385)
  IPR012310 DNA ligase, ATP-dependent, central [PS50160] (250-432)
  IPR012340 Nucleic acid-binding, OB-fold [G3DSA:2.40.50.140] (400-586)
  IPR012340 Nucleic acid-binding, OB-fold [SSF50249] (403-571)
  IPR016059 DNA ligase, ATP-dependent, conserved site [PS00333] (361-385)
  IPR036599 DNA ligase, ATP-dependent, N-terminal domain superfamily [G3DSA:1.10.3260.10] (1-137)
  IPR036599 DNA ligase, ATP-dependent, N-terminal domain superfamily [SSF117018] (1-102)
  IPR050191 ATP-dependent DNA ligase [PTHR45674] (2-576)

pLDDT: mean 81.93, std 20.45, range [23.39, 98.62]

Foldseek 3Di:
DDPVLVVVLVVVLVPQDDPCSVVVNVVSLVVLLVPDPDPVSNLQSCCVNPVVDSLPPDDLLNVLQVLLCVLADPPDDPVQSVLLSVLSVQLCQQFVDVVVSVVQSVVCNPPDGSVRSSVSSNVRSHHDFPGDHFDEAADEDQDLVLLLVLLQVDPQSKKKKFQAAQAWKKKKKWAADDPDDDDDDPDGIDIWIATNVRHTDDCPDPVNVCCVQAPVVQFDPPFRIWIWIWGKFFAPDLPVRQTDHHVVVVDPDPTQIATATQFTQDTDNDGQQQFFRQVRRVVVVVGGDADDPDDPPDDPDDDDDPDPPPRRRRYHYTDIDMAHSDPDPPVPPPDDPVVVCRHSSNVQVVSQLVSLVSVTQGIWIANRGGGHRRPDHDSRTHDYGPQSDQDDVVRLALQWQNFWFWWWFFFFAQDDNVRNVFGQKTWTFAAALVLRATWTAEIERAQDDPVRRRVVRVVQVVFWDPDRDPRYDFDPPPVPDGPTTGDGFWIFTKHFGDKDKALGIGQLLCVVPDDDDDDPDDDDDDDDDDDDDPDPPSRIHIYGHPIHTHGIPPVDDSNRGHHSVNVNVSNVSSVVSVVVVVVVVVVVVVD

Radius of gyration: 28.51 Å; chains: 1; bounding box: 96×82×77 Å